Protein AF-A0A917G800-F1 (afdb_monomer_lite)

Radius of gyration: 48.5 Å; chains: 1; bounding box: 155×80×108 Å

Foldseek 3Di:
DPPDFDWDAAPVDRDIDRQDDPPPDHTDRHDPVVVVVVVVQQVVLVVVQVVLVVLVAAADSDRLVVQCVVQVQAAPQPRDHQDPVQAPDPDPPRDRDQSHKDWAQCQDSNNRGYNDSVRTHIHGPNSNVCVVVDPDDPDDDDPDDDDDDDDDDDDDDDDDDDDDDDDDDDDDDFLAAAPPPPGRHTPRPPSHNPQLVVCCVPPVGSQWDDAPCPPRDIDGHDNPDDDHHHDVVDDPPPPQDALVRCLVVFWDWDAFAPQLCPVVVDGGTFGFGNDDDDPVGFAWDWHDDPPDPPDIDIDTLLVSLQCVVVHHCPLPQWDWAFSSNRRRGNPNVRIDTHHPVVNVVSVVVVCQADPVRHGDDPVQWDADPVRDTDGNQVVQQVVCCVPPVGGADFDPPDPDPVDTDGPVVVVVCVVQVQADPVGHGCDPLQWDQDPVRDTDGLQCVQAVPPCVPPVDGWDQDPPDPRRNDTGDVVVVVVDDDDQADPVGHGQDPLQWDQDPVRDTDGNQVVCCVPPCVVPVDGADFDPPDDSVDTHRPVVVVVCVVDFDADPVGHTCDPVQWDQDPPPGIDGNVVVVVVVVVVD

pLDDT: mean 74.96, std 16.56, range [25.59, 96.12]

Structure (mmCIF, N/CA/C/O backbone):
data_AF-A0A917G800-F1
#
_entry.id   AF-A0A917G800-F1
#
loop_
_atom_site.group_PDB
_atom_site.id
_atom_site.type_symbol
_atom_site.label_atom_id
_atom_site.label_alt_id
_atom_site.label_comp_id
_atom_site.label_asym_id
_atom_site.label_entity_id
_atom_site.label_seq_id
_atom_site.pdbx_PDB_ins_code
_atom_site.Cartn_x
_atom_site.Cartn_y
_atom_site.Cartn_z
_atom_site.occupancy
_atom_site.B_iso_or_equiv
_atom_site.auth_seq_id
_atom_site.auth_comp_id
_atom_site.auth_asym_id
_atom_site.auth_atom_id
_atom_site.pdbx_PDB_model_num
ATOM 1 N N . MET A 1 1 ? 28.974 52.698 11.547 1.00 44.81 1 MET A N 1
ATOM 2 C CA . MET A 1 1 ? 27.900 52.850 10.542 1.00 44.81 1 MET A CA 1
ATOM 3 C C . MET A 1 1 ? 26.764 51.915 10.916 1.00 44.81 1 MET A C 1
ATOM 5 O O . MET A 1 1 ? 26.899 50.704 10.780 1.00 44.81 1 MET A O 1
ATOM 9 N N . THR A 1 2 ? 25.702 52.458 11.503 1.00 44.44 2 THR A N 1
ATOM 10 C CA . THR A 1 2 ? 24.475 51.730 11.843 1.00 44.44 2 THR A CA 1
ATOM 11 C C . THR A 1 2 ? 23.832 51.243 10.554 1.00 44.44 2 THR A C 1
ATOM 13 O O . THR A 1 2 ? 23.377 52.031 9.735 1.00 44.44 2 THR A O 1
ATOM 16 N N . VAL A 1 3 ? 23.882 49.933 10.324 1.00 52.72 3 VAL A N 1
ATOM 17 C CA . VAL A 1 3 ? 23.353 49.343 9.098 1.00 52.72 3 VAL A CA 1
ATOM 18 C C . VAL A 1 3 ? 21.830 49.318 9.207 1.00 52.72 3 VAL A C 1
ATOM 20 O O . VAL A 1 3 ? 21.283 48.462 9.906 1.00 52.72 3 VAL A O 1
ATOM 23 N N . GLU A 1 4 ? 21.157 50.258 8.546 1.00 58.06 4 GLU A N 1
ATOM 24 C CA . GLU A 1 4 ? 19.696 50.303 8.469 1.00 58.06 4 GLU A CA 1
ATOM 25 C C . GLU A 1 4 ? 19.166 48.962 7.939 1.00 58.06 4 GLU A C 1
ATOM 27 O O . GLU A 1 4 ? 19.602 48.437 6.907 1.00 58.06 4 GLU A O 1
ATOM 32 N N . ARG A 1 5 ? 18.285 48.334 8.722 1.00 61.81 5 ARG A N 1
ATOM 33 C CA . ARG A 1 5 ? 17.666 47.053 8.380 1.00 61.81 5 ARG A CA 1
ATOM 34 C C . ARG A 1 5 ? 16.405 47.344 7.577 1.00 61.81 5 ARG A C 1
ATOM 36 O O . ARG A 1 5 ? 15.449 47.890 8.113 1.00 61.81 5 ARG A O 1
ATOM 43 N N . GLU A 1 6 ? 16.406 46.966 6.305 1.00 73.38 6 GLU A N 1
ATOM 44 C CA . GLU A 1 6 ? 15.235 47.096 5.440 1.00 73.38 6 GLU A CA 1
ATOM 45 C C . GLU A 1 6 ? 14.371 45.834 5.566 1.00 73.38 6 GLU A C 1
ATOM 47 O O . GLU A 1 6 ? 14.755 44.749 5.116 1.00 73.38 6 GLU A O 1
ATOM 52 N N . PHE A 1 7 ? 13.221 45.960 6.226 1.00 79.38 7 PHE A N 1
ATOM 53 C CA . PHE A 1 7 ? 12.299 44.850 6.453 1.00 79.38 7 PHE A CA 1
ATOM 54 C C . PHE A 1 7 ? 11.222 44.800 5.362 1.00 79.38 7 PHE A C 1
ATOM 56 O O . PHE A 1 7 ? 10.624 45.813 5.015 1.00 79.38 7 PHE A O 1
ATOM 63 N N . ALA A 1 8 ? 10.951 43.606 4.836 1.00 81.19 8 ALA A N 1
ATOM 64 C CA . ALA A 1 8 ? 9.847 43.325 3.922 1.00 81.19 8 ALA A CA 1
ATOM 65 C C . ALA A 1 8 ? 8.952 42.222 4.495 1.00 81.19 8 ALA A C 1
ATOM 67 O O . ALA A 1 8 ? 9.396 41.387 5.281 1.00 81.19 8 ALA A O 1
ATOM 68 N N . ARG A 1 9 ? 7.684 42.173 4.081 1.00 86.81 9 ARG A N 1
ATOM 69 C CA . ARG A 1 9 ? 6.795 41.050 4.411 1.00 86.81 9 ARG A CA 1
ATOM 70 C C . ARG A 1 9 ? 6.990 39.910 3.419 1.00 86.81 9 ARG A C 1
ATOM 72 O O . ARG A 1 9 ? 7.120 40.130 2.217 1.00 86.81 9 ARG A O 1
ATOM 79 N N . CYS A 1 10 ? 7.011 38.681 3.922 1.00 84.31 10 CYS A N 1
ATOM 80 C CA . CYS A 1 10 ? 7.105 37.493 3.083 1.00 84.31 10 CYS A CA 1
ATOM 81 C C . CYS A 1 10 ? 5.878 37.370 2.156 1.00 84.31 10 CYS A C 1
ATOM 83 O O . CYS A 1 10 ? 4.740 37.473 2.598 1.00 84.31 10 CYS A O 1
ATOM 85 N N . LEU A 1 11 ? 6.095 37.058 0.875 1.00 83.00 11 LEU A N 1
ATOM 86 C CA . LEU A 1 11 ? 4.999 36.930 -0.102 1.00 83.00 11 LEU A CA 1
ATOM 87 C C . LEU A 1 11 ? 3.975 35.819 0.212 1.00 83.00 11 LEU A C 1
ATOM 89 O O . LEU A 1 11 ? 2.868 35.854 -0.310 1.00 83.00 11 LEU A O 1
ATOM 93 N N . ASP A 1 12 ? 4.331 34.829 1.036 1.00 78.62 12 ASP A N 1
ATOM 94 C CA . ASP A 1 12 ? 3.439 33.713 1.402 1.00 78.62 12 ASP A CA 1
ATOM 95 C C . ASP A 1 12 ? 2.927 33.754 2.847 1.00 78.62 12 ASP A C 1
ATOM 97 O O . ASP A 1 12 ? 2.116 32.910 3.228 1.00 78.62 12 ASP A O 1
ATOM 101 N N . CYS A 1 13 ? 3.434 34.663 3.686 1.00 83.38 13 CYS A N 1
ATOM 102 C CA . CYS A 1 13 ? 2.999 34.778 5.077 1.00 83.38 13 CYS A CA 1
ATOM 103 C C . CYS A 1 13 ? 3.319 36.143 5.678 1.00 83.38 13 CYS A C 1
ATOM 105 O O . CYS A 1 13 ? 4.217 36.842 5.232 1.00 83.38 13 CYS A O 1
ATOM 107 N N . SER A 1 14 ? 2.669 36.477 6.787 1.00 83.56 14 SER A N 1
ATOM 108 C CA . SER A 1 14 ? 2.838 37.772 7.454 1.00 83.56 14 SER A CA 1
ATOM 109 C C . SER A 1 14 ? 4.169 37.950 8.205 1.00 83.56 14 SER A C 1
ATOM 111 O O . SER A 1 14 ? 4.307 38.923 8.938 1.00 83.56 14 SER A O 1
ATOM 113 N N . LYS A 1 15 ? 5.145 37.032 8.071 1.00 85.44 15 LYS A N 1
ATOM 114 C CA . LYS A 1 15 ? 6.461 37.177 8.723 1.00 85.44 15 LYS A CA 1
ATOM 115 C C . LYS A 1 15 ? 7.241 38.321 8.070 1.00 85.44 15 LYS A C 1
ATOM 117 O O . LYS A 1 15 ? 7.415 38.331 6.849 1.00 85.44 15 LYS A O 1
ATOM 122 N N . GLU A 1 16 ? 7.763 39.218 8.897 1.00 86.50 16 GLU A N 1
ATOM 123 C CA . GLU A 1 16 ? 8.729 40.232 8.480 1.00 86.50 16 GLU A CA 1
ATOM 124 C C . GLU A 1 16 ? 10.114 39.603 8.322 1.00 86.50 16 GLU A C 1
ATOM 126 O O . GLU A 1 16 ? 10.562 38.791 9.135 1.00 86.50 16 GLU A O 1
ATOM 131 N N . ILE A 1 17 ? 10.766 39.929 7.213 1.00 84.12 17 ILE A N 1
ATOM 132 C CA . ILE A 1 17 ? 12.052 39.386 6.802 1.00 84.12 17 ILE A CA 1
ATOM 133 C C . ILE A 1 17 ? 12.983 40.533 6.441 1.00 84.12 17 ILE A C 1
ATOM 135 O O . ILE A 1 17 ? 12.555 41.544 5.897 1.00 84.12 17 ILE A O 1
ATOM 139 N N . ASP A 1 18 ? 14.272 40.358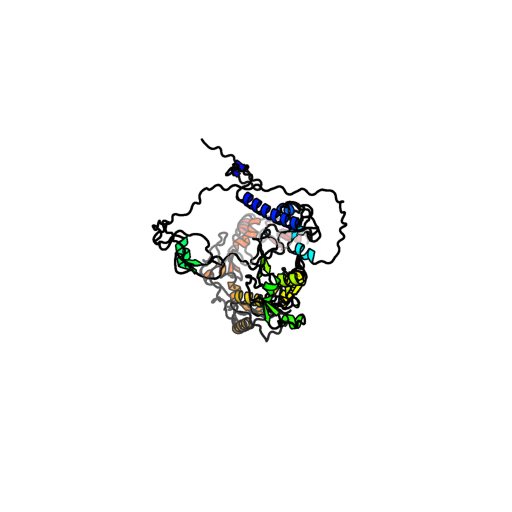 6.703 1.00 84.25 18 ASP A N 1
ATOM 140 C CA . ASP A 1 18 ? 15.289 41.249 6.155 1.00 84.25 18 ASP A CA 1
ATOM 141 C C . ASP A 1 18 ? 15.321 41.073 4.628 1.00 84.25 18 ASP A C 1
ATOM 143 O O . ASP A 1 18 ? 15.612 39.979 4.124 1.00 84.25 18 ASP A O 1
ATOM 147 N N . ALA A 1 19 ? 14.961 42.131 3.900 1.00 77.81 19 ALA A N 1
ATOM 148 C CA . ALA A 1 19 ? 14.845 42.131 2.446 1.00 77.81 19 ALA A CA 1
ATOM 149 C C . ALA A 1 19 ? 16.215 42.070 1.756 1.00 77.81 19 ALA A C 1
ATOM 151 O O . ALA A 1 19 ? 16.302 41.807 0.550 1.00 77.81 19 ALA A O 1
ATOM 152 N N . ARG A 1 20 ? 17.305 42.285 2.502 1.00 77.62 20 ARG A N 1
ATOM 153 C CA . ARG A 1 20 ? 18.653 42.284 1.944 1.00 77.62 20 ARG A CA 1
ATOM 154 C C . ARG A 1 20 ? 19.072 40.872 1.520 1.00 77.62 20 ARG A C 1
ATOM 156 O O . ARG A 1 20 ? 18.814 39.884 2.216 1.00 77.62 20 ARG A O 1
ATOM 163 N N . PRO A 1 21 ? 19.736 40.732 0.366 1.00 72.88 21 PRO A N 1
ATOM 164 C CA . PRO A 1 21 ? 20.286 39.455 -0.059 1.00 72.88 21 PRO A CA 1
ATOM 165 C C . PRO A 1 21 ? 21.429 39.023 0.869 1.00 72.88 21 PRO A C 1
ATOM 167 O O . PRO A 1 21 ? 22.246 39.831 1.294 1.00 72.88 21 PRO A O 1
ATOM 170 N N . SER A 1 22 ? 21.557 37.722 1.145 1.00 66.25 22 SER A N 1
ATOM 171 C CA . SER A 1 22 ? 22.686 37.175 1.925 1.00 66.25 22 SER A CA 1
ATOM 172 C C . SER A 1 22 ? 23.954 36.978 1.080 1.00 66.25 22 SER A C 1
ATOM 174 O O . SER A 1 22 ? 24.662 35.990 1.257 1.00 66.25 22 SER A O 1
ATOM 176 N N . GLY A 1 23 ? 24.173 37.840 0.084 1.00 70.25 23 GLY A N 1
ATOM 177 C CA . GLY A 1 23 ? 25.211 37.727 -0.945 1.00 70.25 23 GLY A CA 1
ATOM 178 C C . GLY A 1 23 ? 24.895 38.603 -2.167 1.00 70.25 23 GLY A C 1
ATOM 179 O O . GLY A 1 23 ? 24.057 39.494 -2.081 1.00 70.25 23 GLY A O 1
ATOM 180 N N . ARG A 1 24 ? 25.502 38.328 -3.333 1.00 69.31 24 ARG A N 1
ATOM 181 C CA . ARG A 1 24 ? 25.245 39.047 -4.610 1.00 69.31 24 ARG A CA 1
ATOM 182 C C . ARG A 1 24 ? 23.943 38.611 -5.309 1.00 69.31 24 ARG A C 1
ATOM 184 O O . ARG A 1 24 ? 23.933 38.339 -6.505 1.00 69.31 24 ARG A O 1
ATOM 191 N N . GLY A 1 25 ? 22.874 38.417 -4.543 1.00 66.50 25 GLY A N 1
ATOM 192 C CA . GLY A 1 25 ? 21.582 37.942 -5.043 1.00 66.50 25 GLY A CA 1
ATOM 193 C C . GLY A 1 25 ? 20.530 39.051 -5.109 1.00 66.50 25 GLY A C 1
ATOM 194 O O . GLY A 1 25 ? 20.744 40.125 -4.555 1.00 66.50 25 GLY A O 1
ATOM 195 N N . PRO A 1 26 ? 19.375 38.801 -5.745 1.00 77.25 26 PRO A N 1
ATOM 196 C CA . PRO A 1 26 ? 18.235 39.712 -5.681 1.00 77.25 26 PRO A CA 1
ATOM 197 C C . PRO A 1 26 ? 17.678 39.815 -4.252 1.00 77.25 26 PRO A C 1
ATOM 199 O O . PRO A 1 26 ? 17.882 38.917 -3.427 1.00 77.25 26 PRO A O 1
ATOM 202 N N . ARG A 1 27 ? 16.942 40.902 -3.978 1.00 81.62 27 ARG A N 1
ATOM 203 C CA . ARG A 1 27 ? 16.258 41.140 -2.696 1.00 81.62 27 ARG A CA 1
ATOM 204 C C . ARG A 1 27 ? 15.425 39.924 -2.273 1.00 81.62 27 ARG A C 1
ATOM 206 O O . ARG A 1 27 ? 14.763 39.279 -3.090 1.00 81.62 27 ARG A O 1
ATOM 213 N N . ARG A 1 28 ? 15.459 39.597 -0.980 1.00 80.50 28 ARG A N 1
ATOM 214 C CA . ARG A 1 28 ? 14.715 38.473 -0.404 1.00 80.50 28 ARG A CA 1
ATOM 215 C C . ARG A 1 28 ? 13.231 38.815 -0.336 1.00 80.50 28 ARG A C 1
ATOM 217 O O . ARG A 1 28 ? 12.833 39.724 0.375 1.00 80.50 28 ARG A O 1
ATOM 224 N N . GLN A 1 29 ? 12.416 38.040 -1.045 1.00 85.00 29 GLN A N 1
ATOM 225 C CA . GLN A 1 29 ? 10.958 38.224 -1.097 1.00 85.00 29 GLN A CA 1
ATOM 226 C C . GLN A 1 29 ? 10.181 37.234 -0.209 1.00 85.00 29 GLN A C 1
ATOM 228 O O . GLN A 1 29 ? 8.978 37.374 0.001 1.00 85.00 29 GLN A O 1
ATOM 233 N N . ARG A 1 30 ? 10.835 36.175 0.280 1.00 86.19 30 ARG A N 1
ATOM 234 C CA . ARG A 1 30 ? 10.209 35.096 1.062 1.00 86.19 30 ARG A CA 1
ATOM 235 C C . ARG A 1 30 ? 11.081 34.740 2.260 1.00 86.19 30 ARG A C 1
ATOM 237 O O . ARG A 1 30 ? 12.308 34.818 2.172 1.00 86.19 30 ARG A O 1
ATOM 244 N N . CYS A 1 31 ? 10.460 34.329 3.366 1.00 87.25 31 CYS A N 1
ATOM 245 C CA . CYS A 1 31 ? 11.192 33.821 4.526 1.00 87.25 31 CYS A CA 1
ATOM 246 C C . CYS A 1 31 ? 11.956 32.538 4.169 1.00 87.25 31 CYS A C 1
ATOM 248 O O . CYS A 1 31 ? 11.683 31.898 3.153 1.00 87.25 31 CYS A O 1
ATOM 250 N N . THR A 1 32 ? 12.914 32.143 5.004 1.00 84.75 32 THR A N 1
ATOM 251 C CA . THR A 1 32 ? 13.772 30.971 4.759 1.00 84.75 32 THR A CA 1
ATOM 252 C C . THR A 1 32 ? 12.971 29.689 4.512 1.00 84.75 32 THR A C 1
ATOM 254 O O . THR A 1 32 ? 13.303 28.926 3.605 1.00 84.75 32 THR A O 1
ATOM 257 N N . GLU A 1 33 ? 11.879 29.490 5.253 1.00 84.31 33 GLU A N 1
ATOM 258 C CA . GLU A 1 33 ? 10.958 28.357 5.104 1.00 84.31 33 GLU A CA 1
ATOM 259 C C . GLU A 1 33 ? 10.264 28.365 3.734 1.00 84.31 33 GLU A C 1
ATOM 261 O O . GLU A 1 33 ? 10.358 27.391 2.983 1.00 84.31 33 GLU A O 1
ATOM 266 N N . HIS A 1 34 ? 9.620 29.477 3.365 1.00 84.12 34 HIS A N 1
ATOM 267 C CA . HIS A 1 34 ? 8.892 29.599 2.100 1.00 84.12 34 HIS A CA 1
ATOM 268 C C . HIS A 1 34 ? 9.817 29.648 0.880 1.00 84.12 34 HIS A C 1
ATOM 270 O O . HIS A 1 34 ? 9.485 29.092 -0.166 1.00 84.12 34 HIS A O 1
ATOM 276 N N . ALA A 1 35 ? 11.013 30.224 1.008 1.00 85.94 35 ALA A N 1
ATOM 277 C CA . ALA A 1 35 ? 12.044 30.168 -0.022 1.00 85.94 35 ALA A CA 1
ATOM 278 C C . ALA A 1 35 ? 12.526 28.723 -0.245 1.00 85.94 35 ALA A C 1
ATOM 280 O O . ALA A 1 35 ? 12.619 28.265 -1.386 1.00 85.94 35 ALA A O 1
ATOM 281 N N . ALA A 1 36 ? 12.770 27.965 0.832 1.00 84.12 36 ALA A N 1
ATOM 282 C CA . ALA A 1 36 ? 13.129 26.551 0.741 1.00 84.12 36 ALA A CA 1
ATOM 283 C C . ALA A 1 36 ? 11.987 25.700 0.158 1.00 84.12 36 ALA A C 1
ATOM 285 O O . ALA A 1 36 ? 12.235 24.798 -0.647 1.00 84.12 36 ALA A O 1
ATOM 286 N N . GLN A 1 37 ? 10.736 25.993 0.522 1.00 83.19 37 GLN A N 1
ATOM 287 C CA . GLN A 1 37 ? 9.558 25.332 -0.034 1.00 83.19 37 GLN A CA 1
ATOM 288 C C . GLN A 1 37 ? 9.404 25.626 -1.530 1.00 83.19 37 GLN A C 1
ATOM 290 O O . GLN A 1 37 ? 9.291 24.683 -2.315 1.00 83.19 37 GLN A O 1
ATOM 295 N N . ARG A 1 38 ? 9.496 26.896 -1.945 1.00 85.38 38 ARG A N 1
ATOM 296 C CA . ARG A 1 38 ? 9.419 27.304 -3.355 1.00 85.38 38 ARG A CA 1
ATOM 297 C C . ARG A 1 38 ? 10.542 26.680 -4.178 1.00 85.38 38 ARG A C 1
ATOM 299 O O . ARG A 1 38 ? 10.285 26.178 -5.266 1.00 85.38 38 ARG A O 1
ATOM 306 N N . LYS A 1 39 ? 11.764 26.604 -3.639 1.00 86.19 39 LYS A N 1
ATOM 307 C CA . LYS A 1 39 ? 12.881 25.895 -4.284 1.00 86.19 39 LYS A CA 1
ATOM 308 C C . LYS A 1 39 ? 12.551 24.418 -4.532 1.00 86.19 39 LYS A C 1
ATOM 310 O O . LYS A 1 39 ? 12.790 23.923 -5.628 1.00 86.19 39 LYS A O 1
ATOM 315 N N . LYS A 1 40 ? 11.969 23.714 -3.552 1.00 83.00 40 LYS A N 1
ATOM 316 C CA . LYS A 1 40 ? 11.536 22.310 -3.717 1.00 83.00 40 LYS A CA 1
ATOM 317 C C . LYS A 1 40 ? 10.423 22.165 -4.760 1.00 83.00 40 LYS A C 1
ATOM 319 O O . LYS A 1 40 ? 10.429 21.193 -5.510 1.00 83.00 40 LYS A O 1
ATOM 324 N N . GLU A 1 41 ? 9.473 23.098 -4.803 1.00 86.69 41 GLU A N 1
ATOM 325 C CA . GLU A 1 41 ? 8.397 23.104 -5.803 1.00 86.69 41 GLU A CA 1
ATOM 326 C C . GLU A 1 41 ? 8.933 23.336 -7.217 1.00 86.69 41 GLU A C 1
ATOM 328 O O . GLU A 1 41 ? 8.554 22.601 -8.124 1.00 86.69 41 GLU A O 1
ATOM 333 N N . LEU A 1 42 ? 9.872 24.272 -7.385 1.00 87.62 42 LEU A N 1
ATOM 334 C CA . LEU A 1 42 ? 10.530 24.547 -8.663 1.00 87.62 42 LEU A CA 1
ATOM 335 C C . LEU A 1 42 ? 11.371 23.368 -9.156 1.00 87.62 42 LEU A C 1
ATOM 337 O O . LEU A 1 42 ? 11.312 23.051 -10.337 1.00 87.62 42 LEU A O 1
ATOM 341 N N . ILE A 1 43 ? 12.111 22.688 -8.271 1.00 83.38 43 ILE A N 1
ATOM 342 C CA . ILE A 1 43 ? 12.859 21.473 -8.638 1.00 83.38 43 ILE A CA 1
ATOM 343 C C . ILE A 1 43 ? 11.896 20.405 -9.176 1.00 83.38 43 ILE A C 1
ATOM 345 O O . ILE A 1 43 ? 12.101 19.893 -10.269 1.00 83.38 43 ILE A O 1
ATOM 349 N N . ARG A 1 44 ? 10.792 20.132 -8.468 1.00 81.25 44 ARG A N 1
ATOM 350 C CA . ARG A 1 44 ? 9.792 19.146 -8.916 1.00 81.25 44 ARG A CA 1
ATOM 351 C C . ARG A 1 44 ? 9.101 19.550 -10.219 1.00 81.25 44 ARG A C 1
ATOM 353 O O . ARG A 1 44 ? 8.846 18.690 -11.055 1.00 81.25 44 ARG A O 1
ATOM 360 N N . ALA A 1 45 ? 8.784 20.835 -10.382 1.00 88.12 45 ALA A N 1
ATOM 361 C CA . ALA A 1 45 ? 8.210 21.362 -11.618 1.00 88.12 45 ALA A CA 1
ATOM 362 C C . ALA A 1 45 ? 9.194 21.213 -12.786 1.00 88.12 45 ALA A C 1
ATOM 364 O O . ALA A 1 45 ? 8.802 20.820 -13.878 1.00 88.12 45 ALA A O 1
ATOM 365 N N . ARG A 1 46 ? 10.490 21.445 -12.541 1.00 88.50 46 ARG A N 1
ATOM 366 C CA . ARG A 1 46 ? 11.554 21.243 -13.527 1.00 88.50 46 ARG A CA 1
ATOM 367 C C . ARG A 1 46 ? 11.712 19.774 -13.908 1.00 88.50 46 ARG A C 1
ATOM 369 O O . ARG A 1 46 ? 11.858 19.489 -15.089 1.00 88.50 46 ARG A O 1
ATOM 376 N N . ASP A 1 47 ? 11.635 18.855 -12.949 1.00 82.81 47 ASP A N 1
ATOM 377 C CA . ASP A 1 47 ? 11.671 17.414 -13.224 1.00 82.81 47 ASP A CA 1
ATOM 378 C C . ASP A 1 47 ? 10.474 16.981 -14.087 1.00 82.81 47 ASP A C 1
ATOM 380 O O . ASP A 1 47 ? 10.639 16.231 -15.049 1.00 82.81 47 ASP A O 1
ATOM 384 N N . ALA A 1 48 ? 9.272 17.484 -13.783 1.00 82.25 48 ALA A N 1
ATOM 385 C CA . ALA A 1 48 ? 8.063 17.209 -14.561 1.00 82.25 48 ALA A CA 1
ATOM 386 C C . ALA A 1 48 ? 8.128 17.807 -15.977 1.00 82.25 48 ALA A C 1
ATOM 388 O O . ALA A 1 48 ? 7.791 17.120 -16.940 1.00 82.25 48 ALA A O 1
ATOM 389 N N . TYR A 1 49 ? 8.636 19.035 -16.103 1.00 92.25 49 TYR A N 1
ATOM 390 C CA . TYR A 1 49 ? 8.914 19.687 -17.381 1.00 92.25 49 TYR A CA 1
ATOM 391 C C . TYR A 1 49 ? 9.914 18.880 -18.215 1.00 92.25 49 TYR A C 1
ATOM 393 O O . TYR A 1 49 ? 9.628 18.534 -19.354 1.00 92.25 49 TYR A O 1
ATOM 401 N N . ASN A 1 50 ? 11.064 18.511 -17.640 1.00 85.44 50 ASN A N 1
ATOM 402 C CA . ASN A 1 50 ? 12.096 17.740 -18.338 1.00 85.44 50 ASN A CA 1
ATOM 403 C C . ASN A 1 50 ? 11.571 16.369 -18.780 1.00 85.44 50 ASN A C 1
ATOM 405 O O . ASN A 1 50 ? 11.893 15.908 -19.873 1.00 85.44 50 ASN A O 1
ATOM 409 N N . ARG A 1 51 ? 10.729 15.735 -17.953 1.00 77.75 51 ARG A N 1
ATOM 410 C CA . ARG A 1 51 ? 10.028 14.506 -18.325 1.00 77.75 51 ARG A CA 1
ATOM 411 C C . ARG A 1 51 ? 9.093 14.744 -19.506 1.00 77.75 51 ARG A C 1
ATOM 413 O O . ARG A 1 51 ? 9.093 13.945 -20.422 1.00 77.75 51 ARG A O 1
ATOM 420 N N . ALA A 1 52 ? 8.304 15.811 -19.520 1.00 86.44 52 ALA A N 1
ATOM 421 C CA . ALA A 1 52 ? 7.432 16.101 -20.656 1.00 86.44 52 ALA A CA 1
ATOM 422 C C . ALA A 1 52 ? 8.223 16.376 -21.946 1.00 86.44 52 ALA A C 1
ATOM 424 O O . ALA A 1 52 ? 7.893 15.824 -22.991 1.00 86.44 52 ALA A O 1
ATOM 425 N N . VAL A 1 53 ? 9.327 17.125 -21.854 1.00 87.19 53 VAL A N 1
ATOM 426 C CA . VAL A 1 53 ? 10.240 17.361 -22.984 1.00 87.19 53 VAL A CA 1
ATOM 427 C C . VAL A 1 53 ? 10.802 16.047 -23.532 1.00 87.19 53 VAL A C 1
ATOM 429 O O . VAL A 1 53 ? 10.879 15.889 -24.746 1.00 87.19 53 VAL A O 1
ATOM 432 N N . SER A 1 54 ? 11.132 15.067 -22.681 1.00 85.00 54 SER A N 1
ATOM 433 C CA . SER A 1 54 ? 11.604 13.760 -23.163 1.00 85.00 54 SER A CA 1
ATOM 434 C C . SER A 1 54 ? 10.529 12.946 -23.893 1.00 85.00 54 SER A C 1
ATOM 436 O O . SER A 1 54 ? 10.876 12.031 -24.627 1.00 85.00 54 SER A O 1
ATOM 438 N N . PHE A 1 55 ? 9.241 13.254 -23.698 1.00 76.50 55 PHE A N 1
ATOM 439 C CA . PHE A 1 55 ? 8.133 12.686 -24.479 1.00 76.50 55 PHE A CA 1
ATOM 440 C C . PHE A 1 55 ? 7.888 13.436 -25.803 1.00 76.50 55 PHE A C 1
ATOM 442 O O . PHE A 1 55 ? 7.003 13.042 -26.555 1.00 76.50 55 PHE A O 1
ATOM 449 N N . GLY A 1 56 ? 8.631 14.513 -26.094 1.00 87.56 56 GLY A N 1
ATOM 450 C CA . GLY A 1 56 ? 8.471 15.299 -27.322 1.00 87.56 56 GLY A CA 1
ATOM 451 C C . GLY A 1 56 ? 7.178 16.120 -27.386 1.00 87.56 56 GLY A C 1
ATOM 452 O O . GLY A 1 56 ? 6.788 16.557 -28.464 1.00 87.56 56 GLY A O 1
ATOM 453 N N . VAL A 1 57 ? 6.501 16.328 -26.252 1.00 88.44 57 VAL A N 1
ATOM 454 C CA . VAL A 1 57 ? 5.244 17.087 -26.180 1.00 88.44 57 VAL A CA 1
ATOM 455 C C . VAL A 1 57 ? 5.490 18.536 -25.742 1.00 88.44 57 VAL A C 1
ATOM 457 O O . VAL A 1 57 ? 6.458 18.792 -25.017 1.00 88.44 57 VAL A O 1
ATOM 460 N N . PRO A 1 58 ? 4.615 19.496 -26.111 1.00 92.94 58 PRO A N 1
ATOM 461 C CA . PRO A 1 58 ? 4.706 20.866 -25.612 1.00 92.94 58 PRO A CA 1
ATOM 462 C C . PRO A 1 58 ? 4.698 20.884 -24.082 1.00 92.94 58 PRO A C 1
ATOM 464 O O . PRO A 1 58 ? 3.870 20.219 -23.459 1.00 92.94 58 PRO A O 1
ATOM 467 N N . ALA A 1 59 ? 5.620 21.622 -23.470 1.00 92.56 59 ALA A N 1
ATOM 468 C CA . ALA A 1 59 ? 5.794 21.642 -22.024 1.00 92.56 59 ALA A CA 1
ATOM 469 C C . ALA A 1 59 ? 5.963 23.072 -21.508 1.00 92.56 59 ALA A C 1
ATOM 471 O O . ALA A 1 59 ? 6.696 23.872 -22.082 1.00 92.56 59 ALA A O 1
ATOM 472 N N . GLU A 1 60 ? 5.325 23.362 -20.381 1.00 93.69 60 GLU A N 1
ATOM 473 C CA . GLU A 1 60 ? 5.442 24.604 -19.622 1.00 93.69 60 GLU A CA 1
ATOM 474 C C . GLU A 1 60 ? 5.924 24.294 -18.205 1.00 93.69 60 GLU A C 1
ATOM 476 O O . GLU A 1 60 ? 5.770 23.180 -17.699 1.00 93.69 60 GLU A O 1
ATOM 481 N N . LEU A 1 61 ? 6.517 25.271 -17.519 1.00 93.44 61 LEU A N 1
ATOM 482 C CA . LEU A 1 61 ? 6.926 25.077 -16.130 1.00 93.44 61 LEU A CA 1
ATOM 483 C C . LEU A 1 61 ? 5.697 25.119 -15.203 1.00 93.44 61 LEU A C 1
ATOM 485 O O . LEU A 1 61 ? 5.368 26.161 -14.642 1.00 93.44 61 LEU A O 1
ATOM 489 N N . VAL A 1 62 ? 5.033 23.978 -15.016 1.00 92.12 62 VAL A N 1
ATOM 490 C CA . VAL A 1 62 ? 3.808 23.881 -14.212 1.00 92.12 62 VAL A CA 1
ATOM 491 C C . VAL A 1 62 ? 4.117 23.573 -12.747 1.00 92.12 62 VAL A C 1
ATOM 493 O O . VAL A 1 62 ? 4.634 22.509 -12.394 1.00 92.12 62 VAL A O 1
ATOM 496 N N . ILE A 1 63 ? 3.732 24.481 -11.849 1.00 92.56 63 ILE A N 1
ATOM 497 C CA . ILE A 1 63 ? 3.869 24.278 -10.406 1.00 92.56 63 ILE A CA 1
ATOM 498 C C . ILE A 1 63 ? 2.595 23.630 -9.864 1.00 92.56 63 ILE A C 1
ATOM 500 O O . ILE A 1 63 ? 1.529 24.233 -9.815 1.00 92.56 63 ILE A O 1
ATOM 504 N N . ALA A 1 64 ? 2.717 22.393 -9.374 1.00 90.00 64 ALA A N 1
ATOM 505 C CA . ALA A 1 64 ? 1.576 21.594 -8.913 1.00 90.00 64 ALA A CA 1
ATOM 506 C C . ALA A 1 64 ? 0.671 22.302 -7.884 1.00 90.00 64 ALA A C 1
ATOM 508 O O . ALA A 1 64 ? -0.532 22.075 -7.867 1.00 90.00 64 ALA A O 1
ATOM 509 N N . ARG A 1 65 ? 1.237 23.157 -7.018 1.00 89.56 65 ARG A N 1
ATOM 510 C CA . ARG A 1 65 ? 0.452 23.927 -6.038 1.00 89.56 65 ARG A CA 1
ATOM 511 C C . ARG A 1 65 ? -0.538 24.870 -6.717 1.00 89.56 65 ARG A C 1
ATOM 513 O O . ARG A 1 65 ? -1.679 24.941 -6.283 1.00 89.56 65 ARG A O 1
ATOM 520 N N . GLU A 1 66 ? -0.090 25.544 -7.768 1.00 93.19 66 GLU A N 1
ATOM 521 C CA . GLU A 1 66 ? -0.865 26.542 -8.506 1.00 93.19 66 GLU A CA 1
ATOM 522 C C . GLU A 1 66 ? -2.023 25.860 -9.251 1.00 93.19 66 GLU A C 1
ATOM 524 O O . GLU A 1 66 ? -3.143 26.362 -9.241 1.00 93.19 66 GLU A O 1
ATOM 529 N N . VAL A 1 67 ? -1.803 24.645 -9.774 1.00 94.75 67 VAL A N 1
ATOM 530 C CA . VAL A 1 67 ? -2.870 23.792 -10.336 1.00 94.75 67 VAL A CA 1
ATOM 531 C C . VAL A 1 67 ? -3.918 23.442 -9.271 1.00 94.75 67 VAL A C 1
ATOM 533 O O . VAL A 1 67 ? -5.117 23.596 -9.502 1.00 94.75 67 VAL A O 1
ATOM 536 N N . PHE A 1 68 ? -3.477 23.015 -8.082 1.00 93.81 68 PHE A N 1
ATOM 537 C CA . PHE A 1 68 ? -4.381 22.652 -6.982 1.00 93.81 68 PHE A CA 1
ATOM 538 C C . PHE A 1 68 ? -5.190 23.841 -6.463 1.00 93.81 68 PHE A C 1
ATOM 540 O O . PHE A 1 68 ? -6.370 23.695 -6.145 1.00 93.81 68 PHE A O 1
ATOM 547 N N . GLU A 1 69 ? -4.571 25.014 -6.364 1.00 92.25 69 GLU A N 1
ATOM 548 C CA . GLU A 1 69 ? -5.236 26.247 -5.946 1.00 92.25 69 GLU A CA 1
ATOM 549 C C . GLU A 1 69 ? -6.251 26.719 -6.991 1.00 92.25 69 GLU A C 1
ATOM 551 O O . GLU A 1 69 ? -7.394 26.992 -6.618 1.00 92.25 69 GLU A O 1
ATOM 556 N N . ARG A 1 70 ? -5.887 26.706 -8.282 1.00 94.88 70 ARG A N 1
ATOM 557 C CA . ARG A 1 70 ? -6.799 27.021 -9.392 1.00 94.88 70 ARG A CA 1
ATOM 558 C C . ARG A 1 70 ? -8.048 26.145 -9.363 1.00 94.88 70 ARG A C 1
ATOM 560 O O . ARG A 1 70 ? -9.162 26.657 -9.418 1.00 94.88 70 ARG A O 1
ATOM 567 N N . ASP A 1 71 ? -7.875 24.834 -9.212 1.00 94.12 71 ASP A N 1
ATOM 568 C CA . ASP A 1 71 ? -8.992 23.879 -9.216 1.00 94.12 71 ASP A CA 1
ATOM 569 C C . ASP A 1 71 ? -9.695 23.786 -7.848 1.00 94.12 71 ASP A C 1
ATOM 571 O O . ASP A 1 71 ? -10.468 22.859 -7.591 1.00 94.12 71 ASP A O 1
ATOM 575 N N . ARG A 1 72 ? -9.411 24.723 -6.929 1.00 93.00 72 ARG A N 1
ATOM 576 C CA . ARG A 1 72 ? -9.982 24.791 -5.574 1.00 93.00 72 ARG A CA 1
ATOM 577 C C . ARG A 1 72 ? -9.872 23.469 -4.813 1.00 93.00 72 ARG A C 1
ATOM 579 O O . ARG A 1 72 ? -10.740 23.132 -4.008 1.00 93.00 72 ARG A O 1
ATOM 586 N N . TRP A 1 73 ? -8.795 22.725 -5.059 1.00 92.06 73 TRP A N 1
ATOM 587 C CA . TRP A 1 73 ? -8.536 21.417 -4.465 1.00 92.06 73 TRP A CA 1
ATOM 588 C C . TRP A 1 73 ? -9.669 20.412 -4.697 1.00 92.06 73 TRP A C 1
ATOM 590 O O . TRP A 1 73 ? -9.972 19.603 -3.821 1.00 92.06 73 TRP A O 1
ATOM 600 N N . ARG A 1 74 ? -10.312 20.447 -5.866 1.00 89.88 74 ARG A N 1
ATOM 601 C CA . ARG A 1 74 ? -11.320 19.462 -6.272 1.00 89.88 74 ARG A CA 1
ATOM 602 C C . ARG A 1 74 ? -10.776 18.577 -7.378 1.00 89.88 74 ARG A C 1
ATOM 604 O O . ARG A 1 74 ? -10.139 19.049 -8.311 1.00 89.88 74 ARG A O 1
ATOM 611 N N . CYS A 1 75 ? -11.012 17.276 -7.254 1.00 88.25 75 CYS A N 1
ATOM 612 C CA . CYS A 1 75 ? -10.620 16.323 -8.277 1.00 88.25 75 CYS A CA 1
ATOM 613 C C . CYS A 1 75 ? -11.494 16.524 -9.513 1.00 88.25 75 CYS A C 1
ATOM 615 O O . CYS A 1 75 ? -12.707 16.404 -9.405 1.00 88.25 75 CYS A O 1
ATOM 617 N N . HIS A 1 76 ? -10.908 16.760 -10.684 1.00 91.06 76 HIS A N 1
ATOM 618 C CA . HIS A 1 76 ? -11.691 16.966 -11.909 1.00 91.06 76 HIS A CA 1
ATOM 619 C C . HIS A 1 76 ? -12.425 15.696 -12.385 1.00 91.06 76 HIS A C 1
ATOM 621 O O . HIS A 1 76 ? -13.442 15.793 -13.059 1.00 91.06 76 HIS A O 1
ATOM 627 N N . ILE A 1 77 ? -11.955 14.510 -11.973 1.00 84.00 77 ILE A N 1
ATOM 628 C CA . ILE A 1 77 ? -12.518 13.209 -12.373 1.00 84.00 77 ILE A CA 1
ATOM 629 C C . ILE A 1 77 ? -13.779 12.870 -11.566 1.00 84.00 77 ILE A C 1
ATOM 631 O O . ILE A 1 77 ? -14.787 12.466 -12.134 1.00 84.00 77 ILE A O 1
ATOM 635 N N . CYS A 1 78 ? -13.730 13.000 -10.233 1.00 79.38 78 CYS A N 1
ATOM 636 C CA . CYS A 1 78 ? -14.841 12.615 -9.346 1.00 79.38 78 CYS A CA 1
ATOM 637 C C . CYS A 1 78 ? -15.537 13.798 -8.652 1.00 79.38 78 CYS A C 1
ATOM 639 O O . CYS A 1 78 ? -16.464 13.593 -7.871 1.00 79.38 78 CYS A O 1
ATOM 641 N N . ASN A 1 79 ? -15.060 15.024 -8.878 1.00 87.50 79 ASN A N 1
ATOM 642 C CA . ASN A 1 79 ? -15.538 16.287 -8.303 1.00 87.50 79 ASN A CA 1
ATOM 643 C C . ASN A 1 79 ? -15.491 16.405 -6.760 1.00 87.50 79 ASN A C 1
ATOM 645 O O . ASN A 1 79 ? -15.975 17.376 -6.168 1.00 87.50 79 ASN A O 1
ATOM 649 N N . ARG A 1 80 ? -14.875 15.438 -6.066 1.00 79.62 80 ARG A N 1
ATOM 650 C CA . ARG A 1 80 ? -14.711 15.462 -4.602 1.00 79.62 80 ARG A CA 1
ATOM 651 C C . ARG A 1 80 ? -13.485 16.274 -4.185 1.00 79.62 80 ARG A C 1
ATOM 653 O O . ARG A 1 80 ? -12.521 16.411 -4.939 1.00 79.62 80 ARG A O 1
ATOM 660 N N . VAL A 1 81 ? -13.514 16.780 -2.953 1.00 86.06 81 VAL A N 1
ATOM 661 C CA . VAL A 1 81 ? -12.403 17.536 -2.357 1.00 86.06 81 VAL A CA 1
ATOM 662 C C . VAL A 1 81 ? -11.172 16.639 -2.192 1.00 86.06 81 VAL A C 1
ATOM 664 O O . VAL A 1 81 ? -11.269 15.475 -1.796 1.00 86.06 81 VAL A O 1
ATOM 667 N N . VAL A 1 82 ? -10.004 17.193 -2.493 1.00 80.81 82 VAL A N 1
ATOM 668 C CA . VAL A 1 82 ? -8.697 16.558 -2.364 1.00 80.81 82 VAL A CA 1
ATOM 669 C C . VAL A 1 82 ? -7.980 17.142 -1.139 1.00 80.81 82 VAL A C 1
ATOM 671 O O . VAL A 1 82 ? -7.722 18.349 -1.095 1.00 80.81 82 VAL A O 1
ATOM 674 N N . PRO A 1 83 ? -7.657 16.341 -0.109 1.00 81.19 83 PRO A N 1
ATOM 675 C CA . PRO A 1 83 ? -7.102 16.873 1.134 1.00 81.19 83 PRO A CA 1
ATOM 676 C C . PRO A 1 83 ? -5.687 17.461 0.982 1.00 81.19 83 PRO A C 1
ATOM 678 O O . PRO A 1 83 ? -4.728 16.742 0.697 1.00 81.19 83 PRO A O 1
ATOM 681 N N . LYS A 1 84 ? -5.519 18.758 1.296 1.00 85.69 84 LYS A N 1
ATOM 682 C CA . LYS A 1 84 ? -4.215 19.462 1.243 1.00 85.69 84 LYS A CA 1
ATOM 683 C C . LYS A 1 84 ? -3.126 18.788 2.076 1.00 85.69 84 LYS A C 1
ATOM 685 O O . LYS A 1 84 ? -1.982 18.686 1.643 1.00 85.69 84 LYS A O 1
ATOM 690 N N . LYS A 1 85 ? -3.503 18.306 3.264 1.00 78.94 85 LYS A N 1
ATOM 691 C CA . LYS A 1 85 ? -2.607 17.685 4.254 1.00 78.94 85 LYS A CA 1
ATOM 692 C C . LYS A 1 85 ? -1.927 16.402 3.765 1.00 78.94 85 LYS A C 1
ATOM 694 O O . LYS A 1 85 ? -0.895 16.026 4.304 1.00 78.94 85 LYS A O 1
ATOM 699 N N . LEU A 1 86 ? -2.481 15.753 2.740 1.00 76.62 86 LEU A N 1
ATOM 700 C CA . LEU A 1 86 ? -1.919 14.534 2.152 1.00 76.62 86 LEU A CA 1
ATOM 701 C C . LEU A 1 86 ? -0.879 14.844 1.059 1.00 76.62 86 LEU A C 1
ATOM 703 O O . LEU A 1 86 ? -0.274 13.944 0.478 1.00 76.62 86 LEU A O 1
ATOM 707 N N . ARG A 1 87 ? -0.624 16.129 0.765 1.00 70.00 87 ARG A N 1
ATOM 708 C CA . ARG A 1 87 ? 0.405 16.550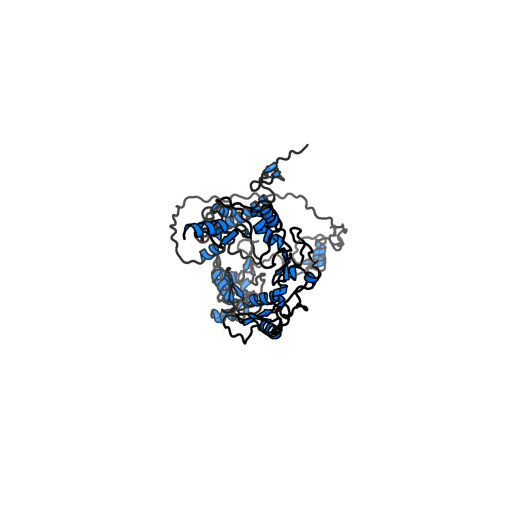 -0.190 1.00 70.00 87 ARG A CA 1
ATOM 709 C C . ARG A 1 87 ? 1.795 16.270 0.387 1.00 70.00 87 ARG A C 1
ATOM 711 O O . ARG A 1 87 ? 2.360 17.087 1.105 1.00 70.00 87 ARG A O 1
ATOM 718 N N . GLY A 1 88 ? 2.363 15.123 0.023 1.00 58.94 88 GLY A N 1
ATOM 719 C CA . GLY A 1 88 ? 3.707 14.708 0.438 1.00 58.94 88 GLY A CA 1
ATOM 720 C C . GLY A 1 88 ? 3.749 13.551 1.433 1.00 58.94 88 GLY A C 1
ATOM 721 O O . GLY A 1 88 ? 4.842 13.202 1.876 1.00 58.94 88 GLY A O 1
ATOM 722 N N . THR A 1 89 ? 2.611 12.924 1.751 1.00 51.47 89 THR A N 1
ATOM 723 C CA . THR A 1 89 ? 2.592 11.665 2.502 1.00 51.47 89 THR A CA 1
ATOM 724 C C . THR A 1 89 ? 3.262 10.568 1.674 1.00 51.47 89 THR A C 1
ATOM 726 O O . THR A 1 89 ? 2.678 10.037 0.731 1.00 51.47 89 THR A O 1
ATOM 729 N N . ARG A 1 90 ? 4.509 10.239 2.022 1.00 46.31 90 ARG A N 1
ATOM 730 C CA . ARG A 1 90 ? 5.098 8.925 1.758 1.00 46.31 90 ARG A CA 1
ATOM 731 C C . ARG A 1 90 ? 4.749 8.074 2.966 1.00 46.31 90 ARG A C 1
ATOM 733 O O . ARG A 1 90 ? 5.398 8.202 4.002 1.00 46.31 90 ARG A O 1
ATOM 740 N N . VAL A 1 91 ? 3.705 7.262 2.870 1.00 32.00 91 VAL A N 1
ATOM 741 C CA . VAL A 1 91 ? 3.529 6.204 3.867 1.00 32.00 91 VAL A CA 1
ATOM 742 C C . VAL A 1 91 ? 4.681 5.217 3.645 1.00 32.00 91 VAL A C 1
ATOM 744 O O . VAL A 1 91 ? 5.085 4.988 2.500 1.00 32.00 91 VAL A O 1
ATOM 747 N N . LEU A 1 92 ? 5.289 4.740 4.736 1.00 29.81 92 LEU A N 1
ATOM 748 C CA . LEU A 1 92 ? 6.385 3.764 4.751 1.00 29.81 92 LEU A CA 1
ATOM 749 C C . LEU A 1 92 ? 6.250 2.748 3.600 1.00 29.81 92 LEU A C 1
ATOM 751 O O . LEU A 1 92 ? 5.329 1.939 3.605 1.00 29.81 92 LEU A O 1
ATOM 755 N N . GLY A 1 93 ? 7.146 2.819 2.609 1.00 35.50 93 GLY A N 1
ATOM 756 C CA . GLY A 1 93 ? 7.140 1.918 1.446 1.00 35.50 93 GLY A CA 1
ATOM 757 C C . GLY A 1 93 ? 6.903 2.565 0.075 1.00 35.50 93 GLY A C 1
ATOM 758 O O . GLY A 1 93 ? 6.991 1.872 -0.930 1.00 35.50 93 GLY A O 1
ATOM 759 N N . GLY A 1 94 ? 6.671 3.880 -0.013 1.00 42.12 94 GLY A N 1
ATOM 760 C CA . GLY A 1 94 ? 6.743 4.608 -1.294 1.00 42.12 94 GLY A CA 1
ATOM 761 C C . GLY A 1 94 ? 5.459 4.649 -2.134 1.00 42.12 94 GLY A C 1
ATOM 762 O O . GLY A 1 94 ? 5.493 5.195 -3.236 1.00 42.12 94 GLY A O 1
ATOM 763 N N . ALA A 1 95 ? 4.328 4.161 -1.619 1.00 49.00 95 ALA A N 1
ATOM 764 C CA . ALA A 1 95 ? 3.012 4.398 -2.212 1.00 49.00 95 ALA A CA 1
ATOM 765 C C . ALA A 1 95 ? 2.435 5.748 -1.733 1.00 49.00 95 ALA A C 1
ATOM 767 O O . ALA A 1 95 ? 2.552 6.110 -0.558 1.00 49.00 95 ALA A O 1
ATOM 768 N N . TYR A 1 96 ? 1.845 6.517 -2.653 1.00 53.19 96 TYR A N 1
ATOM 769 C CA . TYR A 1 96 ? 1.099 7.735 -2.325 1.00 53.19 96 TYR A CA 1
ATOM 770 C C . TYR A 1 96 ? -0.235 7.357 -1.670 1.00 53.19 96 TYR A C 1
ATOM 772 O O . TYR A 1 96 ? -0.847 6.365 -2.060 1.00 53.19 96 TYR A O 1
ATOM 780 N N . ASP A 1 97 ? -0.700 8.154 -0.702 1.00 65.38 97 ASP A N 1
ATOM 781 C CA . ASP A 1 97 ? -2.032 7.969 -0.111 1.00 65.38 97 ASP A CA 1
ATOM 782 C C . ASP A 1 97 ? -3.107 7.973 -1.224 1.00 65.38 97 ASP A C 1
ATOM 784 O O . ASP A 1 97 ? -3.035 8.813 -2.129 1.00 65.38 97 ASP A O 1
ATOM 788 N N . PRO A 1 98 ? -4.107 7.071 -1.192 1.00 65.12 98 PRO A N 1
ATOM 789 C CA . PRO A 1 98 ? -5.148 6.982 -2.213 1.00 65.12 98 PRO A CA 1
ATOM 790 C C . PRO A 1 98 ? -5.867 8.295 -2.545 1.00 65.12 98 PRO A C 1
ATOM 792 O O . PRO A 1 98 ? -6.294 8.500 -3.689 1.00 65.12 98 PRO A O 1
ATOM 795 N N . LEU A 1 99 ? -6.006 9.175 -1.551 1.00 72.88 99 LEU A N 1
ATOM 796 C CA . LEU A 1 99 ? -6.643 10.484 -1.658 1.00 72.88 99 LEU A CA 1
ATOM 797 C C . LEU A 1 99 ? -5.623 11.624 -1.785 1.00 72.88 99 LEU A C 1
ATOM 799 O O . LEU A 1 99 ? -6.016 12.793 -1.777 1.00 72.88 99 LEU A O 1
ATOM 803 N N . ALA A 1 100 ? -4.329 11.316 -1.914 1.00 80.50 100 ALA A N 1
ATOM 804 C CA . ALA A 1 100 ? -3.290 12.318 -2.080 1.00 80.50 100 ALA A CA 1
ATOM 805 C C . ALA A 1 100 ? -3.534 13.171 -3.339 1.00 80.50 100 ALA A C 1
ATOM 807 O O . ALA A 1 100 ? -3.903 12.636 -4.390 1.00 80.50 100 ALA A O 1
ATOM 808 N N . PRO A 1 101 ? -3.285 14.489 -3.258 1.00 84.94 101 PRO A N 1
ATOM 809 C CA . PRO A 1 101 ? -3.362 15.389 -4.398 1.00 84.94 101 PRO A CA 1
ATOM 810 C C . PRO A 1 101 ? -2.240 15.132 -5.394 1.00 84.94 101 PRO A C 1
ATOM 812 O O . PRO A 1 101 ? -1.056 15.209 -5.050 1.00 84.94 101 PRO A O 1
ATOM 815 N N . VAL A 1 102 ? -2.623 14.891 -6.645 1.00 87.25 102 VAL A N 1
ATOM 816 C CA . VAL A 1 102 ? -1.713 14.755 -7.783 1.00 87.25 102 VAL A CA 1
ATOM 817 C C . VAL A 1 102 ? -2.185 15.597 -8.957 1.00 87.25 102 VAL A C 1
ATOM 819 O O . VAL A 1 102 ? -3.365 15.930 -9.071 1.00 87.25 102 VAL A O 1
ATOM 822 N N . VAL A 1 103 ? -1.237 15.949 -9.821 1.00 91.19 103 VAL A N 1
ATOM 823 C CA . VAL A 1 103 ? -1.522 16.578 -11.110 1.00 91.19 103 VAL A CA 1
ATOM 824 C C . VAL A 1 103 ? -1.778 15.464 -12.124 1.00 91.19 103 VAL A C 1
ATOM 826 O O . VAL A 1 103 ? -0.896 14.636 -12.345 1.00 91.19 103 VAL A O 1
ATOM 829 N N . ASP A 1 104 ? -2.981 15.434 -12.691 1.00 90.25 104 ASP A N 1
ATOM 830 C CA . ASP A 1 104 ? -3.363 14.603 -13.836 1.00 90.25 104 ASP A CA 1
ATOM 831 C C . ASP A 1 104 ? -3.254 15.424 -15.124 1.00 90.25 104 ASP A C 1
ATOM 833 O O . ASP A 1 104 ? -3.645 16.589 -15.162 1.00 90.25 104 ASP A O 1
ATOM 837 N N . HIS A 1 105 ? -2.756 14.801 -16.185 1.00 90.94 105 HIS A N 1
ATOM 838 C CA . HIS A 1 105 ? -2.784 15.347 -17.537 1.00 90.94 105 HIS A CA 1
ATOM 839 C C . HIS A 1 105 ? -4.082 14.910 -18.204 1.00 90.94 105 HIS A C 1
ATOM 841 O O . HIS A 1 105 ? -4.244 13.718 -18.472 1.00 90.94 105 HIS A O 1
ATOM 847 N N . VAL A 1 106 ? -5.009 15.838 -18.475 1.00 87.94 106 VAL A N 1
ATOM 848 C CA . VAL A 1 106 ? -6.323 15.538 -19.083 1.00 87.94 106 VAL A CA 1
ATOM 849 C C . VAL A 1 106 ? -6.141 14.673 -20.326 1.00 87.94 106 VAL A C 1
ATOM 851 O O . VAL A 1 106 ? -6.681 13.566 -20.367 1.00 87.94 106 VAL A O 1
ATOM 854 N N . VAL A 1 107 ? -5.272 15.099 -21.239 1.00 86.19 107 VAL A N 1
ATOM 855 C CA . VAL A 1 107 ? -4.678 14.256 -22.276 1.00 86.19 107 VAL A CA 1
ATOM 856 C C . VAL A 1 107 ? -3.317 13.754 -21.775 1.00 86.19 107 VAL A C 1
ATOM 858 O O . VAL A 1 107 ? -2.434 14.576 -21.528 1.00 86.19 107 VAL A O 1
ATOM 861 N N . PRO A 1 108 ? -3.107 12.438 -21.599 1.00 83.88 108 PRO A N 1
ATOM 862 C CA . PRO A 1 108 ? -1.843 11.901 -21.091 1.00 83.88 108 PRO A CA 1
ATOM 863 C C . PRO A 1 108 ? -0.637 12.202 -21.994 1.00 83.88 108 PRO A C 1
ATOM 865 O O . PRO A 1 108 ? -0.758 12.158 -23.217 1.00 83.88 108 PRO A O 1
ATOM 868 N N . LEU A 1 109 ? 0.552 12.376 -21.396 1.00 83.19 109 LEU A N 1
ATOM 869 C CA . LEU A 1 109 ? 1.815 12.592 -22.130 1.00 83.19 109 LEU A CA 1
ATOM 870 C C . LEU A 1 109 ? 2.107 11.467 -23.139 1.00 83.19 109 LEU A C 1
ATOM 872 O O . LEU A 1 109 ? 2.523 11.726 -24.260 1.00 83.19 109 LEU A O 1
ATOM 876 N N . SER A 1 110 ? 1.828 10.212 -22.768 1.00 80.12 110 SER A N 1
ATOM 877 C CA . SER A 1 110 ? 2.031 9.043 -23.639 1.00 80.12 110 SER A CA 1
ATOM 878 C C . SER A 1 110 ? 1.101 8.997 -24.854 1.00 80.12 110 SER A C 1
ATOM 880 O O . SER A 1 110 ? 1.338 8.211 -25.762 1.00 80.12 110 SER A O 1
ATOM 882 N N . LYS A 1 111 ? 0.040 9.813 -24.868 1.00 78.31 111 LYS A N 1
ATOM 883 C CA . LYS A 1 111 ? -0.878 9.980 -26.002 1.00 78.31 111 LYS A CA 1
ATOM 884 C C . LYS A 1 111 ? -0.650 11.309 -26.738 1.00 78.31 111 LYS A C 1
ATOM 886 O O . LYS A 1 111 ? -1.543 11.767 -27.440 1.00 78.31 111 LYS A O 1
ATOM 891 N N . GLY A 1 112 ? 0.504 11.951 -26.535 1.00 82.00 112 GLY A N 1
ATOM 892 C CA . GLY A 1 112 ? 0.841 13.236 -27.156 1.00 82.00 112 GLY A CA 1
ATOM 893 C C . GLY A 1 112 ? 0.249 14.463 -26.454 1.00 82.00 112 GLY A C 1
ATOM 894 O O . GLY A 1 112 ? 0.329 15.567 -26.982 1.00 82.00 112 GLY A O 1
ATOM 895 N N . GLY A 1 113 ? -0.348 14.304 -25.269 1.00 86.62 113 GLY A N 1
ATOM 896 C CA . GLY A 1 113 ? -0.904 15.431 -24.522 1.00 86.62 113 GLY A CA 1
ATOM 897 C C . GLY A 1 113 ? 0.180 16.379 -23.991 1.00 86.62 113 GLY A C 1
ATOM 898 O O . GLY A 1 113 ? 1.214 15.903 -23.519 1.00 86.62 113 GLY A O 1
ATOM 899 N N . PRO A 1 114 ? -0.036 17.707 -24.010 1.00 91.88 114 PRO A N 1
ATOM 900 C CA . PRO A 1 114 ? 0.979 18.672 -23.598 1.00 91.88 114 PRO A CA 1
ATOM 901 C C . PRO A 1 114 ? 1.110 18.764 -22.069 1.00 91.88 114 PRO A C 1
ATOM 903 O O . PRO A 1 114 ? 0.137 18.643 -21.329 1.00 91.88 114 PRO A O 1
ATOM 906 N N . HIS A 1 115 ? 2.299 19.041 -21.546 1.00 92.81 115 HIS A N 1
ATOM 907 C CA . HIS A 1 115 ? 2.498 19.410 -20.142 1.00 92.81 115 HIS A CA 1
ATOM 908 C C . HIS A 1 115 ? 2.295 20.918 -19.947 1.00 92.81 115 HIS A C 1
ATOM 910 O O . HIS A 1 115 ? 3.226 21.638 -19.599 1.00 92.81 115 HIS A O 1
ATOM 916 N N . THR A 1 116 ? 1.083 21.403 -20.202 1.00 95.31 116 THR A N 1
ATOM 917 C CA . THR A 1 116 ? 0.707 22.817 -20.037 1.00 95.31 116 THR A CA 1
ATOM 918 C C . THR A 1 116 ? -0.142 23.009 -18.793 1.00 95.31 116 THR A C 1
ATOM 920 O O . THR A 1 116 ? -0.742 22.055 -18.278 1.00 95.31 116 THR A O 1
ATOM 923 N N . PHE A 1 117 ? -0.215 24.245 -18.297 1.00 93.50 117 PHE A N 1
ATOM 924 C CA . PHE A 1 117 ? -1.051 24.557 -17.140 1.00 93.50 117 PHE A CA 1
ATOM 925 C C . PHE A 1 117 ? -2.514 24.167 -17.390 1.00 93.50 117 PHE A C 1
ATOM 927 O O . PHE A 1 117 ? -3.160 23.624 -16.498 1.00 93.50 117 PHE A O 1
ATOM 934 N N . GLU A 1 118 ? -3.020 24.363 -18.607 1.00 92.44 118 GLU A N 1
ATOM 935 C CA . GLU A 1 118 ? -4.386 24.011 -19.008 1.00 92.44 118 GLU A CA 1
ATOM 936 C C . GLU A 1 118 ? -4.659 22.499 -18.984 1.00 92.44 118 GLU A C 1
ATOM 938 O O . GLU A 1 118 ? -5.671 22.068 -18.421 1.00 92.44 118 GLU A O 1
ATOM 943 N N . ASN A 1 119 ? -3.741 21.689 -19.526 1.00 93.38 119 ASN A N 1
ATOM 944 C CA . ASN A 1 119 ? -3.889 20.233 -19.563 1.00 93.38 119 ASN A CA 1
ATOM 945 C C . ASN A 1 119 ? -3.642 19.579 -18.191 1.00 93.38 119 ASN A C 1
ATOM 947 O O . ASN A 1 119 ? -4.131 18.485 -17.920 1.00 93.38 119 ASN A O 1
ATOM 951 N N . CYS A 1 120 ? -2.899 20.239 -17.301 1.00 94.88 120 CYS A N 1
ATOM 952 C CA . CYS A 1 120 ? -2.678 19.791 -15.930 1.00 94.88 120 CYS A CA 1
ATOM 953 C C . CYS A 1 120 ? -3.886 20.125 -15.042 1.00 94.88 120 CYS A C 1
ATOM 955 O O . CYS A 1 120 ? -4.195 21.295 -14.828 1.00 94.88 120 CYS A O 1
ATOM 957 N N . LYS A 1 121 ? -4.542 19.123 -14.455 1.00 95.75 121 LYS A N 1
ATOM 958 C CA . LYS A 1 121 ? -5.693 19.275 -13.550 1.00 95.75 121 LYS A CA 1
ATOM 959 C C . LYS A 1 121 ? -5.481 18.530 -12.235 1.00 95.75 121 LYS A C 1
ATOM 961 O O . LYS A 1 121 ? -4.697 17.590 -12.132 1.00 95.75 121 LYS A O 1
ATOM 966 N N . THR A 1 122 ? -6.214 18.932 -11.211 1.00 94.88 122 THR A N 1
ATOM 967 C CA . THR A 1 122 ? -6.172 18.325 -9.879 1.00 94.88 122 THR A CA 1
ATOM 968 C C . THR A 1 122 ? -6.920 17.000 -9.861 1.00 94.88 122 THR A C 1
ATOM 970 O O . THR A 1 122 ? -8.073 16.924 -10.283 1.00 94.88 122 THR A O 1
ATOM 973 N N . ALA A 1 123 ? -6.306 15.952 -9.317 1.00 88.38 123 ALA A N 1
ATOM 974 C CA . ALA A 1 123 ? -6.959 14.667 -9.099 1.00 88.38 123 ALA A CA 1
ATOM 975 C C . ALA A 1 123 ? -6.508 14.005 -7.789 1.00 88.38 123 ALA A C 1
ATOM 977 O O . ALA A 1 123 ? -5.443 14.316 -7.251 1.00 88.38 123 ALA A O 1
ATOM 978 N N . HIS A 1 124 ? -7.310 13.068 -7.271 1.00 81.50 124 HIS A N 1
ATOM 979 C CA . HIS A 1 124 ? -6.805 12.086 -6.304 1.00 81.50 124 HIS A CA 1
ATOM 980 C C . HIS A 1 124 ? -5.845 11.130 -7.013 1.00 81.50 124 HIS A C 1
ATOM 982 O O . HIS A 1 124 ? -6.084 10.774 -8.170 1.00 81.50 124 HIS A O 1
ATOM 988 N N . TRP A 1 125 ? -4.815 10.648 -6.315 1.00 79.19 125 TRP A N 1
ATOM 989 C CA . TRP A 1 125 ? -3.880 9.655 -6.857 1.00 79.19 125 TRP A CA 1
ATOM 990 C C . TRP A 1 125 ? -4.603 8.425 -7.431 1.00 79.19 125 TRP A C 1
ATOM 992 O O . TRP A 1 125 ? -4.316 8.014 -8.554 1.00 79.19 125 TRP A O 1
ATOM 1002 N N . THR A 1 126 ? -5.614 7.902 -6.726 1.00 72.12 126 THR A N 1
ATOM 1003 C CA . THR A 1 126 ? -6.437 6.776 -7.212 1.00 72.12 126 THR A CA 1
ATOM 1004 C C . THR A 1 126 ? -7.280 7.104 -8.436 1.00 72.12 126 THR A C 1
ATOM 1006 O O . THR A 1 126 ? -7.393 6.269 -9.329 1.00 72.12 126 THR A O 1
ATOM 1009 N N . CYS A 1 127 ? -7.881 8.294 -8.497 1.00 70.69 127 CYS A N 1
ATOM 1010 C CA . CYS A 1 127 ? -8.681 8.702 -9.653 1.00 70.69 127 CYS A CA 1
ATOM 1011 C C . CYS A 1 127 ? -7.796 8.821 -10.900 1.00 70.69 127 CYS A C 1
ATOM 1013 O O . CYS A 1 127 ? -8.154 8.298 -11.952 1.00 70.69 127 CYS A O 1
ATOM 1015 N N . ASN A 1 128 ? -6.614 9.428 -10.750 1.00 76.94 128 ASN A N 1
ATOM 1016 C CA . ASN A 1 128 ? -5.610 9.517 -11.805 1.00 76.94 128 ASN A CA 1
ATOM 1017 C C . ASN A 1 128 ? -5.136 8.124 -12.261 1.00 76.94 128 ASN A C 1
ATOM 1019 O O . ASN A 1 128 ? -5.102 7.836 -13.449 1.00 76.94 128 ASN A O 1
ATOM 1023 N N . ALA A 1 129 ? -4.851 7.214 -11.322 1.00 71.12 129 ALA A N 1
ATOM 1024 C CA . ALA A 1 129 ? -4.441 5.847 -11.645 1.00 71.12 129 ALA A CA 1
ATOM 1025 C C . ALA A 1 129 ? -5.535 5.053 -12.390 1.00 71.12 129 ALA A C 1
ATOM 1027 O O . ALA A 1 129 ? -5.247 4.378 -13.376 1.00 71.12 129 ALA A O 1
ATOM 1028 N N . ARG A 1 130 ? -6.802 5.164 -11.960 1.00 64.56 130 ARG A N 1
ATOM 1029 C CA . ARG A 1 130 ? -7.955 4.459 -12.560 1.00 64.56 130 ARG A CA 1
ATOM 1030 C C . ARG A 1 130 ? -8.352 4.980 -13.941 1.00 64.56 130 ARG A C 1
ATOM 1032 O O . ARG A 1 130 ? -8.924 4.232 -14.730 1.00 64.56 130 ARG A O 1
ATOM 1039 N N . LYS A 1 131 ? -8.031 6.235 -14.264 1.00 63.53 131 LYS A N 1
ATOM 1040 C CA . LYS A 1 131 ? -8.233 6.803 -15.607 1.00 63.53 131 LYS A CA 1
ATOM 1041 C C . LYS A 1 131 ? -7.547 5.971 -16.700 1.00 63.53 131 LYS A C 1
ATOM 1043 O O . LYS A 1 131 ? -8.013 5.953 -17.833 1.00 63.53 131 LYS A O 1
ATOM 1048 N N . HIS A 1 132 ? -6.483 5.242 -16.356 1.00 49.78 132 HIS A N 1
ATOM 1049 C CA . HIS A 1 132 ? -5.741 4.387 -17.284 1.00 49.78 132 HIS A CA 1
ATOM 1050 C C . HIS A 1 132 ? -6.307 2.962 -17.441 1.00 49.78 132 HIS A C 1
ATOM 1052 O O . HIS A 1 132 ? -5.838 2.237 -18.311 1.00 49.78 132 HIS A O 1
ATOM 1058 N N . THR A 1 133 ? -7.302 2.559 -16.638 1.00 39.75 133 THR A N 1
ATOM 1059 C CA . THR A 1 133 ? -7.926 1.219 -16.691 1.00 39.75 133 THR A CA 1
ATOM 1060 C C . THR A 1 133 ? -9.309 1.194 -17.350 1.00 39.75 133 THR A C 1
ATOM 1062 O O . THR A 1 133 ? -9.816 0.116 -17.635 1.00 39.75 133 THR A O 1
ATOM 1065 N N . ALA A 1 134 ? -9.946 2.345 -17.584 1.00 36.94 134 ALA A N 1
ATOM 1066 C CA . ALA A 1 134 ? -11.290 2.397 -18.158 1.00 36.94 134 ALA A CA 1
ATOM 1067 C C . ALA A 1 134 ? -11.247 2.414 -19.697 1.00 36.94 134 ALA A C 1
ATOM 1069 O O . ALA A 1 134 ? -10.919 3.426 -20.316 1.00 36.94 134 ALA A O 1
ATOM 1070 N N . SER A 1 135 ? -11.619 1.294 -20.315 1.00 35.84 135 SER A N 1
ATOM 1071 C CA . SER A 1 135 ? -12.005 1.203 -21.723 1.00 35.84 135 SER A CA 1
ATOM 1072 C C . SER A 1 135 ? -13.414 1.777 -21.907 1.00 35.84 135 SER A C 1
ATOM 1074 O O . SER A 1 135 ? -14.406 1.051 -21.881 1.00 35.84 135 SER A O 1
ATOM 1076 N N . THR A 1 136 ? -13.541 3.096 -22.045 1.00 29.25 136 THR A N 1
ATOM 1077 C CA . THR A 1 136 ? -14.765 3.707 -22.592 1.00 29.25 136 THR A CA 1
ATOM 1078 C C . THR A 1 136 ? -14.413 5.025 -23.285 1.00 29.25 136 THR A C 1
ATOM 1080 O O . THR A 1 136 ? -13.774 5.878 -22.661 1.00 29.25 136 THR A O 1
ATOM 1083 N N . PRO A 1 137 ? -14.790 5.222 -24.562 1.00 32.19 137 PRO A N 1
ATOM 1084 C CA . PRO A 1 137 ? -14.525 6.461 -25.274 1.00 32.19 137 PRO A CA 1
ATOM 1085 C C . PRO A 1 137 ? -15.498 7.523 -24.763 1.00 32.19 137 PRO A C 1
ATOM 1087 O O . PRO A 1 137 ? -16.681 7.514 -25.088 1.00 32.19 137 PRO A O 1
ATOM 1090 N N . ARG A 1 138 ? -15.011 8.456 -23.945 1.00 27.80 138 ARG A N 1
ATOM 1091 C CA . ARG A 1 138 ? -15.709 9.728 -23.758 1.00 27.80 138 ARG A CA 1
ATOM 1092 C C . ARG A 1 138 ? -15.196 10.650 -24.855 1.00 27.80 138 ARG A C 1
ATOM 1094 O O . ARG A 1 138 ? -14.026 11.023 -24.846 1.00 27.80 138 ARG A O 1
ATOM 1101 N N . SER A 1 139 ? -16.059 10.893 -25.835 1.00 30.97 139 SER A N 1
ATOM 1102 C CA . SER A 1 139 ? -15.846 11.745 -27.003 1.00 30.97 139 SER A CA 1
ATOM 1103 C C . SER A 1 139 ? -15.114 13.033 -26.627 1.00 30.97 139 SER A C 1
ATOM 1105 O O . SER A 1 139 ? -15.673 13.894 -25.946 1.00 30.97 139 SER A O 1
ATOM 1107 N N . TYR A 1 140 ? -13.870 13.164 -27.076 1.00 30.73 140 TYR A N 1
ATOM 1108 C CA . TYR A 1 140 ? -13.171 14.439 -27.103 1.00 30.73 140 TYR A CA 1
ATOM 1109 C C . TYR A 1 140 ? -12.793 14.692 -28.555 1.00 30.73 140 TYR A C 1
ATOM 1111 O O . TYR A 1 140 ? -11.973 13.978 -29.130 1.00 30.73 140 TYR A O 1
ATOM 1119 N N . VAL A 1 141 ? -13.475 15.660 -29.160 1.00 27.78 141 VAL A N 1
ATOM 1120 C CA . VAL A 1 141 ? -13.180 16.147 -30.504 1.00 27.78 141 VAL A CA 1
ATOM 1121 C C . VAL A 1 141 ? -11.842 16.874 -30.415 1.00 27.78 141 VAL A C 1
ATOM 1123 O O . VAL A 1 141 ? -11.724 17.896 -29.742 1.00 27.78 141 VAL A O 1
ATOM 1126 N N . ALA A 1 142 ? -10.812 16.300 -31.030 1.00 28.67 142 ALA A N 1
ATOM 1127 C CA . ALA A 1 142 ? -9.509 16.928 -31.159 1.00 28.67 142 ALA A CA 1
ATOM 1128 C C . ALA A 1 142 ? -9.550 17.903 -32.342 1.00 28.67 142 ALA A C 1
ATOM 1130 O O . ALA A 1 142 ? -9.418 17.495 -33.492 1.00 28.67 142 ALA A O 1
ATOM 1131 N N . THR A 1 143 ? -9.722 19.195 -32.077 1.00 25.59 143 THR A N 1
ATOM 1132 C CA . THR A 1 143 ? -9.306 20.231 -33.028 1.00 25.59 143 THR A CA 1
ATOM 1133 C C . THR A 1 143 ? -7.796 20.403 -32.916 1.00 25.59 143 THR A C 1
ATOM 1135 O O . THR A 1 143 ? -7.291 20.945 -31.934 1.00 25.59 143 THR A O 1
ATOM 1138 N N . VAL A 1 144 ? -7.079 19.889 -33.912 1.00 29.33 144 VAL A N 1
ATOM 1139 C CA . VAL A 1 144 ? -5.638 20.078 -34.109 1.00 29.33 144 VAL A CA 1
ATOM 1140 C C . VAL A 1 144 ? -5.419 21.426 -34.810 1.00 29.33 144 VAL A C 1
ATOM 1142 O O . VAL A 1 144 ? -5.984 21.612 -35.888 1.00 29.33 144 VAL A O 1
ATOM 1145 N N . PRO A 1 145 ? -4.612 22.367 -34.282 1.00 28.69 145 PRO A N 1
ATOM 1146 C CA . PRO A 1 145 ? -4.113 23.480 -35.081 1.00 28.69 145 PRO A CA 1
ATOM 1147 C C . PRO A 1 145 ? -2.915 23.029 -35.931 1.00 28.69 145 PRO A C 1
ATOM 1149 O O . PRO A 1 145 ? -2.070 22.257 -35.478 1.00 28.69 145 PRO A O 1
ATOM 1152 N N . ALA A 1 146 ? -2.879 23.523 -37.167 1.00 29.95 146 ALA A N 1
ATOM 1153 C CA . ALA A 1 146 ? -1.929 23.216 -38.237 1.00 29.95 146 ALA A CA 1
ATOM 1154 C C . ALA A 1 146 ? -0.440 23.480 -37.887 1.00 29.95 146 ALA A C 1
ATOM 1156 O O . ALA A 1 146 ? -0.144 24.268 -36.984 1.00 29.95 146 ALA A O 1
ATOM 1157 N N . PRO A 1 147 ? 0.517 22.852 -38.606 1.00 35.00 147 PRO A N 1
ATOM 1158 C CA . PRO A 1 147 ? 1.938 22.928 -38.293 1.00 35.00 147 PRO A CA 1
ATOM 1159 C C . PRO A 1 147 ? 2.534 24.240 -38.810 1.00 35.00 147 PRO A C 1
ATOM 1161 O O . PRO A 1 147 ? 2.550 24.502 -40.009 1.00 35.00 147 PRO A O 1
ATOM 1164 N N . GLY A 1 148 ? 3.061 25.059 -37.903 1.00 38.41 148 GLY A N 1
ATOM 1165 C CA . GLY A 1 148 ? 3.715 26.310 -38.276 1.00 38.41 148 GLY A CA 1
ATOM 1166 C C . GLY A 1 148 ? 4.430 26.985 -37.115 1.00 38.41 148 GLY A C 1
ATOM 1167 O O . GLY A 1 148 ? 3.978 28.022 -36.648 1.00 38.41 148 GLY A O 1
ATOM 1168 N N . ALA A 1 149 ? 5.544 26.417 -36.647 1.00 29.33 149 ALA A N 1
ATOM 1169 C CA . ALA A 1 149 ? 6.569 27.174 -35.922 1.00 29.33 149 ALA A CA 1
ATOM 1170 C C . ALA A 1 149 ? 7.912 26.423 -35.936 1.00 29.33 149 ALA A C 1
ATOM 1172 O O . ALA A 1 149 ? 8.006 25.273 -35.510 1.00 29.33 149 ALA A O 1
ATOM 1173 N N . ASN A 1 150 ? 8.941 27.099 -36.447 1.00 32.25 150 ASN A N 1
ATOM 1174 C CA . ASN A 1 150 ? 10.315 26.623 -36.611 1.00 32.25 150 ASN A CA 1
ATOM 1175 C C . ASN A 1 150 ? 11.012 26.238 -35.285 1.00 32.25 150 ASN A C 1
ATOM 1177 O O . ASN A 1 150 ? 10.746 26.852 -34.248 1.00 32.25 150 ASN A O 1
ATOM 1181 N N . PRO A 1 151 ? 11.969 25.288 -35.308 1.00 31.61 151 PRO A N 1
ATOM 1182 C CA . PRO A 1 151 ? 12.716 24.876 -34.123 1.00 31.61 151 PRO A CA 1
ATOM 1183 C C . PRO A 1 151 ? 13.725 25.949 -33.683 1.00 31.61 151 PRO A C 1
ATOM 1185 O O . PRO A 1 151 ? 14.600 26.360 -34.443 1.00 31.61 151 PRO A O 1
ATOM 1188 N N . ILE A 1 152 ? 13.640 26.372 -32.419 1.00 29.27 152 ILE A N 1
ATOM 1189 C CA . ILE A 1 152 ? 14.637 27.242 -31.783 1.00 29.27 152 ILE A CA 1
ATOM 1190 C C . ILE A 1 152 ? 15.817 26.381 -31.309 1.00 29.27 152 ILE A C 1
ATOM 1192 O O . ILE A 1 152 ? 15.654 25.453 -30.515 1.00 29.27 152 ILE A O 1
ATOM 1196 N N . ALA A 1 153 ? 17.013 26.709 -31.801 1.00 31.19 153 ALA A N 1
ATOM 1197 C CA . ALA A 1 153 ? 18.276 26.040 -31.497 1.00 31.19 153 ALA A CA 1
ATOM 1198 C C . ALA A 1 153 ? 18.693 26.152 -30.007 1.00 31.19 153 ALA A C 1
ATOM 1200 O O . ALA A 1 153 ? 18.405 27.157 -29.347 1.00 31.19 153 ALA A O 1
ATOM 1201 N N . PRO A 1 154 ? 19.419 25.156 -29.459 1.00 29.91 154 PRO A N 1
ATOM 1202 C CA . PRO A 1 154 ? 19.859 25.164 -28.066 1.00 29.91 154 PRO A CA 1
ATOM 1203 C C . PRO A 1 154 ? 20.963 26.206 -27.827 1.00 29.91 154 PRO A C 1
ATOM 1205 O O . PRO A 1 154 ? 22.036 26.152 -28.426 1.00 29.91 154 PRO A O 1
ATOM 1208 N N . ARG A 1 155 ? 20.721 27.141 -26.899 1.00 28.50 155 ARG A N 1
ATOM 1209 C CA . ARG A 1 155 ? 21.742 28.082 -26.414 1.00 28.50 155 ARG A CA 1
ATOM 1210 C C . ARG A 1 155 ? 22.773 27.376 -25.526 1.00 28.50 155 ARG A C 1
ATOM 1212 O O . ARG A 1 155 ? 22.432 26.594 -24.640 1.00 28.50 155 ARG A O 1
ATOM 1219 N N . SER A 1 156 ? 24.034 27.703 -25.784 1.00 28.86 156 SER A N 1
ATOM 1220 C CA . SER A 1 156 ? 25.254 27.226 -25.139 1.00 28.86 156 SER A CA 1
ATOM 1221 C C . SER A 1 156 ? 25.347 27.589 -23.650 1.00 28.86 156 SER A C 1
ATOM 1223 O O . SER A 1 156 ? 24.986 28.681 -23.214 1.00 28.86 156 SER A O 1
ATOM 1225 N N . VAL A 1 157 ? 25.866 26.647 -22.860 1.00 28.62 157 VAL A N 1
ATOM 1226 C CA . VAL A 1 157 ? 26.189 26.809 -21.434 1.00 28.62 157 VAL A CA 1
ATOM 1227 C C . VAL A 1 157 ? 27.605 27.394 -21.314 1.00 28.62 157 VAL A C 1
ATOM 1229 O O . VAL A 1 157 ? 28.523 26.797 -21.878 1.00 28.62 157 VAL A O 1
ATOM 1232 N N . PRO A 1 158 ? 27.843 28.499 -20.579 1.00 28.72 158 PRO A N 1
ATOM 1233 C CA . PRO A 1 158 ? 29.199 28.996 -20.370 1.00 28.72 158 PRO A CA 1
ATOM 1234 C C . PRO A 1 158 ? 29.968 28.103 -19.389 1.00 28.72 158 PRO A C 1
ATOM 1236 O O . PRO A 1 158 ? 29.479 27.780 -18.302 1.00 28.72 158 PRO A O 1
ATOM 1239 N N . GLN A 1 159 ? 31.192 27.743 -19.776 1.00 30.94 159 GLN A N 1
ATOM 1240 C CA . GLN A 1 159 ? 32.189 27.098 -18.926 1.00 30.94 159 GLN A CA 1
ATOM 1241 C C . GLN A 1 159 ? 32.538 28.002 -17.735 1.00 30.94 159 GLN A C 1
ATOM 1243 O O . GLN A 1 159 ? 32.807 29.189 -17.910 1.00 30.94 159 GLN A O 1
ATOM 1248 N N . ARG A 1 160 ? 32.566 27.443 -16.517 1.00 28.33 160 ARG A N 1
ATOM 1249 C CA . ARG A 1 160 ? 33.199 28.107 -15.372 1.00 28.33 160 ARG A CA 1
ATOM 1250 C C . ARG A 1 160 ? 34.623 27.605 -15.207 1.00 28.33 160 ARG A C 1
ATOM 1252 O O . ARG A 1 160 ? 34.857 26.422 -14.975 1.00 28.33 160 ARG A O 1
ATOM 1259 N N . ILE A 1 161 ? 35.511 28.579 -15.328 1.00 29.89 161 ILE A N 1
ATOM 1260 C CA . ILE A 1 161 ? 36.920 28.599 -14.972 1.00 29.89 161 ILE A CA 1
ATOM 1261 C C . ILE A 1 161 ? 37.074 28.239 -13.487 1.00 29.89 161 ILE A C 1
ATOM 1263 O O . ILE A 1 161 ? 36.256 28.615 -12.642 1.00 29.89 161 ILE A O 1
ATOM 1267 N N . SER A 1 162 ? 38.101 27.445 -13.209 1.00 34.28 162 SER A N 1
ATOM 1268 C CA . SER A 1 162 ? 38.569 27.039 -11.891 1.00 34.28 162 SER A CA 1
ATOM 1269 C C . SER A 1 162 ? 39.235 28.205 -11.169 1.00 34.28 162 SER A C 1
ATOM 1271 O O . SER A 1 162 ? 40.247 28.682 -11.663 1.00 34.28 162 SER A O 1
ATOM 1273 N N . ASP A 1 163 ? 38.744 28.570 -9.984 1.00 29.58 163 ASP A N 1
ATOM 1274 C CA . ASP A 1 163 ? 39.516 29.348 -9.013 1.00 29.58 163 ASP A CA 1
ATOM 1275 C C . ASP A 1 163 ? 39.363 28.751 -7.611 1.00 29.58 163 ASP A C 1
ATOM 1277 O O . ASP A 1 163 ? 38.270 28.504 -7.093 1.00 29.58 163 ASP A O 1
ATOM 1281 N N . SER A 1 164 ? 40.522 28.457 -7.044 1.00 37.94 164 SER A N 1
ATOM 1282 C CA . SER A 1 164 ? 40.817 27.865 -5.747 1.00 37.94 164 SER A CA 1
ATOM 1283 C C . SER A 1 164 ? 40.491 28.789 -4.565 1.00 37.94 164 SER A C 1
ATOM 1285 O O . SER A 1 164 ? 40.879 29.952 -4.558 1.00 37.94 164 SER A O 1
ATOM 1287 N N . GLY A 1 165 ? 39.864 28.244 -3.513 1.00 27.64 165 GLY A N 1
ATOM 1288 C CA . GLY A 1 165 ? 39.676 28.899 -2.208 1.00 27.64 165 GLY A CA 1
ATOM 1289 C C . GLY A 1 165 ? 39.036 27.960 -1.166 1.00 27.64 165 GLY A C 1
ATOM 1290 O O . GLY A 1 165 ? 38.328 27.035 -1.556 1.00 27.64 165 GLY A O 1
ATOM 1291 N N . PRO A 1 166 ? 39.321 28.113 0.143 1.00 36.00 166 PRO A N 1
ATOM 1292 C CA . PRO A 1 166 ? 39.819 27.011 0.971 1.00 36.00 166 PRO A CA 1
ATOM 1293 C C . PRO A 1 166 ? 38.746 26.237 1.758 1.00 36.00 166 PRO A C 1
ATOM 1295 O O . PRO A 1 166 ? 37.771 26.787 2.266 1.00 36.00 166 PRO A O 1
ATOM 1298 N N . LEU A 1 167 ? 38.979 24.929 1.897 1.00 34.03 167 LEU A N 1
ATOM 1299 C CA . LEU A 1 167 ? 38.177 24.001 2.694 1.00 34.03 167 LEU A CA 1
ATOM 1300 C C . LEU A 1 167 ? 38.558 24.099 4.179 1.00 34.03 167 LEU A C 1
ATOM 1302 O O . LEU A 1 167 ? 39.684 23.790 4.559 1.00 34.03 167 LEU A O 1
ATOM 1306 N N . ILE A 1 168 ? 37.597 24.468 5.026 1.00 33.47 168 ILE A N 1
ATOM 1307 C CA . ILE A 1 168 ? 37.734 24.441 6.487 1.00 33.47 168 ILE A CA 1
ATOM 1308 C C . ILE A 1 168 ? 37.484 23.006 6.974 1.00 33.47 168 ILE A C 1
ATOM 1310 O O . ILE A 1 168 ? 36.352 22.520 6.969 1.00 33.47 168 ILE A O 1
ATOM 1314 N N . GLY A 1 169 ? 38.552 22.321 7.389 1.00 32.59 169 GLY A N 1
ATOM 1315 C CA . GLY A 1 169 ? 38.524 21.022 8.064 1.00 32.59 169 GLY A CA 1
ATOM 1316 C C . GLY A 1 169 ? 39.080 21.128 9.488 1.00 32.59 169 GLY A C 1
ATOM 1317 O O . GLY A 1 169 ? 40.035 21.856 9.731 1.00 32.59 169 GLY A O 1
ATOM 1318 N N . ARG A 1 170 ? 38.457 20.404 10.428 1.00 31.11 170 ARG A N 1
ATOM 1319 C CA . ARG A 1 170 ? 38.799 20.329 11.866 1.00 31.11 170 ARG A CA 1
ATOM 1320 C C . ARG A 1 170 ? 40.289 20.001 12.115 1.00 31.11 170 ARG A C 1
ATOM 1322 O O . ARG A 1 170 ? 40.864 19.258 11.317 1.00 31.11 170 ARG A O 1
ATOM 1329 N N . PRO A 1 171 ? 40.894 20.465 13.229 1.00 34.56 171 PRO A N 1
ATOM 1330 C CA . PRO A 1 171 ? 42.326 20.313 13.471 1.00 34.56 171 PRO A CA 1
ATOM 1331 C C . PRO A 1 171 ? 42.682 18.834 13.650 1.00 34.56 171 PRO A C 1
ATOM 1333 O O . PRO A 1 171 ? 42.177 18.161 14.549 1.00 34.56 171 PRO A O 1
ATOM 1336 N N . ARG A 1 172 ? 43.540 18.314 12.767 1.00 40.69 172 ARG A N 1
ATOM 1337 C CA . ARG A 1 172 ? 44.190 17.014 12.947 1.00 40.69 172 ARG A CA 1
ATOM 1338 C C . ARG A 1 172 ? 45.496 17.240 13.691 1.00 40.69 172 ARG A C 1
ATOM 1340 O O . ARG A 1 172 ? 46.310 18.059 13.281 1.00 40.69 172 ARG A O 1
ATOM 1347 N N . VAL A 1 173 ? 45.664 16.498 14.778 1.00 42.94 173 VAL A N 1
ATOM 1348 C CA . VAL A 1 173 ? 46.900 16.397 15.554 1.00 42.94 173 VAL A CA 1
ATOM 1349 C C . VAL A 1 173 ? 48.055 16.105 14.591 1.00 42.94 173 VAL A C 1
ATOM 1351 O O . VAL A 1 173 ? 47.978 15.170 13.792 1.00 42.94 173 VAL A O 1
ATOM 1354 N N . ASN A 1 174 ? 49.081 16.952 14.616 1.00 46.47 174 ASN A N 1
ATOM 1355 C CA . ASN A 1 174 ? 50.217 16.910 13.703 1.00 46.47 174 ASN A CA 1
ATOM 1356 C C . ASN A 1 174 ? 51.124 15.727 14.093 1.00 46.47 174 ASN A C 1
ATOM 1358 O O . ASN A 1 174 ? 51.948 15.838 14.997 1.00 46.47 174 ASN A O 1
ATOM 1362 N N . ILE A 1 175 ? 50.940 14.564 13.465 1.00 54.38 175 ILE A N 1
ATOM 1363 C CA . ILE A 1 175 ? 51.779 13.379 13.696 1.00 54.38 175 ILE A CA 1
ATOM 1364 C C . ILE A 1 175 ? 52.901 13.383 12.653 1.00 54.38 175 ILE A C 1
ATOM 1366 O O . ILE A 1 175 ? 52.818 12.622 11.705 1.00 54.38 175 ILE A O 1
ATOM 1370 N N . GLY A 1 176 ? 53.928 14.222 12.820 1.00 73.62 176 GLY A N 1
ATOM 1371 C CA . GLY A 1 176 ? 55.236 14.119 12.140 1.00 73.62 176 GLY A CA 1
ATOM 1372 C C . GLY A 1 176 ? 55.271 13.922 10.607 1.00 73.62 176 GLY A C 1
ATOM 1373 O O . GLY A 1 176 ? 54.275 14.008 9.887 1.00 73.62 176 GLY A O 1
ATOM 1374 N N . LEU A 1 177 ? 56.472 13.667 10.080 1.00 84.31 177 LEU A N 1
ATOM 1375 C CA . LEU A 1 177 ? 56.681 13.244 8.690 1.00 84.31 177 LEU A CA 1
ATOM 1376 C C . LEU A 1 177 ? 56.359 11.753 8.511 1.00 84.31 177 LEU A C 1
ATOM 1378 O O . LEU A 1 177 ? 56.331 10.978 9.468 1.00 84.31 177 LEU A O 1
ATOM 1382 N N . CYS A 1 178 ? 56.113 11.349 7.266 1.00 84.62 178 CYS A N 1
ATOM 1383 C CA . CYS A 1 178 ? 55.924 9.954 6.889 1.00 84.62 178 CYS A CA 1
ATOM 1384 C C . CYS A 1 178 ? 57.153 9.107 7.257 1.00 84.62 178 CYS A C 1
ATOM 1386 O O . CYS A 1 178 ? 58.264 9.407 6.843 1.00 84.62 178 CYS A O 1
ATOM 1388 N N . CYS A 1 179 ? 56.942 7.980 7.934 1.00 86.56 179 CYS A N 1
ATOM 1389 C CA . CYS A 1 179 ? 57.977 7.039 8.367 1.00 86.56 179 CYS A CA 1
ATOM 1390 C C . CYS A 1 179 ? 58.579 6.191 7.233 1.00 86.56 179 CYS A C 1
ATOM 1392 O O . CYS A 1 179 ? 59.333 5.265 7.502 1.00 86.56 179 CYS A O 1
ATOM 1394 N N . VAL A 1 180 ? 58.215 6.459 5.976 1.00 84.06 180 VAL A N 1
ATOM 1395 C CA . VAL A 1 180 ? 58.790 5.773 4.812 1.00 84.06 180 VAL A CA 1
ATOM 1396 C C . VAL A 1 180 ? 60.020 6.570 4.404 1.00 84.06 180 VAL A C 1
ATOM 1398 O O . VAL A 1 180 ? 59.881 7.732 4.018 1.00 84.06 180 VAL A O 1
ATOM 1401 N N . THR A 1 181 ? 61.201 5.964 4.518 1.00 81.56 181 THR A N 1
ATOM 1402 C CA . THR A 1 181 ? 62.501 6.599 4.262 1.00 81.56 181 THR A CA 1
ATOM 1403 C C . THR A 1 181 ? 62.514 7.287 2.894 1.00 81.56 181 THR A C 1
ATOM 1405 O O . THR A 1 181 ? 62.183 6.672 1.884 1.00 81.56 181 THR A O 1
ATOM 1408 N N . GLY A 1 182 ? 62.837 8.585 2.860 1.00 80.00 182 GLY A N 1
ATOM 1409 C CA . GLY A 1 182 ? 62.807 9.406 1.640 1.00 80.00 182 GLY A CA 1
ATOM 1410 C C . GLY A 1 182 ? 61.452 10.054 1.308 1.00 80.00 182 GLY A C 1
ATOM 1411 O O . GLY A 1 182 ? 61.322 10.708 0.275 1.00 80.00 182 GLY A O 1
ATOM 1412 N N . CYS A 1 183 ? 60.424 9.913 2.157 1.00 80.75 183 CYS A N 1
ATOM 1413 C CA . CYS A 1 183 ? 59.123 10.555 1.958 1.00 80.75 183 CYS A CA 1
ATOM 1414 C C . CYS A 1 183 ? 58.973 11.847 2.779 1.00 80.75 183 CYS A C 1
ATOM 1416 O O . CYS A 1 183 ? 58.656 11.804 3.962 1.00 80.75 183 CYS A O 1
ATOM 1418 N N . GLY A 1 184 ? 59.073 13.010 2.130 1.00 79.06 184 GLY A N 1
ATOM 1419 C CA . GLY A 1 184 ? 58.874 14.321 2.775 1.00 79.06 184 GLY A CA 1
ATOM 1420 C C . GLY A 1 184 ? 57.416 14.715 3.068 1.00 79.06 184 GLY A C 1
ATOM 1421 O O . GLY A 1 184 ? 57.140 15.872 3.363 1.00 79.06 184 GLY A O 1
ATOM 1422 N N . ARG A 1 185 ? 56.447 13.796 2.940 1.00 82.50 185 ARG A N 1
ATOM 1423 C CA . ARG A 1 185 ? 55.013 14.104 3.118 1.00 82.50 185 ARG A CA 1
ATOM 1424 C C . ARG A 1 185 ? 54.597 13.988 4.583 1.00 82.50 185 ARG A C 1
ATOM 1426 O O . ARG A 1 185 ? 55.018 13.059 5.264 1.00 82.50 185 ARG A O 1
ATOM 1433 N N . GLY A 1 186 ? 53.704 14.870 5.034 1.00 83.31 186 GLY A N 1
ATOM 1434 C CA . GLY A 1 186 ? 53.126 14.805 6.380 1.00 83.31 186 GLY A CA 1
ATOM 1435 C C . GLY A 1 186 ? 52.373 13.494 6.624 1.00 83.31 186 GLY A C 1
ATOM 1436 O O . GLY A 1 186 ? 51.649 12.999 5.748 1.00 83.31 186 GLY A O 1
ATOM 1437 N N . ALA A 1 187 ? 52.560 12.909 7.804 1.00 83.88 187 ALA A N 1
ATOM 1438 C CA . ALA A 1 187 ? 51.873 11.689 8.180 1.00 83.88 187 ALA A CA 1
ATOM 1439 C C . ALA A 1 187 ? 50.450 11.975 8.674 1.00 83.88 187 ALA A C 1
ATOM 1441 O O . ALA A 1 187 ? 50.169 12.933 9.386 1.00 83.88 187 ALA A O 1
ATOM 1442 N N . VAL A 1 188 ? 49.525 11.119 8.244 1.00 79.00 188 VAL A N 1
ATOM 1443 C CA . VAL A 1 188 ? 48.089 11.277 8.498 1.00 79.00 188 VAL A CA 1
ATOM 1444 C C . VAL A 1 188 ? 47.604 10.244 9.507 1.00 79.00 188 VAL A C 1
ATOM 1446 O O . VAL A 1 188 ? 46.742 10.532 10.332 1.00 79.00 188 VAL A O 1
ATOM 1449 N N . THR A 1 189 ? 48.114 9.014 9.440 1.00 78.38 189 THR A N 1
ATOM 1450 C CA . THR A 1 189 ? 47.703 7.896 10.303 1.00 78.38 189 THR A CA 1
ATOM 1451 C C . THR A 1 189 ? 48.811 6.840 10.304 1.00 78.38 189 THR A C 1
ATOM 1453 O O . THR A 1 189 ? 49.448 6.625 9.275 1.00 78.38 189 THR A O 1
ATOM 1456 N N . ARG A 1 190 ? 49.078 6.199 11.456 1.00 79.06 190 ARG A N 1
ATOM 1457 C CA . ARG A 1 190 ? 50.183 5.225 11.647 1.00 79.06 190 ARG A CA 1
ATOM 1458 C C . ARG A 1 190 ? 51.567 5.743 11.216 1.00 79.06 190 ARG A C 1
ATOM 1460 O O . ARG A 1 190 ? 52.357 4.999 10.652 1.00 79.06 190 ARG A O 1
ATOM 1467 N N . ARG A 1 191 ? 51.838 7.036 11.441 1.00 85.50 191 ARG A N 1
ATOM 1468 C CA . ARG A 1 191 ? 53.061 7.729 10.986 1.00 85.50 191 ARG A CA 1
ATOM 1469 C C . ARG A 1 191 ? 53.324 7.619 9.475 1.00 85.50 191 ARG A C 1
ATOM 1471 O O . ARG A 1 191 ? 54.431 7.877 9.037 1.00 85.50 191 ARG A O 1
ATOM 1478 N N . MET A 1 192 ? 52.324 7.304 8.652 1.00 86.12 192 MET A N 1
ATOM 1479 C CA . MET A 1 192 ? 52.446 7.268 7.192 1.00 86.12 192 MET A CA 1
ATOM 1480 C C . MET A 1 192 ? 51.605 8.371 6.548 1.00 86.12 192 MET A C 1
ATOM 1482 O O . MET A 1 192 ? 50.542 8.744 7.056 1.00 86.12 192 MET A O 1
ATOM 1486 N N . CYS A 1 193 ? 52.053 8.888 5.400 1.00 88.06 193 CYS A N 1
ATOM 1487 C CA . CYS A 1 193 ? 51.225 9.763 4.572 1.00 88.06 193 CYS A CA 1
ATOM 1488 C C . CYS A 1 193 ? 50.017 8.987 4.020 1.00 88.06 193 CYS A C 1
ATOM 1490 O O . CYS A 1 193 ? 50.027 7.756 3.956 1.00 88.06 193 CYS A O 1
ATOM 1492 N N . GLN A 1 194 ? 48.976 9.695 3.580 1.00 86.25 194 GLN A N 1
ATOM 1493 C CA . GLN A 1 194 ? 47.736 9.063 3.114 1.00 86.25 194 GLN A CA 1
ATOM 1494 C C . GLN A 1 194 ? 47.960 8.028 1.995 1.00 86.25 194 GLN A C 1
ATOM 1496 O O . GLN A 1 194 ? 47.308 6.987 1.997 1.00 86.25 194 GLN A O 1
ATOM 1501 N N . VAL A 1 195 ? 48.894 8.284 1.072 1.00 83.81 195 VAL A N 1
ATOM 1502 C CA . VAL A 1 195 ? 49.198 7.388 -0.060 1.00 83.81 195 VAL A CA 1
ATOM 1503 C C . VAL A 1 195 ? 49.876 6.100 0.414 1.00 83.81 195 VAL A C 1
ATOM 1505 O O . VAL A 1 195 ? 49.422 5.009 0.072 1.00 83.81 195 VAL A O 1
ATOM 1508 N N . HIS A 1 196 ? 50.919 6.215 1.240 1.00 89.50 196 HIS A N 1
ATOM 1509 C CA . HIS A 1 196 ? 51.649 5.062 1.778 1.00 89.50 196 HIS A CA 1
ATOM 1510 C C . HIS A 1 196 ? 50.801 4.244 2.747 1.00 89.50 196 HIS A C 1
ATOM 1512 O O . HIS A 1 196 ? 50.794 3.021 2.656 1.00 89.50 196 HIS A O 1
ATOM 1518 N N . TYR A 1 197 ? 49.998 4.900 3.589 1.00 90.00 197 TYR A N 1
ATOM 1519 C CA . TYR A 1 197 ? 49.032 4.212 4.442 1.00 90.00 197 TYR A CA 1
ATOM 1520 C C . TYR A 1 197 ? 48.038 3.386 3.613 1.00 90.00 197 TYR A C 1
ATOM 1522 O O . TYR A 1 197 ? 47.746 2.237 3.945 1.00 90.00 197 TYR A O 1
ATOM 1530 N N . HIS A 1 198 ? 47.536 3.940 2.504 1.00 83.88 198 HIS A N 1
ATOM 1531 C CA . HIS A 1 198 ? 46.594 3.221 1.652 1.00 83.88 198 HIS A CA 1
ATOM 1532 C C . HIS A 1 198 ? 47.213 2.001 0.969 1.00 83.88 198 HIS A C 1
ATOM 1534 O O . HIS A 1 198 ? 46.540 0.973 0.871 1.00 83.88 198 HIS A O 1
ATOM 1540 N N . ARG A 1 199 ? 48.464 2.114 0.511 1.00 87.62 199 ARG A N 1
ATOM 1541 C CA . ARG A 1 199 ? 49.220 1.015 -0.105 1.00 87.62 199 ARG A CA 1
ATOM 1542 C C . ARG A 1 199 ? 49.553 -0.069 0.913 1.00 87.62 199 ARG A C 1
ATOM 1544 O O . ARG A 1 199 ? 49.135 -1.202 0.709 1.00 87.62 199 ARG A O 1
ATOM 1551 N N . ALA A 1 200 ? 50.124 0.300 2.060 1.00 87.25 200 ALA A N 1
ATOM 1552 C CA . ALA A 1 200 ? 50.428 -0.627 3.149 1.00 87.25 200 ALA A CA 1
ATOM 1553 C C . ALA A 1 200 ? 49.181 -1.395 3.614 1.00 87.25 200 ALA A C 1
ATOM 1555 O O . ALA A 1 200 ? 49.206 -2.613 3.749 1.00 87.25 200 ALA A O 1
ATOM 1556 N N . ARG A 1 201 ? 48.039 -0.711 3.775 1.00 88.19 201 ARG A N 1
ATOM 1557 C CA . ARG A 1 201 ? 46.782 -1.365 4.174 1.00 88.19 201 ARG A CA 1
ATOM 1558 C C . ARG A 1 201 ? 46.239 -2.324 3.112 1.00 88.19 201 ARG A C 1
ATOM 1560 O O . ARG A 1 201 ? 45.574 -3.292 3.458 1.00 88.19 201 ARG A O 1
ATOM 1567 N N . LYS A 1 202 ? 46.419 -2.011 1.826 1.00 81.06 202 LYS A N 1
ATOM 1568 C CA . LYS A 1 202 ? 45.781 -2.748 0.724 1.00 81.06 202 LYS A CA 1
ATOM 1569 C C . LYS A 1 202 ? 46.665 -3.856 0.147 1.00 81.06 202 LYS A C 1
ATOM 1571 O O . LYS A 1 202 ? 46.124 -4.833 -0.360 1.00 81.06 202 LYS A O 1
ATOM 1576 N N . TYR A 1 203 ? 47.982 -3.688 0.192 1.00 83.56 203 TYR A N 1
ATOM 1577 C CA . TYR A 1 203 ? 48.958 -4.557 -0.468 1.00 83.56 203 TYR A CA 1
ATOM 1578 C C . TYR A 1 203 ? 50.061 -5.055 0.477 1.00 83.56 203 TYR A C 1
ATOM 1580 O O . TYR A 1 203 ? 50.962 -5.747 0.026 1.00 83.56 203 TYR A O 1
ATOM 1588 N N . GLY A 1 204 ? 50.014 -4.702 1.764 1.00 83.69 204 GLY A N 1
ATOM 1589 C CA . GLY A 1 204 ? 51.018 -5.086 2.762 1.00 83.69 204 GLY A CA 1
ATOM 1590 C C . GLY A 1 204 ? 52.240 -4.165 2.801 1.00 83.69 204 GLY A C 1
ATOM 1591 O O . GLY A 1 204 ? 52.779 -3.940 3.879 1.00 83.69 204 GLY A O 1
ATOM 1592 N N . ASP A 1 205 ? 52.614 -3.554 1.672 1.00 86.75 205 ASP A N 1
ATOM 1593 C CA . ASP A 1 205 ? 53.803 -2.700 1.547 1.00 86.75 205 ASP A CA 1
ATOM 1594 C C . ASP A 1 205 ? 53.444 -1.277 1.042 1.00 86.75 205 ASP A C 1
ATOM 1596 O O . ASP A 1 205 ? 52.710 -1.130 0.054 1.00 86.75 205 ASP A O 1
ATOM 1600 N N . PRO A 1 206 ? 53.912 -0.197 1.708 1.00 87.44 206 PRO A N 1
ATOM 1601 C CA . PRO A 1 206 ? 53.684 1.189 1.284 1.00 87.44 206 PRO A CA 1
ATOM 1602 C C . PRO A 1 206 ? 54.299 1.571 -0.075 1.00 87.44 206 PRO A C 1
ATOM 1604 O O . PRO A 1 206 ? 53.847 2.552 -0.677 1.00 87.44 206 PRO A O 1
ATOM 1607 N N . LEU A 1 207 ? 55.295 0.831 -0.562 1.00 90.00 207 LEU A N 1
ATOM 1608 C CA . LEU A 1 207 ? 55.999 1.055 -1.829 1.00 90.00 207 LEU A CA 1
ATOM 1609 C C . LEU A 1 207 ? 55.540 0.113 -2.941 1.00 90.00 207 LEU A C 1
ATOM 1611 O O . LEU A 1 207 ? 56.141 0.071 -4.009 1.00 90.00 207 LEU A O 1
ATOM 1615 N N . VAL A 1 208 ? 54.432 -0.592 -2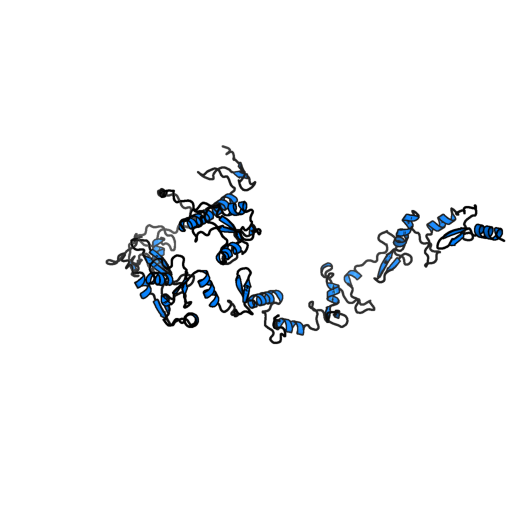.731 1.00 86.94 208 VAL A N 1
ATOM 1616 C CA . VAL A 1 208 ? 53.859 -1.495 -3.723 1.00 86.94 208 VAL A CA 1
ATOM 1617 C C . VAL A 1 208 ? 52.494 -0.987 -4.179 1.00 86.94 208 VAL A C 1
ATOM 1619 O O . VAL A 1 208 ? 51.676 -0.501 -3.395 1.00 86.94 208 VAL A O 1
ATOM 1622 N N . THR A 1 209 ? 52.221 -1.093 -5.478 1.00 85.38 209 THR A N 1
ATOM 1623 C CA . THR A 1 209 ? 50.892 -0.855 -6.055 1.00 85.38 209 THR A CA 1
ATOM 1624 C C . THR A 1 209 ? 50.528 -1.949 -7.051 1.00 85.38 209 THR A C 1
ATOM 1626 O O . THR A 1 209 ? 51.392 -2.664 -7.540 1.00 85.38 209 THR A O 1
ATOM 1629 N N . LYS A 1 210 ? 49.243 -2.093 -7.380 1.00 81.62 210 LYS A N 1
ATOM 1630 C CA . LYS A 1 210 ? 48.810 -2.996 -8.454 1.00 81.62 210 LYS A CA 1
ATOM 1631 C C . LYS A 1 210 ? 49.005 -2.367 -9.828 1.00 81.62 210 LYS A C 1
ATOM 1633 O O . LYS A 1 210 ? 48.847 -1.154 -9.981 1.00 81.62 210 LYS A O 1
ATOM 1638 N N . CYS A 1 211 ? 49.256 -3.222 -10.814 1.00 77.44 211 CYS A N 1
ATOM 1639 C CA . CYS A 1 211 ? 49.221 -2.856 -12.222 1.00 77.44 211 CYS A CA 1
ATOM 1640 C C . CYS A 1 211 ? 47.874 -2.219 -12.598 1.00 77.44 211 CYS A C 1
ATOM 1642 O O . CYS A 1 211 ? 46.809 -2.757 -12.279 1.00 77.44 211 CYS A O 1
ATOM 1644 N N . GLY A 1 212 ? 47.917 -1.100 -13.324 1.00 64.19 212 GLY A N 1
ATOM 1645 C CA . GLY A 1 212 ? 46.728 -0.348 -13.723 1.00 64.19 212 GLY A CA 1
ATOM 1646 C C . GLY A 1 212 ? 45.772 -1.074 -14.669 1.00 64.19 212 GLY A C 1
ATOM 1647 O O . GLY A 1 212 ? 44.615 -0.679 -14.770 1.00 64.19 212 GLY A O 1
ATOM 1648 N N . CYS A 1 213 ? 46.215 -2.153 -15.323 1.00 62.09 213 CYS A N 1
ATOM 1649 C CA . CYS A 1 213 ? 45.365 -2.973 -16.193 1.00 62.09 213 CYS A CA 1
ATOM 1650 C C . CYS A 1 213 ? 44.405 -3.904 -15.426 1.00 62.09 213 CYS A C 1
ATOM 1652 O O . CYS A 1 213 ? 43.495 -4.463 -16.027 1.00 62.09 213 CYS A O 1
ATOM 1654 N N . GLY A 1 214 ? 44.596 -4.092 -14.114 1.00 60.38 214 GLY A N 1
ATOM 1655 C CA . GLY A 1 214 ? 43.757 -4.978 -13.302 1.00 60.38 214 GLY A CA 1
ATOM 1656 C C . GLY A 1 214 ? 44.199 -6.447 -13.241 1.00 60.38 214 GLY A C 1
ATOM 1657 O O . GLY A 1 214 ? 43.542 -7.215 -12.547 1.00 60.38 214 GLY A O 1
ATOM 1658 N N . CYS A 1 215 ? 45.331 -6.834 -13.849 1.00 63.53 215 CYS A N 1
ATOM 1659 C CA . CYS A 1 215 ? 45.869 -8.211 -13.826 1.00 63.53 215 CYS A CA 1
ATOM 1660 C C . CYS A 1 215 ? 46.247 -8.741 -12.429 1.00 63.53 215 CYS A C 1
ATOM 1662 O O . CYS A 1 215 ? 46.607 -9.900 -12.276 1.00 63.53 215 CYS A O 1
ATOM 1664 N N . GLY A 1 216 ? 46.209 -7.891 -11.402 1.00 70.31 216 GLY A N 1
ATOM 1665 C CA . GLY A 1 216 ? 46.504 -8.274 -10.024 1.00 70.31 216 GLY A CA 1
ATOM 1666 C C . GLY A 1 216 ? 47.983 -8.219 -9.641 1.00 70.31 216 GLY A C 1
ATOM 1667 O O . GLY A 1 216 ? 48.249 -8.139 -8.442 1.00 70.31 216 GLY A O 1
ATOM 1668 N N . SER A 1 217 ? 48.907 -8.161 -10.609 1.00 78.69 217 SER A N 1
ATOM 1669 C CA . SER A 1 217 ? 50.354 -8.090 -10.366 1.00 78.69 217 SER A CA 1
ATOM 1670 C C . SER A 1 217 ? 50.736 -6.873 -9.524 1.00 78.69 217 SER A C 1
ATOM 1672 O O . SER A 1 217 ? 50.284 -5.750 -9.786 1.00 78.69 217 SER A O 1
ATOM 1674 N N . LEU A 1 218 ? 51.565 -7.113 -8.509 1.00 84.38 218 LEU A N 1
ATOM 1675 C CA . LEU A 1 218 ? 52.107 -6.103 -7.609 1.00 84.38 218 LEU A CA 1
ATOM 1676 C C . LEU A 1 218 ? 53.426 -5.565 -8.164 1.00 84.38 218 LEU A C 1
ATOM 1678 O O . LEU A 1 218 ? 54.261 -6.326 -8.640 1.00 84.38 218 LEU A O 1
ATOM 1682 N N . ILE A 1 219 ? 53.582 -4.247 -8.127 1.00 81.81 219 ILE A N 1
ATOM 1683 C CA . ILE A 1 219 ? 54.685 -3.518 -8.743 1.00 81.81 219 ILE A CA 1
ATOM 1684 C C . ILE A 1 219 ? 55.327 -2.628 -7.676 1.00 81.81 219 ILE A C 1
ATOM 1686 O O . ILE A 1 219 ? 54.606 -1.826 -7.062 1.00 81.81 219 ILE A O 1
ATOM 1690 N N . PRO A 1 220 ? 56.649 -2.734 -7.459 1.00 87.25 220 PRO A N 1
ATOM 1691 C CA . PRO A 1 220 ? 57.374 -1.800 -6.616 1.00 87.25 220 PRO A CA 1
ATOM 1692 C C . PRO A 1 220 ? 57.452 -0.436 -7.309 1.00 87.25 220 PRO A C 1
ATOM 1694 O O . PRO A 1 220 ? 57.747 -0.332 -8.499 1.00 87.25 220 PRO A O 1
ATOM 1697 N N . VAL A 1 221 ? 57.161 0.626 -6.569 1.00 83.69 221 VAL A N 1
ATOM 1698 C CA . VAL A 1 221 ? 57.161 2.005 -7.064 1.00 83.69 221 VAL A CA 1
ATOM 1699 C C . VAL A 1 221 ? 58.026 2.887 -6.178 1.00 83.69 221 VAL A C 1
ATOM 1701 O O . VAL A 1 221 ? 58.181 2.635 -4.985 1.00 83.69 221 VAL A O 1
ATOM 1704 N N . SER A 1 222 ? 58.581 3.953 -6.756 1.00 85.19 222 SER A N 1
ATOM 1705 C CA . SER A 1 222 ? 59.414 4.886 -5.999 1.00 85.19 222 SER A CA 1
ATOM 1706 C C . SER A 1 222 ? 58.629 5.585 -4.879 1.00 85.19 222 SER A C 1
ATOM 1708 O O . SER A 1 222 ? 57.407 5.761 -4.941 1.00 85.19 222 SER A O 1
ATOM 1710 N N . VAL A 1 223 ? 59.357 6.047 -3.860 1.00 82.88 223 VAL A N 1
ATOM 1711 C CA . VAL A 1 223 ? 58.814 6.681 -2.640 1.00 82.88 223 VAL A CA 1
ATOM 1712 C C . VAL A 1 223 ? 57.965 7.935 -2.931 1.00 82.88 223 VAL A C 1
ATOM 1714 O O . VAL A 1 223 ? 57.065 8.310 -2.167 1.00 82.88 223 VAL A O 1
ATOM 1717 N N . THR A 1 224 ? 58.213 8.598 -4.061 1.00 79.38 224 THR A N 1
ATOM 1718 C CA . THR A 1 224 ? 57.489 9.798 -4.502 1.00 79.38 224 THR A CA 1
ATOM 1719 C C . THR A 1 224 ? 56.323 9.490 -5.444 1.00 79.38 224 THR A C 1
ATOM 1721 O O . THR A 1 224 ? 55.450 10.340 -5.615 1.00 79.38 224 THR A O 1
ATOM 1724 N N . PHE A 1 225 ? 56.230 8.277 -5.998 1.00 79.56 225 PHE A N 1
ATOM 1725 C CA . PHE A 1 225 ? 55.243 7.931 -7.019 1.00 79.56 225 PHE A CA 1
ATOM 1726 C C . PHE A 1 225 ? 53.800 7.986 -6.495 1.00 79.56 225 PHE A C 1
ATOM 1728 O O . PHE A 1 225 ? 53.466 7.384 -5.470 1.00 79.56 225 PHE A O 1
ATOM 1735 N N . THR A 1 226 ? 52.906 8.653 -7.229 1.00 70.44 226 THR A N 1
ATOM 1736 C CA . THR A 1 226 ? 51.470 8.810 -6.899 1.00 70.44 226 THR A CA 1
ATOM 1737 C C . THR A 1 226 ? 50.518 8.417 -8.030 1.00 70.44 226 THR A C 1
ATOM 1739 O O . THR A 1 226 ? 49.306 8.525 -7.856 1.00 70.44 226 THR A O 1
ATOM 1742 N N . GLY A 1 227 ? 51.041 7.946 -9.165 1.00 69.31 227 GLY A N 1
ATOM 1743 C CA . GLY A 1 227 ? 50.258 7.638 -10.363 1.00 69.31 227 GLY A CA 1
ATOM 1744 C C . GLY A 1 227 ? 49.774 6.188 -10.471 1.00 69.31 227 GLY A C 1
ATOM 1745 O O . GLY A 1 227 ? 49.897 5.388 -9.540 1.00 69.31 227 GLY A O 1
ATOM 1746 N N . LEU A 1 228 ? 49.232 5.853 -11.646 1.00 67.06 228 LEU A N 1
ATOM 1747 C CA . LEU A 1 228 ? 49.025 4.473 -12.093 1.00 67.06 228 LEU A CA 1
ATOM 1748 C C . LEU A 1 228 ? 50.251 3.998 -12.875 1.00 67.06 228 LEU A C 1
ATOM 1750 O O . LEU A 1 228 ? 50.751 4.724 -13.730 1.00 67.06 228 LEU A O 1
ATOM 1754 N N . TYR A 1 229 ? 50.700 2.778 -12.591 1.00 68.19 229 TYR A N 1
ATOM 1755 C CA . TYR A 1 229 ? 51.831 2.144 -13.262 1.00 68.19 229 TYR A CA 1
ATOM 1756 C C . TYR A 1 229 ? 51.356 0.892 -14.008 1.00 68.19 229 TYR A C 1
ATOM 1758 O O . TYR A 1 229 ? 50.523 0.141 -13.489 1.00 68.19 229 TYR A O 1
ATOM 1766 N N . TYR A 1 230 ? 51.885 0.659 -15.208 1.00 71.94 230 TYR A N 1
ATOM 1767 C CA . TYR A 1 230 ? 51.620 -0.538 -16.003 1.00 71.94 230 TYR A CA 1
ATOM 1768 C C . TYR A 1 230 ? 52.930 -1.298 -16.234 1.00 71.94 230 TYR A C 1
ATOM 1770 O O . TYR A 1 230 ? 53.963 -0.672 -16.450 1.00 71.94 230 TYR A O 1
ATOM 1778 N N . LEU A 1 231 ? 52.900 -2.633 -16.158 1.00 71.94 231 LEU A N 1
ATOM 1779 C CA . LEU A 1 231 ? 54.066 -3.449 -16.514 1.00 71.94 231 LEU A CA 1
ATOM 1780 C C . LEU A 1 231 ? 54.370 -3.287 -18.014 1.00 71.94 231 LEU A C 1
ATOM 1782 O O . LEU A 1 231 ? 53.439 -3.041 -18.783 1.00 71.94 231 LEU A O 1
ATOM 1786 N N . PRO A 1 232 ? 55.627 -3.441 -18.459 1.00 60.91 232 PRO A N 1
ATOM 1787 C CA . PRO A 1 232 ? 55.939 -3.514 -19.885 1.00 60.91 232 PRO A CA 1
ATOM 1788 C C . PRO A 1 232 ? 55.063 -4.574 -20.577 1.00 60.91 232 PRO A C 1
ATOM 1790 O O . PRO A 1 232 ? 54.942 -5.694 -20.090 1.00 60.91 232 PRO A O 1
ATOM 1793 N N . GLY A 1 233 ? 54.377 -4.197 -21.662 1.00 57.81 233 GLY A N 1
ATOM 1794 C CA . GLY A 1 233 ? 53.378 -5.042 -22.340 1.00 57.81 233 GLY A CA 1
ATOM 1795 C C . GLY A 1 233 ? 51.953 -4.964 -21.769 1.00 57.81 233 GLY A C 1
ATOM 1796 O O . GLY A 1 233 ? 51.007 -5.405 -22.415 1.00 57.81 233 GLY A O 1
ATOM 1797 N N . HIS A 1 234 ? 51.756 -4.344 -20.603 1.00 55.16 234 HIS A N 1
ATOM 1798 C CA . HIS A 1 234 ? 50.440 -4.047 -20.047 1.00 55.16 234 HIS A CA 1
ATOM 1799 C C . HIS A 1 234 ? 50.073 -2.602 -20.415 1.00 55.16 234 HIS A C 1
ATOM 1801 O O . HIS A 1 234 ? 50.781 -1.653 -20.100 1.00 55.16 234 HIS A O 1
ATOM 1807 N N . GLY A 1 235 ? 48.940 -2.418 -21.082 1.00 52.47 235 GLY A N 1
ATOM 1808 C CA . GLY A 1 235 ? 48.358 -1.109 -21.380 1.00 52.47 235 GLY A CA 1
ATOM 1809 C C . GLY A 1 235 ? 46.855 -1.129 -21.135 1.00 52.47 235 GLY A C 1
ATOM 1810 O O . GLY A 1 235 ? 46.306 -2.143 -20.700 1.00 52.47 235 GLY A O 1
ATOM 1811 N N . VAL A 1 236 ? 46.161 -0.025 -21.425 1.00 49.03 236 VAL A N 1
ATOM 1812 C CA . VAL A 1 236 ? 44.688 -0.002 -21.454 1.00 49.03 236 VAL A CA 1
ATOM 1813 C C . VAL A 1 236 ? 44.209 -0.789 -22.679 1.00 49.03 236 VAL A C 1
ATOM 1815 O O . VAL A 1 236 ? 43.805 -0.218 -23.685 1.00 49.03 236 VAL A O 1
ATOM 1818 N N . GLN A 1 237 ? 44.270 -2.116 -22.610 1.00 40.94 237 GLN A N 1
ATOM 1819 C CA . GLN A 1 237 ? 43.523 -2.984 -23.507 1.00 40.94 237 GLN A CA 1
ATOM 1820 C C . GLN A 1 237 ? 42.166 -3.246 -22.857 1.00 40.94 237 GLN A C 1
ATOM 1822 O O . GLN A 1 237 ? 41.972 -4.216 -22.130 1.00 40.94 237 GLN A O 1
ATOM 1827 N N . SER A 1 238 ? 41.198 -2.360 -23.096 1.00 46.09 238 SER A N 1
ATOM 1828 C CA . SER A 1 238 ? 39.810 -2.796 -22.998 1.00 46.09 238 SER A CA 1
ATOM 1829 C C . SER A 1 238 ? 39.574 -3.710 -24.193 1.00 46.09 238 SER A C 1
ATOM 1831 O O . SER A 1 238 ? 39.351 -3.221 -25.301 1.00 46.09 238 SER A O 1
ATOM 1833 N N . VAL A 1 239 ? 39.620 -5.026 -23.999 1.00 48.31 239 VAL A N 1
ATOM 1834 C CA . VAL A 1 239 ? 38.887 -5.911 -24.905 1.00 48.31 239 VAL A CA 1
ATOM 1835 C C . VAL A 1 239 ? 37.425 -5.515 -24.723 1.00 48.31 239 VAL A C 1
ATOM 1837 O O . VAL A 1 239 ? 36.783 -5.886 -23.739 1.00 48.31 239 VAL A O 1
ATOM 1840 N N . VAL A 1 240 ? 36.919 -4.635 -25.590 1.00 55.12 240 VAL A N 1
ATOM 1841 C CA . VAL A 1 240 ? 35.502 -4.283 -25.608 1.00 55.12 240 VAL A CA 1
ATOM 1842 C C . VAL A 1 240 ? 34.788 -5.530 -26.099 1.00 55.12 240 VAL A C 1
ATOM 1844 O O . VAL A 1 240 ? 34.647 -5.742 -27.298 1.00 55.12 240 VAL A O 1
ATOM 1847 N N . ARG A 1 241 ? 34.405 -6.402 -25.164 1.00 66.19 241 ARG A N 1
ATOM 1848 C CA . ARG A 1 241 ? 33.620 -7.589 -25.487 1.00 66.19 241 ARG A CA 1
ATOM 1849 C C . ARG A 1 241 ? 32.276 -7.129 -26.056 1.00 66.19 241 ARG A C 1
ATOM 1851 O O . ARG A 1 241 ? 31.602 -6.321 -25.405 1.00 66.19 241 ARG A O 1
ATOM 1858 N N . PRO A 1 242 ? 31.869 -7.610 -27.243 1.00 75.62 242 PRO A N 1
ATOM 1859 C CA . PRO A 1 242 ? 30.538 -7.361 -27.762 1.00 75.62 242 PRO A CA 1
ATOM 1860 C C . PRO A 1 242 ? 29.475 -7.807 -26.748 1.00 75.62 242 PRO A C 1
ATOM 1862 O O . PRO A 1 242 ? 29.669 -8.819 -26.067 1.00 75.62 242 PRO A O 1
ATOM 1865 N N . PRO A 1 243 ? 28.325 -7.121 -26.654 1.00 81.88 243 PRO A N 1
ATOM 1866 C CA . PRO A 1 243 ? 27.312 -7.444 -25.648 1.00 81.88 243 PRO A CA 1
ATOM 1867 C C . PRO A 1 243 ? 26.807 -8.893 -25.725 1.00 81.88 243 PRO A C 1
ATOM 1869 O O . PRO A 1 243 ? 26.554 -9.517 -24.698 1.00 81.88 243 PRO A O 1
ATOM 1872 N N . ALA A 1 244 ? 26.739 -9.460 -26.934 1.00 84.50 244 ALA A N 1
ATOM 1873 C CA . ALA A 1 244 ? 26.381 -10.860 -27.142 1.00 84.50 244 ALA A CA 1
ATOM 1874 C C . ALA A 1 244 ? 27.421 -11.838 -26.562 1.00 84.50 244 ALA A C 1
ATOM 1876 O O . ALA A 1 244 ? 27.050 -12.875 -26.022 1.00 84.50 244 ALA A O 1
ATOM 1877 N N . GLN A 1 245 ? 28.715 -11.503 -26.624 1.00 83.88 245 GLN A N 1
ATOM 1878 C CA . GLN A 1 245 ? 29.775 -12.316 -26.021 1.00 83.88 245 GLN A CA 1
ATOM 1879 C C . GLN A 1 245 ? 29.686 -12.291 -24.490 1.00 83.88 245 GLN A C 1
ATOM 1881 O O . GLN A 1 245 ? 29.813 -13.332 -23.857 1.00 83.88 245 GLN A O 1
ATOM 1886 N N . ILE A 1 246 ? 29.383 -11.126 -23.907 1.00 83.81 246 ILE A N 1
ATOM 1887 C CA . ILE A 1 246 ? 29.194 -10.970 -22.458 1.00 83.81 246 ILE A CA 1
ATOM 1888 C C . ILE A 1 246 ? 28.082 -11.890 -21.940 1.00 83.81 246 ILE A C 1
ATOM 1890 O O . ILE A 1 246 ? 28.254 -12.511 -20.896 1.00 83.81 246 ILE A O 1
ATOM 1894 N N . LEU A 1 247 ? 26.953 -11.980 -22.653 1.00 86.44 247 LEU A N 1
ATOM 1895 C CA . LEU A 1 247 ? 25.865 -12.877 -22.263 1.00 86.44 247 LEU A CA 1
ATOM 1896 C C . LEU A 1 247 ? 26.249 -14.346 -22.423 1.00 86.44 247 LEU A C 1
ATOM 1898 O O . LEU A 1 247 ? 26.026 -15.104 -21.491 1.00 86.44 247 LEU A O 1
ATOM 1902 N N . ARG A 1 248 ? 26.863 -14.739 -23.548 1.00 86.19 248 ARG A N 1
ATOM 1903 C CA . ARG A 1 248 ? 27.273 -16.138 -23.772 1.00 86.19 248 ARG A CA 1
ATOM 1904 C C . ARG A 1 248 ? 28.247 -16.651 -22.711 1.00 86.19 248 ARG A C 1
ATOM 1906 O O . ARG A 1 248 ? 28.101 -17.774 -22.257 1.00 86.19 248 ARG A O 1
ATOM 1913 N N . GLU A 1 249 ? 29.214 -15.830 -22.308 1.00 84.25 249 GLU A N 1
ATOM 1914 C CA . GLU A 1 249 ? 30.216 -16.196 -21.294 1.00 84.25 249 GLU A CA 1
ATOM 1915 C C . GLU A 1 249 ? 29.688 -16.090 -19.854 1.00 84.25 249 GLU A C 1
ATOM 1917 O O . GLU A 1 249 ? 30.278 -16.652 -18.936 1.00 84.25 249 GLU A O 1
ATOM 1922 N N . GLY A 1 250 ? 28.613 -15.326 -19.637 1.00 84.00 250 GLY A N 1
ATOM 1923 C CA . GLY A 1 250 ? 28.105 -14.983 -18.308 1.00 84.00 250 GLY A CA 1
ATOM 1924 C C . GLY A 1 250 ? 26.836 -15.722 -17.893 1.00 84.00 250 GLY A C 1
ATOM 1925 O O . GLY A 1 250 ? 26.203 -15.305 -16.922 1.00 84.00 250 GLY A O 1
ATOM 1926 N N . VAL A 1 251 ? 26.431 -16.769 -18.618 1.00 89.81 251 VAL A N 1
ATOM 1927 C CA . VAL A 1 251 ? 25.240 -17.567 -18.294 1.00 89.81 251 VAL A CA 1
ATOM 1928 C C . VAL A 1 251 ? 25.563 -19.045 -18.115 1.00 89.81 251 VAL A C 1
ATOM 1930 O O . VAL A 1 251 ? 26.488 -19.578 -18.719 1.00 89.81 251 VAL A O 1
ATOM 1933 N N . THR A 1 252 ? 24.771 -19.723 -17.291 1.00 91.38 252 THR A N 1
ATOM 1934 C CA . THR A 1 252 ? 24.838 -21.173 -17.088 1.00 91.38 252 THR A CA 1
ATOM 1935 C C . THR A 1 252 ? 23.437 -21.765 -17.238 1.00 91.38 252 THR A C 1
ATOM 1937 O O . THR A 1 252 ? 22.504 -21.220 -16.639 1.00 91.38 252 THR A O 1
ATOM 1940 N N . PRO A 1 253 ? 23.253 -22.838 -18.030 1.00 93.56 253 PRO A N 1
ATOM 1941 C CA . PRO A 1 253 ? 21.954 -23.483 -18.170 1.00 93.56 253 PRO A CA 1
ATOM 1942 C C . PRO A 1 253 ? 21.528 -24.135 -16.850 1.00 93.56 253 PRO A C 1
ATOM 1944 O O . PRO A 1 253 ? 22.341 -24.713 -16.127 1.00 93.56 253 PRO A O 1
ATOM 1947 N N . GLN A 1 254 ? 20.247 -24.009 -16.525 1.00 91.25 254 GLN A N 1
ATOM 1948 C CA . GLN A 1 254 ? 19.586 -24.687 -15.416 1.00 91.25 254 GLN A CA 1
ATOM 1949 C C . GLN A 1 254 ? 18.186 -25.100 -15.852 1.00 91.25 254 GLN A C 1
ATOM 1951 O O . GLN A 1 254 ? 17.545 -24.369 -16.607 1.00 91.25 254 GLN A O 1
ATOM 1956 N N . ALA A 1 255 ? 17.690 -26.210 -15.306 1.00 89.56 255 ALA A N 1
ATOM 1957 C CA . ALA A 1 255 ? 16.341 -26.691 -15.577 1.00 89.56 255 ALA A CA 1
ATOM 1958 C C . ALA A 1 255 ? 15.293 -25.575 -15.428 1.00 89.56 255 ALA A C 1
ATOM 1960 O O . ALA A 1 255 ? 15.353 -24.736 -14.518 1.00 89.56 255 ALA A O 1
ATOM 1961 N N . VAL A 1 256 ? 14.316 -25.564 -16.334 1.00 91.31 256 VAL A N 1
ATOM 1962 C CA . VAL A 1 256 ? 13.231 -24.584 -16.306 1.00 91.31 256 VAL A CA 1
ATOM 1963 C C . VAL A 1 256 ? 12.461 -24.629 -14.986 1.00 91.31 256 VAL A C 1
ATOM 1965 O O . VAL A 1 256 ? 12.140 -25.689 -14.448 1.00 91.31 256 VAL A O 1
ATOM 1968 N N . SER A 1 257 ? 12.128 -23.448 -14.467 1.00 88.31 257 SER A N 1
ATOM 1969 C CA . SER A 1 257 ? 11.317 -23.308 -13.256 1.00 88.31 257 SER A CA 1
ATOM 1970 C C . SER A 1 257 ? 9.966 -24.015 -13.39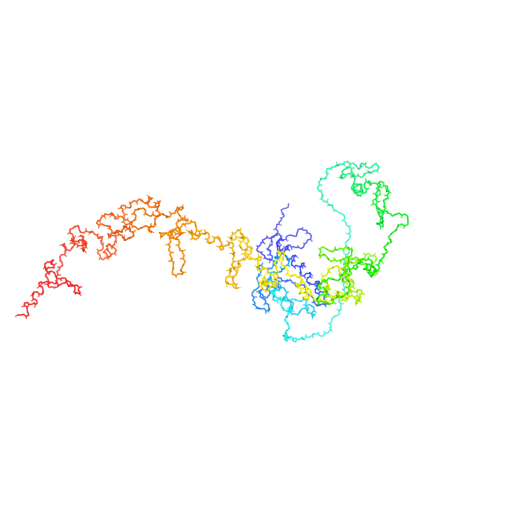5 1.00 88.31 257 SER A C 1
ATOM 1972 O O . SER A 1 257 ? 9.328 -23.902 -14.446 1.00 88.31 257 SER A O 1
ATOM 1974 N N . ASP A 1 258 ? 9.456 -24.583 -12.305 1.00 86.06 258 ASP A N 1
ATOM 1975 C CA . ASP A 1 258 ? 8.114 -25.178 -12.266 1.00 86.06 258 ASP A CA 1
ATOM 1976 C C . ASP A 1 258 ? 7.022 -24.196 -12.704 1.00 86.06 258 ASP A C 1
ATOM 1978 O O . ASP A 1 258 ? 6.119 -24.563 -13.449 1.00 86.06 258 ASP A O 1
ATOM 1982 N N . TYR A 1 259 ? 7.142 -22.925 -12.304 1.00 85.31 259 TYR A N 1
ATOM 1983 C CA . TYR A 1 259 ? 6.223 -21.869 -12.725 1.00 85.31 259 TYR A CA 1
ATOM 1984 C C . TYR A 1 259 ? 6.203 -21.713 -14.251 1.00 85.31 259 TYR A C 1
ATOM 1986 O O . TYR A 1 259 ? 5.141 -21.815 -14.854 1.00 85.31 259 TYR A O 1
ATOM 1994 N N . GLY A 1 260 ? 7.365 -21.521 -14.882 1.00 87.00 260 GLY A N 1
ATOM 1995 C CA . GLY A 1 260 ? 7.476 -21.413 -16.340 1.00 87.00 260 GLY A CA 1
ATOM 1996 C C . GLY A 1 260 ? 6.966 -22.649 -17.080 1.00 87.00 260 GLY A C 1
ATOM 1997 O O . GLY A 1 260 ? 6.221 -22.521 -18.051 1.00 87.00 260 GLY A O 1
ATOM 1998 N N . ARG A 1 261 ? 7.306 -23.839 -16.576 1.00 91.56 261 ARG A N 1
ATOM 1999 C CA . ARG A 1 261 ? 6.894 -25.120 -17.154 1.00 91.56 261 ARG A CA 1
ATOM 2000 C C . ARG A 1 261 ? 5.382 -25.321 -17.106 1.00 91.56 261 ARG A C 1
ATOM 2002 O O . ARG A 1 261 ? 4.785 -25.680 -18.107 1.00 91.56 261 ARG A O 1
ATOM 2009 N N . VAL A 1 262 ? 4.751 -25.069 -15.960 1.00 87.62 262 VAL A N 1
ATOM 2010 C CA . VAL A 1 262 ? 3.308 -25.300 -15.775 1.00 87.62 262 VAL A CA 1
ATOM 2011 C C . VAL A 1 262 ? 2.471 -24.183 -16.397 1.00 87.62 262 VAL A C 1
ATOM 2013 O O . VAL A 1 262 ? 1.443 -24.448 -17.010 1.00 87.62 262 VAL A O 1
ATOM 2016 N N . ARG A 1 263 ? 2.879 -22.919 -16.232 1.00 88.25 263 ARG A N 1
ATOM 2017 C CA . ARG A 1 263 ? 2.057 -21.759 -16.611 1.00 88.25 263 ARG A CA 1
ATOM 2018 C C . ARG A 1 263 ? 2.192 -21.361 -18.079 1.00 88.25 263 ARG A C 1
ATOM 2020 O O . ARG A 1 263 ? 1.240 -20.805 -18.630 1.00 88.25 263 ARG A O 1
ATOM 2027 N N . PHE A 1 264 ? 3.365 -21.573 -18.670 1.00 90.25 264 PHE A N 1
ATOM 2028 C CA . PHE A 1 264 ? 3.704 -21.133 -20.027 1.00 90.25 264 PHE A CA 1
ATO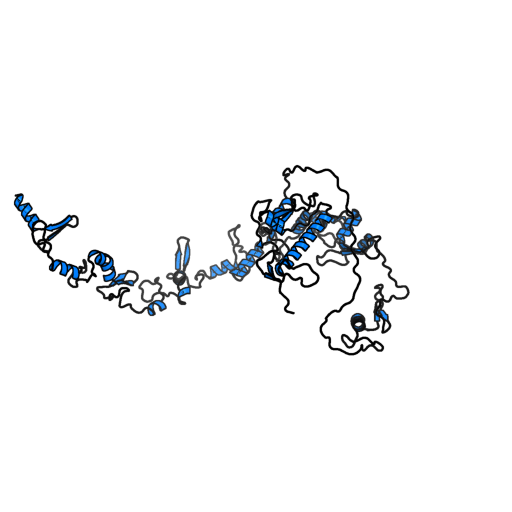M 2029 C C . PHE A 1 264 ? 4.238 -22.269 -20.904 1.00 90.25 264 PHE A C 1
ATOM 2031 O O . PHE A 1 264 ? 4.685 -22.002 -22.015 1.00 90.25 264 PHE A O 1
ATOM 2038 N N . SER A 1 265 ? 4.197 -23.516 -20.421 1.00 93.06 265 SER A N 1
ATOM 2039 C CA . SER A 1 265 ? 4.667 -24.696 -21.158 1.00 93.06 265 SER A CA 1
ATOM 2040 C C . SER A 1 265 ? 6.103 -24.553 -21.671 1.00 93.06 265 SER A C 1
ATOM 2042 O O . SER A 1 265 ? 6.440 -25.057 -22.739 1.00 93.06 265 SER A O 1
ATOM 2044 N N . LEU A 1 266 ? 6.952 -23.842 -20.919 1.00 92.56 266 LEU A N 1
ATOM 2045 C CA . LEU A 1 266 ? 8.360 -23.672 -21.270 1.00 92.56 266 LEU A CA 1
ATOM 2046 C C . LEU A 1 266 ? 9.093 -25.006 -21.101 1.00 92.56 266 LEU A C 1
ATOM 2048 O O . LEU A 1 266 ? 8.976 -25.644 -20.052 1.00 92.56 266 LEU A O 1
ATOM 2052 N N . VAL A 1 267 ? 9.851 -25.398 -22.125 1.00 92.50 267 VAL A N 1
ATOM 2053 C CA . VAL A 1 267 ? 10.597 -26.668 -22.172 1.00 92.50 267 VAL A CA 1
ATOM 2054 C C . VAL A 1 267 ? 12.112 -26.481 -22.173 1.00 92.50 267 VAL A C 1
ATOM 2056 O O . VAL A 1 267 ? 12.833 -27.395 -21.790 1.00 92.50 267 VAL A O 1
ATOM 2059 N N . GLU A 1 268 ? 12.597 -25.312 -22.588 1.00 94.88 268 GLU A N 1
ATOM 2060 C CA . GLU A 1 268 ? 14.027 -25.012 -22.658 1.00 94.88 268 GLU A CA 1
ATOM 2061 C C . GLU A 1 268 ? 14.593 -24.617 -21.292 1.00 94.88 268 GLU A C 1
ATOM 2063 O O . GLU A 1 268 ? 13.882 -24.107 -20.429 1.00 94.88 268 GLU A O 1
ATOM 2068 N N . ASP A 1 269 ? 15.897 -24.798 -21.099 1.00 94.75 269 ASP A N 1
ATOM 2069 C CA . ASP A 1 269 ? 16.563 -24.418 -19.857 1.00 94.75 269 ASP A CA 1
ATOM 2070 C C . ASP A 1 269 ? 16.573 -22.897 -19.631 1.00 94.75 269 ASP A C 1
ATOM 2072 O O . ASP A 1 269 ? 16.662 -22.068 -20.543 1.00 94.75 269 ASP A O 1
ATOM 2076 N N . CYS A 1 270 ? 16.540 -22.504 -18.361 1.00 93.44 270 CYS A N 1
ATOM 2077 C CA . CYS A 1 270 ? 16.854 -21.145 -17.953 1.00 93.44 270 CYS A CA 1
ATOM 2078 C C . CYS A 1 270 ? 18.355 -20.872 -18.135 1.00 93.44 270 CYS A C 1
ATOM 2080 O O . CYS A 1 270 ? 19.190 -21.566 -17.564 1.00 93.44 270 CYS A O 1
ATOM 2082 N N . LEU A 1 271 ? 18.711 -19.794 -18.838 1.00 95.62 271 LEU A N 1
ATOM 2083 C CA . LEU A 1 271 ? 20.101 -19.334 -18.942 1.00 95.62 271 LEU A CA 1
ATOM 2084 C C . LEU A 1 271 ? 20.413 -18.357 -17.803 1.00 95.62 271 LEU A C 1
ATOM 2086 O O . LEU A 1 271 ? 20.143 -17.162 -17.910 1.00 95.62 271 LEU A O 1
ATOM 2090 N N . ILE A 1 272 ? 20.928 -18.858 -16.682 1.00 93.75 272 ILE A N 1
ATOM 2091 C CA . ILE A 1 272 ? 21.102 -18.085 -15.447 1.00 93.75 272 ILE A CA 1
ATOM 2092 C C . ILE A 1 272 ? 22.367 -17.237 -15.492 1.00 93.75 272 ILE A C 1
ATOM 2094 O O . ILE A 1 272 ? 23.465 -17.765 -15.619 1.00 93.75 272 ILE A O 1
ATOM 2098 N N . TRP A 1 273 ? 22.213 -15.923 -15.323 1.00 92.50 273 TRP A N 1
ATOM 2099 C CA . TRP A 1 273 ? 23.322 -14.978 -15.212 1.00 92.50 273 TRP A CA 1
ATOM 2100 C C . TRP A 1 273 ? 24.163 -15.218 -13.952 1.00 92.50 273 TRP A C 1
ATOM 2102 O O . TRP A 1 273 ? 23.637 -15.180 -12.839 1.00 92.50 273 TRP A O 1
ATOM 2112 N N . THR A 1 274 ? 25.474 -15.391 -14.124 1.00 90.25 274 THR A N 1
ATOM 2113 C CA . THR A 1 274 ? 26.444 -15.653 -13.040 1.00 90.25 274 THR A CA 1
ATOM 2114 C C . THR A 1 274 ? 27.264 -14.423 -12.639 1.00 90.25 274 THR A C 1
ATOM 2116 O O . THR A 1 274 ? 28.053 -14.472 -11.696 1.00 90.25 274 THR A O 1
ATOM 2119 N N . GLY A 1 275 ? 27.088 -13.303 -13.342 1.00 83.88 275 GLY A N 1
ATOM 2120 C CA . GLY A 1 275 ? 27.807 -12.060 -13.084 1.00 83.88 275 GLY A CA 1
ATOM 2121 C C . GLY A 1 275 ? 27.177 -11.169 -12.000 1.00 83.88 275 GLY A C 1
ATOM 2122 O O . GLY A 1 275 ? 26.338 -11.604 -11.210 1.00 83.88 275 GLY A O 1
ATOM 2123 N N . PRO A 1 276 ? 27.552 -9.874 -11.969 1.00 84.81 276 PRO A N 1
ATOM 2124 C CA . PRO A 1 276 ? 27.036 -8.915 -10.997 1.00 84.81 276 PRO A CA 1
ATOM 2125 C C . PRO A 1 276 ? 25.509 -8.800 -11.008 1.00 84.81 276 PRO A C 1
ATOM 2127 O O . PRO A 1 276 ? 24.861 -8.897 -12.054 1.00 84.81 276 PRO A O 1
ATOM 2130 N N . THR A 1 277 ? 24.943 -8.536 -9.833 1.00 87.19 277 THR A N 1
ATOM 2131 C CA . THR A 1 277 ? 23.505 -8.355 -9.630 1.00 87.19 277 THR A CA 1
ATOM 2132 C C . THR A 1 277 ? 23.208 -7.031 -8.931 1.00 87.19 277 THR A C 1
ATOM 2134 O O . THR A 1 277 ? 24.035 -6.454 -8.222 1.00 87.19 277 THR A O 1
ATOM 2137 N N . LEU A 1 278 ? 22.004 -6.512 -9.156 1.00 80.75 278 LEU A N 1
ATOM 2138 C CA . LEU A 1 278 ? 21.463 -5.368 -8.432 1.00 80.75 278 LEU A CA 1
ATOM 2139 C C . LEU A 1 278 ? 20.927 -5.812 -7.067 1.00 80.75 278 LEU A C 1
ATOM 2141 O O . LEU A 1 278 ? 20.554 -6.966 -6.879 1.00 80.75 278 LEU A O 1
ATOM 2145 N N . THR A 1 279 ? 20.748 -4.864 -6.145 1.00 76.62 279 THR A N 1
ATOM 2146 C CA . THR A 1 279 ? 20.120 -5.110 -4.829 1.00 76.62 279 THR A CA 1
ATOM 2147 C C . THR A 1 279 ? 18.714 -5.714 -4.916 1.00 76.62 279 THR A C 1
ATOM 2149 O O . THR A 1 279 ? 18.251 -6.335 -3.968 1.00 76.62 279 THR A O 1
ATOM 2152 N N . GLN A 1 280 ? 18.040 -5.553 -6.058 1.00 76.25 280 GLN A N 1
ATOM 2153 C CA . GLN A 1 280 ? 16.720 -6.119 -6.352 1.00 76.25 280 GLN A CA 1
ATOM 2154 C C . GLN A 1 280 ? 16.776 -7.560 -6.908 1.00 76.25 280 GLN A C 1
ATOM 2156 O O . GLN A 1 280 ? 15.739 -8.125 -7.250 1.00 76.25 280 GLN A O 1
ATOM 2161 N N . GLY A 1 281 ? 17.972 -8.145 -7.042 1.00 78.69 281 GLY A N 1
ATOM 2162 C CA . GLY A 1 281 ? 18.187 -9.520 -7.506 1.00 78.69 281 GLY A CA 1
ATOM 2163 C C . GLY A 1 281 ? 18.198 -9.714 -9.027 1.00 78.69 281 GLY A C 1
ATOM 2164 O O . GLY A 1 281 ? 18.174 -10.850 -9.484 1.00 78.69 281 GLY A O 1
ATOM 2165 N N . TYR A 1 282 ? 18.218 -8.636 -9.818 1.00 86.25 282 TYR A N 1
ATOM 2166 C CA . TYR A 1 282 ? 18.366 -8.713 -11.278 1.00 86.25 282 TYR A CA 1
ATOM 2167 C C . TYR A 1 282 ? 19.838 -8.735 -11.681 1.00 86.25 282 TYR A C 1
ATOM 2169 O O . TYR A 1 282 ? 20.631 -7.971 -11.128 1.00 86.25 282 TYR A O 1
ATOM 2177 N N . GLY A 1 283 ? 20.181 -9.538 -12.689 1.00 86.69 283 GLY A N 1
ATOM 2178 C CA . GLY A 1 283 ? 21.502 -9.511 -13.311 1.00 86.69 283 GLY A CA 1
ATOM 2179 C C . GLY A 1 283 ? 21.758 -8.173 -14.000 1.00 86.69 283 GLY A C 1
ATOM 2180 O O . GLY A 1 283 ? 20.856 -7.590 -14.613 1.00 86.69 283 GLY A O 1
ATOM 2181 N N . CYS A 1 284 ? 22.978 -7.658 -13.884 1.00 90.94 284 CYS A N 1
ATOM 2182 C CA . CYS A 1 284 ? 23.398 -6.447 -14.570 1.00 90.94 284 CYS A CA 1
ATOM 2183 C C . CYS A 1 284 ? 24.794 -6.596 -15.168 1.00 90.94 284 CYS A C 1
ATOM 2185 O O . CYS A 1 284 ? 25.642 -7.342 -14.681 1.00 90.94 284 CYS A O 1
ATOM 2187 N N . THR A 1 285 ? 25.027 -5.861 -16.249 1.00 88.56 285 THR A N 1
ATOM 2188 C CA . THR A 1 285 ? 26.330 -5.800 -16.899 1.00 88.56 285 THR A CA 1
ATOM 2189 C C . THR A 1 285 ? 26.586 -4.415 -17.474 1.00 88.56 285 THR A C 1
ATOM 2191 O O . THR A 1 285 ? 25.662 -3.630 -17.703 1.00 88.56 285 THR A O 1
ATOM 2194 N N . TYR A 1 286 ? 27.860 -4.096 -17.678 1.00 84.31 286 TYR A N 1
ATOM 2195 C CA . TYR A 1 286 ? 28.288 -2.839 -18.272 1.00 84.31 286 TYR A CA 1
ATOM 2196 C C . TYR A 1 286 ? 28.536 -3.032 -19.764 1.00 84.31 286 TYR A C 1
ATOM 2198 O O . TYR A 1 286 ? 29.360 -3.854 -20.158 1.00 84.31 286 TYR A O 1
ATOM 2206 N N . VAL A 1 287 ? 27.850 -2.245 -20.589 1.00 80.69 287 VAL A N 1
ATOM 2207 C CA . VAL A 1 287 ? 28.000 -2.275 -22.045 1.00 80.69 287 VAL A CA 1
ATOM 2208 C C . VAL A 1 287 ? 28.591 -0.954 -22.521 1.00 80.69 287 VAL A C 1
ATOM 2210 O O . VAL A 1 287 ? 28.055 0.115 -22.218 1.00 80.69 287 VAL A O 1
ATOM 2213 N N . ALA A 1 288 ? 29.696 -1.021 -23.266 1.00 70.50 288 ALA A N 1
ATOM 2214 C CA . ALA A 1 288 ? 30.310 0.145 -23.897 1.00 70.50 288 ALA A CA 1
ATOM 2215 C C . ALA A 1 288 ? 29.426 0.674 -25.038 1.00 70.50 288 ALA A C 1
ATOM 2217 O O . ALA A 1 288 ? 28.886 -0.109 -25.818 1.00 70.50 288 ALA A O 1
ATOM 2218 N N . THR A 1 289 ? 29.288 1.997 -25.157 1.00 63.91 289 THR A N 1
ATOM 2219 C CA . THR A 1 289 ? 28.548 2.602 -26.276 1.00 63.91 289 THR A CA 1
ATOM 2220 C C . THR A 1 289 ? 29.477 2.713 -27.490 1.00 63.91 289 THR A C 1
ATOM 2222 O O . THR A 1 289 ? 30.536 3.343 -27.365 1.00 63.91 289 THR A O 1
ATOM 2225 N N . PRO A 1 290 ? 29.109 2.159 -28.662 1.00 54.38 290 PRO A N 1
ATOM 2226 C CA . PRO A 1 290 ? 29.878 2.342 -29.891 1.00 54.38 290 PRO A CA 1
ATOM 2227 C C . PRO A 1 290 ? 30.116 3.834 -30.172 1.00 54.38 290 PRO A C 1
ATOM 2229 O O . PRO A 1 290 ? 29.219 4.659 -30.005 1.00 54.38 290 PRO A O 1
ATOM 2232 N N . GLY A 1 291 ? 31.346 4.205 -30.534 1.00 55.12 291 GLY A N 1
ATOM 2233 C CA . GLY A 1 291 ? 31.710 5.593 -30.854 1.00 55.12 291 GLY A CA 1
ATOM 2234 C C . GLY A 1 291 ? 32.011 6.512 -29.660 1.00 55.12 291 GLY A C 1
ATOM 2235 O O . GLY A 1 291 ? 32.436 7.647 -29.868 1.00 55.12 291 GLY A O 1
ATOM 2236 N N . ARG A 1 292 ? 31.871 6.061 -28.401 1.00 53.06 292 ARG A N 1
ATOM 2237 C CA . ARG A 1 292 ? 32.237 6.864 -27.217 1.00 53.06 292 ARG A CA 1
ATOM 2238 C C . ARG A 1 292 ? 33.284 6.155 -26.357 1.00 53.06 292 ARG A C 1
ATOM 2240 O O . ARG A 1 292 ? 32.947 5.370 -25.478 1.00 53.06 292 ARG A O 1
ATOM 2247 N N . LYS A 1 293 ? 34.564 6.522 -26.537 1.00 43.28 293 LYS A N 1
ATOM 2248 C CA . LYS A 1 293 ? 35.753 5.943 -25.859 1.00 43.28 293 LYS A CA 1
ATOM 2249 C C . LYS A 1 293 ? 35.716 5.934 -24.311 1.00 43.28 293 LYS A C 1
ATOM 2251 O O . LYS A 1 293 ? 36.590 5.332 -23.701 1.00 43.28 293 LYS A O 1
ATOM 2256 N N . ARG A 1 294 ? 34.754 6.606 -23.657 1.00 51.56 294 ARG A N 1
ATOM 2257 C CA . ARG A 1 294 ? 34.643 6.713 -22.183 1.00 51.56 294 ARG A CA 1
ATOM 2258 C C . ARG A 1 294 ? 33.213 6.610 -21.628 1.00 51.56 294 ARG A C 1
ATOM 2260 O O . ARG A 1 294 ? 32.993 6.941 -20.466 1.00 51.56 294 ARG A O 1
ATOM 2267 N N . HIS A 1 295 ? 32.236 6.167 -22.425 1.00 54.38 295 HIS A N 1
ATOM 2268 C CA . HIS A 1 295 ? 30.836 6.093 -21.985 1.00 54.38 295 HIS A CA 1
ATOM 2269 C C . HIS A 1 295 ? 30.211 4.736 -22.308 1.00 54.38 295 HIS A C 1
ATOM 2271 O O . HIS A 1 295 ? 29.762 4.489 -23.423 1.00 54.38 295 HIS A O 1
ATOM 2277 N N . GLY A 1 296 ? 30.140 3.860 -21.317 1.00 66.19 296 GLY A N 1
ATOM 2278 C CA . GLY A 1 296 ? 29.215 2.731 -21.293 1.00 66.19 296 GLY A CA 1
ATOM 2279 C C . GLY A 1 296 ? 28.091 2.951 -20.285 1.00 66.19 296 GLY A C 1
ATOM 2280 O O . GLY A 1 296 ? 28.149 3.857 -19.447 1.00 66.19 296 GLY A O 1
ATOM 2281 N N . ARG A 1 297 ? 27.057 2.117 -20.380 1.00 78.44 297 ARG A N 1
ATOM 2282 C CA . ARG A 1 297 ? 25.897 2.125 -19.483 1.00 78.44 297 ARG A CA 1
ATOM 2283 C C . ARG A 1 297 ? 25.765 0.779 -18.779 1.00 78.44 297 ARG A C 1
ATOM 2285 O O . ARG A 1 297 ? 26.042 -0.261 -19.370 1.00 78.44 297 ARG A O 1
ATOM 2292 N N . SER A 1 298 ? 25.323 0.810 -17.523 1.00 84.12 298 SER A N 1
ATOM 2293 C CA . SER A 1 298 ? 24.863 -0.397 -16.832 1.00 84.12 298 SER A CA 1
ATOM 2294 C C . SER A 1 298 ? 23.466 -0.748 -17.339 1.00 84.12 298 SER A C 1
ATOM 2296 O O . SER A 1 298 ? 22.587 0.116 -17.363 1.00 84.12 298 SER A O 1
ATOM 2298 N N . ILE A 1 299 ? 23.273 -1.988 -17.776 1.00 88.75 299 ILE A N 1
ATOM 2299 C CA . ILE A 1 299 ? 22.006 -2.505 -18.295 1.00 88.75 299 ILE A CA 1
ATOM 2300 C C . ILE A 1 299 ? 21.673 -3.836 -17.616 1.00 88.75 299 ILE A C 1
ATOM 2302 O O . ILE A 1 299 ? 22.565 -4.594 -17.230 1.00 88.75 299 ILE A O 1
ATOM 2306 N N . GLN A 1 300 ? 20.381 -4.112 -17.439 1.00 93.88 300 GLN A N 1
ATOM 2307 C CA . GLN A 1 300 ? 19.911 -5.396 -16.919 1.00 93.88 300 GLN A CA 1
ATOM 2308 C C . GLN A 1 300 ? 20.115 -6.488 -17.974 1.00 93.88 300 GLN A C 1
ATOM 2310 O O . GLN A 1 300 ? 19.822 -6.273 -19.150 1.00 93.88 300 GLN A O 1
ATOM 2315 N N . THR A 1 301 ? 20.617 -7.649 -17.565 1.00 93.56 301 THR A N 1
ATOM 2316 C CA . THR A 1 301 ? 21.070 -8.697 -18.496 1.00 93.56 301 THR A CA 1
ATOM 2317 C C . THR A 1 301 ? 19.932 -9.319 -19.300 1.00 93.56 301 THR A C 1
ATOM 2319 O O . THR A 1 301 ? 20.079 -9.485 -20.504 1.00 93.56 301 THR A O 1
ATOM 2322 N N . HIS A 1 302 ? 18.766 -9.550 -18.693 1.00 93.88 302 HIS A N 1
ATOM 2323 C CA . HIS A 1 302 ? 17.576 -10.023 -19.412 1.00 93.88 302 HIS A CA 1
ATOM 2324 C C . HIS A 1 302 ? 17.080 -9.000 -20.451 1.00 93.88 302 HIS A C 1
ATOM 2326 O O . HIS A 1 302 ? 16.718 -9.362 -21.566 1.00 93.88 302 HIS A O 1
ATOM 2332 N N . ARG A 1 303 ? 17.128 -7.698 -20.131 1.00 94.62 303 ARG A N 1
ATOM 2333 C CA . ARG A 1 303 ? 16.772 -6.634 -21.080 1.00 94.62 303 ARG A CA 1
ATOM 2334 C C . ARG A 1 303 ? 17.758 -6.580 -22.243 1.00 94.62 303 ARG A C 1
ATOM 2336 O O . ARG A 1 303 ? 17.342 -6.426 -23.383 1.00 94.62 303 ARG A O 1
ATOM 2343 N N . LEU A 1 304 ? 19.049 -6.742 -21.954 1.00 92.75 304 LEU A N 1
ATOM 2344 C CA . LEU A 1 304 ? 20.082 -6.844 -22.979 1.00 92.75 304 LEU A CA 1
ATOM 2345 C C . LEU A 1 304 ? 19.864 -8.070 -23.880 1.00 92.75 304 LEU A C 1
ATOM 2347 O O . LEU A 1 304 ? 19.963 -7.936 -25.093 1.00 92.75 304 LEU A O 1
ATOM 2351 N N . ALA A 1 305 ? 19.542 -9.235 -23.308 1.00 94.38 305 ALA A N 1
ATOM 2352 C CA . ALA A 1 305 ? 19.253 -10.455 -24.066 1.00 94.38 305 ALA A CA 1
ATOM 2353 C C . ALA A 1 305 ? 18.059 -10.262 -25.011 1.00 94.38 305 ALA A C 1
ATOM 2355 O O . ALA A 1 305 ? 18.144 -10.584 -26.195 1.00 94.38 305 ALA A O 1
ATOM 2356 N N . TYR A 1 306 ? 16.983 -9.651 -24.506 1.00 95.94 306 TYR A N 1
ATOM 2357 C CA . TYR A 1 306 ? 15.799 -9.331 -25.295 1.00 95.94 306 TYR A CA 1
ATOM 2358 C C . TYR A 1 306 ? 16.110 -8.358 -26.444 1.00 95.94 306 TYR A C 1
ATOM 2360 O O . TYR A 1 306 ? 15.751 -8.639 -27.586 1.00 95.94 306 TYR A O 1
ATOM 2368 N N . GLU A 1 307 ? 16.812 -7.252 -26.159 1.00 93.44 307 GLU A N 1
ATOM 2369 C CA . GLU A 1 307 ? 17.191 -6.240 -27.160 1.00 93.44 307 GLU A CA 1
ATOM 2370 C C . GLU A 1 307 ? 18.157 -6.796 -28.222 1.00 93.44 307 GLU A C 1
ATOM 2372 O O . GLU A 1 307 ? 18.081 -6.407 -29.382 1.00 93.44 307 GLU A O 1
ATOM 2377 N N . LEU A 1 308 ? 19.059 -7.717 -27.868 1.00 91.75 308 LEU A N 1
ATOM 2378 C CA . LEU A 1 308 ? 19.972 -8.330 -28.839 1.00 91.75 308 LEU A CA 1
ATOM 2379 C C . LEU A 1 308 ? 19.258 -9.261 -29.822 1.00 91.75 308 LEU A C 1
ATOM 2381 O O . LEU A 1 308 ? 19.668 -9.333 -30.976 1.00 91.75 308 LEU A O 1
ATOM 2385 N N . HIS A 1 309 ? 18.212 -9.957 -29.377 1.00 93.50 309 HIS A N 1
ATOM 2386 C CA . HIS A 1 309 ? 17.436 -10.856 -30.230 1.00 93.50 309 HIS A CA 1
ATOM 2387 C C . HIS A 1 309 ? 16.402 -10.116 -31.087 1.00 93.50 309 HIS A C 1
ATOM 2389 O O . HIS A 1 309 ? 16.268 -10.399 -32.271 1.00 93.50 309 HIS A O 1
ATOM 2395 N N . HIS A 1 310 ? 15.686 -9.149 -30.503 1.00 91.06 310 HIS A N 1
ATOM 2396 C CA . HIS A 1 310 ? 14.576 -8.446 -31.166 1.00 91.06 310 HIS A CA 1
ATOM 2397 C C . HIS A 1 310 ? 14.983 -7.111 -31.804 1.00 91.06 310 HIS A C 1
ATOM 2399 O O . HIS A 1 310 ? 14.150 -6.420 -32.386 1.00 91.06 310 HIS A O 1
ATOM 2405 N N . GLY A 1 311 ? 16.252 -6.725 -31.680 1.00 88.75 311 GLY A N 1
ATOM 2406 C CA . GLY A 1 311 ? 16.782 -5.465 -32.188 1.00 88.75 311 GLY A CA 1
ATOM 2407 C C . GLY A 1 311 ? 16.850 -4.359 -31.133 1.00 88.75 311 GLY A C 1
ATOM 2408 O O . GLY A 1 311 ? 16.098 -4.318 -30.150 1.00 88.75 311 GLY A O 1
ATOM 2409 N N . ALA A 1 312 ? 17.789 -3.435 -31.344 1.00 85.50 312 ALA A N 1
ATOM 2410 C CA . ALA A 1 312 ? 18.031 -2.317 -30.442 1.00 85.50 312 ALA A CA 1
ATOM 2411 C C . ALA A 1 312 ? 16.780 -1.430 -30.310 1.00 85.50 312 ALA A C 1
ATOM 2413 O O . ALA A 1 312 ? 16.165 -1.061 -31.304 1.00 85.50 312 ALA A O 1
ATOM 2414 N N . GLY A 1 313 ? 16.414 -1.075 -29.075 1.00 82.12 313 GLY A N 1
ATOM 2415 C CA . GLY A 1 313 ? 15.228 -0.255 -28.791 1.00 82.12 313 GLY A CA 1
ATOM 2416 C C . GLY A 1 313 ? 13.922 -1.041 -28.628 1.00 82.12 313 GLY A C 1
ATOM 2417 O O . GLY A 1 313 ? 12.953 -0.481 -28.130 1.00 82.12 313 GLY A O 1
ATOM 2418 N N . SER A 1 314 ? 13.894 -2.346 -28.919 1.00 88.06 314 SER A N 1
ATOM 2419 C CA . SER A 1 314 ? 12.691 -3.193 -28.767 1.00 88.06 314 SER A CA 1
ATOM 2420 C C . SER A 1 314 ? 12.098 -3.216 -27.349 1.00 88.06 314 SER A C 1
ATOM 2422 O O . SER A 1 314 ? 10.895 -3.394 -27.180 1.00 88.06 314 SER A O 1
ATOM 2424 N N . ALA A 1 315 ? 12.910 -2.990 -26.313 1.00 86.25 315 ALA A N 1
ATOM 2425 C CA . ALA A 1 315 ? 12.439 -2.908 -24.929 1.00 86.25 315 ALA A CA 1
ATOM 2426 C C . ALA A 1 315 ? 12.038 -1.485 -24.487 1.00 86.25 315 ALA A C 1
ATOM 2428 O O . ALA A 1 315 ? 11.683 -1.271 -23.322 1.00 86.25 315 ALA A O 1
ATOM 2429 N N . GLU A 1 316 ? 12.176 -0.465 -25.337 1.00 86.00 316 GLU A N 1
ATOM 2430 C CA . GLU A 1 316 ? 11.885 0.923 -24.974 1.00 86.00 316 GLU A CA 1
ATOM 2431 C C . GLU A 1 316 ? 10.402 1.107 -24.626 1.00 86.00 316 GLU A C 1
ATOM 2433 O O . GLU A 1 316 ? 9.516 0.649 -25.333 1.00 86.00 316 GLU A O 1
ATOM 2438 N N . GLY A 1 317 ? 10.118 1.721 -23.474 1.00 84.19 317 GLY A N 1
ATOM 2439 C CA . GLY A 1 317 ? 8.746 1.869 -22.968 1.00 84.19 317 GLY A CA 1
ATOM 2440 C C . GLY A 1 317 ? 8.099 0.590 -22.412 1.00 84.19 317 GLY A C 1
ATOM 2441 O O . GLY A 1 317 ? 7.073 0.690 -21.738 1.00 84.19 317 GLY A O 1
ATOM 2442 N N . TRP A 1 318 ? 8.713 -0.583 -22.597 1.00 89.50 318 TRP A N 1
ATOM 2443 C CA . TRP A 1 318 ? 8.197 -1.875 -22.140 1.00 89.50 318 TRP A CA 1
ATOM 2444 C C . TRP A 1 318 ? 8.966 -2.430 -20.938 1.00 89.50 318 TRP A C 1
ATOM 2446 O O . TRP A 1 318 ? 10.139 -2.120 -20.694 1.00 89.50 318 TRP A O 1
ATOM 2456 N N . THR A 1 319 ? 8.277 -3.256 -20.150 1.00 91.06 319 THR A N 1
ATOM 2457 C CA . THR A 1 319 ? 8.890 -4.050 -19.081 1.00 91.06 319 THR A CA 1
ATOM 2458 C C . THR A 1 319 ? 9.121 -5.457 -19.600 1.00 91.06 319 THR A C 1
ATOM 2460 O O . THR A 1 319 ? 8.185 -6.082 -20.081 1.00 91.06 319 THR A O 1
ATOM 2463 N N . ILE A 1 320 ? 10.349 -5.958 -19.497 1.00 95.50 320 ILE A N 1
ATOM 2464 C CA . ILE A 1 320 ? 10.668 -7.321 -19.924 1.00 95.50 320 ILE A CA 1
ATOM 2465 C C . ILE A 1 320 ? 10.356 -8.269 -18.763 1.00 95.50 320 ILE A C 1
ATOM 2467 O O . ILE A 1 320 ? 11.034 -8.252 -17.734 1.00 95.50 320 ILE A O 1
ATOM 2471 N N . ASP A 1 321 ? 9.281 -9.036 -18.904 1.00 92.62 321 ASP A N 1
ATOM 2472 C CA . ASP A 1 321 ? 8.826 -10.015 -17.921 1.00 92.62 321 ASP A CA 1
ATOM 2473 C C . ASP A 1 321 ? 9.480 -11.377 -18.158 1.00 92.62 321 ASP A C 1
ATOM 2475 O O . ASP A 1 321 ? 9.778 -11.756 -19.287 1.00 92.62 321 ASP A O 1
ATOM 2479 N N . HIS A 1 322 ? 9.704 -12.104 -17.065 1.00 93.56 322 HIS A N 1
ATOM 2480 C CA . HIS A 1 322 ? 10.255 -13.452 -17.109 1.00 93.56 322 HIS A CA 1
ATOM 2481 C C . HIS A 1 322 ? 9.104 -14.442 -16.993 1.00 93.56 322 HIS A C 1
ATOM 2483 O O . HIS A 1 322 ? 8.557 -14.631 -15.904 1.00 93.56 322 HIS A O 1
ATOM 2489 N N . LEU A 1 323 ? 8.802 -15.136 -18.085 1.00 93.81 323 LEU A N 1
ATOM 2490 C CA . LEU A 1 323 ? 7.799 -16.200 -18.131 1.00 93.81 323 LEU A CA 1
ATOM 2491 C C . LEU A 1 323 ? 8.163 -17.347 -17.174 1.00 93.81 323 LEU A C 1
ATOM 2493 O O . LEU A 1 323 ? 7.304 -17.903 -16.501 1.00 93.81 323 LEU A O 1
ATOM 2497 N N . CYS A 1 324 ? 9.460 -17.625 -17.009 1.00 90.12 324 CYS A N 1
ATOM 2498 C CA . CYS A 1 324 ? 9.984 -18.554 -16.000 1.00 90.12 324 CYS A CA 1
ATOM 2499 C C . CYS A 1 324 ? 9.943 -18.003 -14.559 1.00 90.12 324 CYS A C 1
ATOM 2501 O O . CYS A 1 324 ? 10.144 -18.711 -13.580 1.00 90.12 324 CYS A O 1
ATOM 2503 N N . GLY A 1 325 ? 9.718 -16.706 -14.373 1.00 85.44 325 GLY A N 1
ATOM 2504 C CA . GLY A 1 325 ? 9.709 -16.077 -13.058 1.00 85.44 325 GLY A CA 1
ATOM 2505 C C . GLY A 1 325 ? 11.070 -16.002 -12.346 1.00 85.44 325 GLY A C 1
ATOM 2506 O O . GLY A 1 325 ? 11.122 -15.513 -11.213 1.00 85.44 325 GLY A O 1
ATOM 2507 N N . VAL A 1 326 ? 12.162 -16.412 -13.001 1.00 89.25 326 VAL A N 1
ATOM 2508 C CA . VAL A 1 326 ? 13.535 -16.375 -12.478 1.00 89.25 326 VAL A CA 1
ATOM 2509 C C . VAL A 1 326 ? 14.240 -15.095 -12.936 1.00 89.25 326 VAL A C 1
ATOM 2511 O O . VAL A 1 326 ? 14.584 -14.962 -14.102 1.00 89.25 326 VAL A O 1
ATOM 2514 N N . ARG A 1 327 ? 14.508 -14.159 -12.012 1.00 89.81 327 ARG A N 1
ATOM 2515 C CA . ARG A 1 327 ? 15.042 -12.801 -12.308 1.00 89.81 327 ARG A CA 1
ATOM 2516 C C . ARG A 1 327 ? 16.442 -12.751 -12.941 1.00 89.81 327 ARG A C 1
ATOM 2518 O O . ARG A 1 327 ? 16.857 -11.689 -13.406 1.00 89.81 327 ARG A O 1
ATOM 2525 N N . LEU A 1 328 ? 17.189 -13.853 -12.873 1.00 92.00 328 LEU A N 1
ATOM 2526 C CA . LEU A 1 328 ? 18.533 -13.986 -13.445 1.00 92.00 328 LEU A CA 1
ATOM 2527 C C . LEU A 1 328 ? 18.531 -14.678 -14.814 1.00 92.00 328 LEU A C 1
ATOM 2529 O O . LEU A 1 328 ? 19.579 -14.729 -15.454 1.00 92.00 328 LEU A O 1
ATOM 2533 N N . CYS A 1 329 ? 17.392 -15.214 -15.261 1.00 94.19 329 CYS A N 1
ATOM 2534 C CA . CYS A 1 329 ? 17.306 -15.898 -16.543 1.00 94.19 329 CYS A CA 1
ATOM 2535 C C . CYS A 1 329 ? 17.446 -14.897 -17.699 1.00 94.19 329 CYS A C 1
ATOM 2537 O O . CYS A 1 329 ? 16.769 -13.874 -17.744 1.00 94.19 329 CYS A O 1
ATOM 2539 N N . CYS A 1 330 ? 18.329 -15.211 -18.638 1.00 95.00 330 CYS A N 1
ATOM 2540 C CA . CYS A 1 330 ? 18.577 -14.457 -19.861 1.00 95.00 330 CYS A CA 1
ATOM 2541 C C . CYS A 1 330 ? 18.141 -15.236 -21.113 1.00 95.00 330 CYS A C 1
ATOM 2543 O O . CYS A 1 330 ? 18.447 -14.792 -22.217 1.00 95.00 330 CYS A O 1
ATOM 2545 N N . ASN A 1 331 ? 17.463 -16.385 -20.960 1.00 94.88 331 ASN A N 1
ATOM 2546 C CA . ASN A 1 331 ? 16.935 -17.125 -22.106 1.00 94.88 331 ASN A CA 1
ATOM 2547 C C . ASN A 1 331 ? 15.832 -16.296 -22.762 1.00 94.88 331 ASN A C 1
ATOM 2549 O O . ASN A 1 331 ? 14.831 -15.986 -22.123 1.00 94.88 331 ASN A O 1
ATOM 2553 N N . VAL A 1 332 ? 16.024 -15.940 -24.028 1.00 94.81 332 VAL A N 1
ATOM 2554 C CA . VAL A 1 332 ? 15.119 -15.061 -24.760 1.00 94.81 332 VAL A CA 1
ATOM 2555 C C . VAL A 1 332 ? 13.730 -15.676 -24.921 1.00 94.81 332 VAL A C 1
ATOM 2557 O O . VAL A 1 332 ? 12.749 -14.945 -24.818 1.00 94.81 332 VAL A O 1
ATOM 2560 N N . THR A 1 333 ? 13.618 -16.999 -25.073 1.00 95.38 333 THR A N 1
ATOM 2561 C CA . THR A 1 333 ? 12.321 -17.698 -25.161 1.00 95.38 333 THR A CA 1
ATOM 2562 C C . THR A 1 333 ? 11.533 -17.635 -23.847 1.00 95.38 333 THR A C 1
ATOM 2564 O O . THR A 1 333 ? 10.324 -17.847 -23.824 1.00 95.38 333 THR A O 1
ATOM 2567 N N . HIS A 1 334 ? 12.195 -17.280 -22.739 1.00 94.38 334 HIS A N 1
ATOM 2568 C CA . HIS A 1 334 ? 11.582 -17.084 -21.425 1.00 94.38 334 HIS A CA 1
ATOM 2569 C C . HIS A 1 334 ? 11.258 -15.611 -21.130 1.00 94.38 334 HIS A C 1
ATOM 2571 O O . HIS A 1 334 ? 10.860 -15.303 -20.000 1.00 94.38 334 HIS A O 1
ATOM 2577 N N . LEU A 1 335 ? 11.455 -14.699 -22.090 1.00 96.12 335 LEU A N 1
ATOM 2578 C CA . LEU A 1 335 ? 11.274 -13.259 -21.918 1.00 96.12 335 LEU A CA 1
ATOM 2579 C C . LEU A 1 335 ? 10.168 -12.719 -22.823 1.00 96.12 335 LEU A C 1
ATOM 2581 O O . LEU A 1 335 ? 10.116 -13.010 -24.013 1.00 96.12 335 LEU A O 1
ATOM 2585 N N . GLU A 1 336 ? 9.330 -11.848 -22.269 1.00 94.75 336 GLU A N 1
ATOM 2586 C CA . GLU A 1 336 ? 8.255 -11.185 -23.010 1.00 94.75 336 GLU A CA 1
ATOM 2587 C C . GLU A 1 336 ? 8.238 -9.684 -22.696 1.00 94.75 336 GLU A C 1
ATOM 2589 O O . GLU A 1 336 ? 8.294 -9.279 -21.532 1.00 94.75 336 GLU A O 1
ATOM 2594 N N . ALA A 1 337 ? 8.141 -8.835 -23.722 1.00 94.75 337 ALA A N 1
ATOM 2595 C CA . ALA A 1 337 ? 7.895 -7.410 -23.527 1.00 94.75 337 ALA A CA 1
ATOM 2596 C C . ALA A 1 337 ? 6.421 -7.183 -23.182 1.00 94.75 337 ALA A C 1
ATOM 2598 O O . ALA A 1 337 ? 5.533 -7.372 -24.008 1.00 94.75 337 ALA A O 1
ATOM 2599 N N . VAL A 1 338 ? 6.159 -6.752 -21.952 1.00 86.44 338 VAL A N 1
ATOM 2600 C CA . VAL A 1 338 ? 4.806 -6.549 -21.435 1.00 86.44 338 VAL A CA 1
ATOM 2601 C C . VAL A 1 338 ? 4.647 -5.180 -20.787 1.00 86.44 338 VAL A C 1
ATOM 2603 O O . VAL A 1 338 ? 5.606 -4.465 -20.470 1.00 86.44 338 VAL A O 1
ATOM 2606 N N . THR A 1 339 ? 3.394 -4.790 -20.564 1.00 86.81 339 THR A N 1
ATOM 2607 C CA . THR A 1 339 ? 3.095 -3.600 -19.765 1.00 86.81 339 THR A CA 1
ATOM 2608 C C . THR A 1 339 ? 3.422 -3.844 -18.289 1.00 86.81 339 THR A C 1
ATOM 2610 O O . THR A 1 339 ? 3.400 -4.973 -17.794 1.00 86.81 339 THR A O 1
ATOM 2613 N N . ILE A 1 340 ? 3.644 -2.762 -17.539 1.00 77.25 340 ILE A N 1
ATOM 2614 C CA . ILE A 1 340 ? 3.840 -2.830 -16.081 1.00 77.25 340 ILE A CA 1
ATOM 2615 C C . ILE A 1 340 ? 2.663 -3.545 -15.394 1.00 77.25 340 ILE A C 1
ATOM 2617 O O . ILE A 1 340 ? 2.877 -4.296 -14.446 1.00 77.25 340 ILE A O 1
ATOM 2621 N N . ALA A 1 341 ? 1.432 -3.349 -15.878 1.00 67.69 341 ALA A N 1
ATOM 2622 C CA . ALA A 1 341 ? 0.240 -3.972 -15.307 1.00 67.69 341 ALA A CA 1
ATOM 2623 C C . ALA A 1 341 ? 0.275 -5.506 -15.416 1.00 67.69 341 ALA A C 1
ATOM 2625 O O . ALA A 1 341 ? 0.017 -6.191 -14.428 1.00 67.69 341 ALA A O 1
ATOM 2626 N N . VAL A 1 342 ? 0.659 -6.039 -16.581 1.00 76.88 342 VAL A N 1
ATOM 2627 C CA . VAL A 1 342 ? 0.778 -7.489 -16.812 1.00 76.88 342 VAL A CA 1
ATOM 2628 C C . VAL A 1 342 ? 1.899 -8.090 -15.962 1.00 76.88 342 VAL A C 1
ATOM 2630 O O . VAL A 1 342 ? 1.678 -9.091 -15.282 1.00 76.88 342 VAL A O 1
ATOM 2633 N N . ASN A 1 343 ? 3.069 -7.441 -15.916 1.00 79.81 343 ASN A N 1
ATOM 2634 C CA . ASN A 1 343 ? 4.185 -7.886 -15.074 1.00 79.81 343 ASN A CA 1
ATOM 2635 C C . ASN A 1 343 ? 3.790 -7.936 -13.583 1.00 79.81 343 ASN A C 1
ATOM 2637 O O . ASN A 1 343 ? 4.084 -8.903 -12.881 1.00 79.81 343 ASN A O 1
ATOM 2641 N N . LEU A 1 344 ? 3.071 -6.921 -13.089 1.00 74.81 344 LEU A N 1
ATOM 2642 C CA . LEU A 1 344 ? 2.589 -6.895 -11.704 1.00 74.81 344 LEU A CA 1
ATOM 2643 C C . LEU A 1 344 ? 1.534 -7.974 -11.423 1.00 74.81 344 LEU A C 1
ATOM 2645 O O . LEU A 1 344 ? 1.568 -8.569 -10.345 1.00 74.81 344 LEU A O 1
ATOM 2649 N N . ALA A 1 345 ? 0.631 -8.251 -12.368 1.00 69.56 345 ALA A N 1
ATOM 2650 C CA . ALA A 1 345 ? -0.362 -9.317 -12.236 1.00 69.56 345 ALA A CA 1
ATOM 2651 C C . ALA A 1 345 ? 0.312 -10.697 -12.113 1.00 69.56 345 ALA A C 1
ATOM 2653 O O . ALA A 1 345 ? 0.096 -11.403 -11.128 1.00 69.56 345 ALA A O 1
ATOM 2654 N N . ARG A 1 346 ? 1.242 -11.022 -13.019 1.00 78.25 346 ARG A N 1
ATOM 2655 C CA . ARG A 1 346 ? 2.020 -12.276 -12.984 1.00 78.25 346 ARG A CA 1
ATOM 2656 C C . ARG A 1 346 ? 2.937 -12.373 -11.761 1.00 78.25 346 ARG A C 1
ATOM 2658 O O . ARG A 1 346 ? 3.155 -13.445 -11.197 1.00 78.25 346 ARG A O 1
ATOM 2665 N N . ALA A 1 347 ? 3.496 -11.254 -11.299 1.00 74.31 347 ALA A N 1
ATOM 2666 C CA . ALA A 1 347 ? 4.236 -11.213 -10.038 1.00 74.31 347 ALA A CA 1
ATOM 2667 C C . ALA A 1 347 ? 3.336 -11.509 -8.828 1.00 74.31 347 ALA A C 1
ATOM 2669 O O . ALA A 1 347 ? 3.783 -12.156 -7.881 1.00 74.31 347 ALA A O 1
ATOM 2670 N N . ALA A 1 348 ? 2.074 -11.072 -8.851 1.00 69.56 348 ALA A N 1
ATOM 2671 C CA . ALA A 1 348 ? 1.119 -11.374 -7.796 1.00 69.56 348 ALA A CA 1
ATOM 2672 C C . ALA A 1 348 ? 0.734 -12.863 -7.777 1.00 69.56 348 ALA A C 1
ATOM 2674 O O . ALA A 1 348 ? 0.710 -13.445 -6.692 1.00 69.56 348 ALA A O 1
ATOM 2675 N N . GLU A 1 349 ? 0.515 -13.491 -8.933 1.00 70.00 349 GLU A N 1
ATOM 2676 C CA . GLU A 1 349 ? 0.220 -14.933 -9.040 1.00 70.00 349 GLU A CA 1
ATOM 2677 C C . GLU A 1 349 ? 1.288 -15.801 -8.354 1.00 70.00 349 GLU A C 1
ATOM 2679 O O . GLU A 1 349 ? 0.962 -16.729 -7.619 1.00 70.00 349 GLU A O 1
ATOM 2684 N N . ARG A 1 350 ? 2.571 -15.440 -8.500 1.00 73.62 350 ARG A N 1
ATOM 2685 C CA . ARG A 1 350 ? 3.701 -16.158 -7.877 1.00 73.62 350 ARG A CA 1
ATOM 2686 C C . ARG A 1 350 ? 3.748 -16.052 -6.351 1.00 73.62 350 ARG A C 1
ATOM 2688 O O . ARG A 1 350 ? 4.356 -16.887 -5.686 1.00 73.62 350 ARG A O 1
ATOM 2695 N N . VAL A 1 351 ? 3.132 -15.023 -5.772 1.00 70.81 351 VAL A N 1
ATOM 2696 C CA . VAL A 1 351 ? 3.068 -14.853 -4.316 1.00 70.81 351 VAL A CA 1
ATOM 2697 C C . VAL A 1 351 ? 1.829 -15.588 -3.804 1.00 70.81 351 VAL A C 1
ATOM 2699 O O . VAL A 1 351 ? 0.742 -15.014 -3.712 1.00 70.81 351 VAL A O 1
ATOM 2702 N N . VAL A 1 352 ? 2.016 -16.871 -3.485 1.00 75.75 352 VAL A N 1
ATOM 2703 C CA . VAL A 1 352 ? 0.964 -17.797 -3.020 1.00 75.75 352 VAL A CA 1
ATOM 2704 C C . VAL A 1 352 ? 0.699 -17.730 -1.514 1.00 75.75 352 VAL A C 1
ATOM 2706 O O . VAL A 1 352 ? -0.351 -18.168 -1.054 1.00 75.75 352 VAL A O 1
ATOM 2709 N N . ALA A 1 353 ? 1.621 -17.159 -0.738 1.00 77.06 353 ALA A N 1
ATOM 2710 C CA . ALA A 1 353 ? 1.500 -17.017 0.708 1.00 77.06 353 ALA A CA 1
ATOM 2711 C C . ALA A 1 353 ? 2.038 -15.664 1.188 1.00 77.06 353 ALA A C 1
ATOM 2713 O O . ALA A 1 353 ? 2.838 -15.005 0.518 1.00 77.06 353 ALA A O 1
ATOM 2714 N N . CYS A 1 354 ? 1.583 -15.224 2.359 1.00 77.94 354 CYS A N 1
ATOM 2715 C CA . CYS A 1 354 ? 2.113 -14.032 3.007 1.00 77.94 354 CYS A CA 1
ATOM 2716 C C . CYS A 1 354 ? 3.490 -14.314 3.643 1.00 77.94 354 CYS A C 1
ATOM 2718 O O . CYS A 1 354 ? 3.843 -15.474 3.839 1.00 77.94 354 CYS A O 1
ATOM 2720 N N . PRO A 1 355 ? 4.254 -13.287 4.067 1.00 72.62 355 PRO A N 1
ATOM 2721 C CA . PRO A 1 355 ? 5.569 -13.477 4.702 1.00 72.62 355 PRO A CA 1
ATOM 2722 C C . PRO A 1 355 ? 5.578 -14.329 5.985 1.00 72.62 355 PRO A C 1
ATOM 2724 O O . PRO A 1 355 ? 6.643 -14.672 6.476 1.00 72.62 355 PRO A O 1
ATOM 2727 N N . ARG A 1 356 ? 4.399 -14.640 6.541 1.00 74.06 356 ARG A N 1
ATOM 2728 C CA . ARG A 1 356 ? 4.206 -15.525 7.703 1.00 74.06 356 ARG A CA 1
ATOM 2729 C C . ARG A 1 356 ? 3.756 -16.940 7.320 1.00 74.06 356 ARG A C 1
ATOM 2731 O O . ARG A 1 356 ? 3.354 -17.698 8.184 1.00 74.06 356 ARG A O 1
ATOM 2738 N N . GLY A 1 357 ? 3.761 -17.277 6.032 1.00 77.62 357 GLY A N 1
ATOM 2739 C CA . GLY A 1 357 ? 3.389 -18.603 5.534 1.00 77.62 357 GLY A CA 1
ATOM 2740 C C . GLY A 1 357 ? 1.892 -18.828 5.304 1.00 77.62 357 GLY A C 1
ATOM 2741 O O . GLY A 1 357 ? 1.526 -19.838 4.716 1.00 77.62 357 GLY A O 1
ATOM 2742 N N . HIS A 1 358 ? 1.004 -17.901 5.682 1.00 80.06 358 HIS A N 1
ATOM 2743 C CA . HIS A 1 358 ? -0.430 -18.081 5.432 1.00 80.06 358 HIS A CA 1
ATOM 2744 C C . HIS A 1 358 ? -0.758 -17.991 3.935 1.00 80.06 358 HIS A C 1
ATOM 2746 O O . HIS A 1 358 ? -0.432 -16.988 3.291 1.00 80.06 358 HIS A O 1
ATOM 2752 N N . LYS A 1 359 ? -1.454 -18.999 3.404 1.00 81.38 359 LYS A N 1
ATOM 2753 C CA . LYS A 1 359 ? -1.874 -19.083 1.997 1.00 81.38 359 LYS A CA 1
ATOM 2754 C C . LYS A 1 359 ? -2.794 -17.920 1.609 1.00 81.38 359 LYS A C 1
ATOM 2756 O O . LYS A 1 359 ? -3.660 -17.527 2.386 1.00 81.38 359 LYS A O 1
ATOM 2761 N N . TYR A 1 360 ? -2.608 -17.361 0.417 1.00 75.19 360 TYR A N 1
ATOM 2762 C CA . TYR A 1 360 ? -3.538 -16.406 -0.183 1.00 75.19 360 TYR A CA 1
ATOM 2763 C C . TYR A 1 360 ? -4.599 -17.166 -0.989 1.00 75.19 360 TYR A C 1
ATOM 2765 O O . TYR A 1 360 ? -4.376 -17.504 -2.146 1.00 75.19 360 TYR A O 1
ATOM 2773 N N . ASP A 1 361 ? -5.748 -17.425 -0.373 1.00 79.19 361 ASP A N 1
ATOM 2774 C CA . ASP A 1 361 ? -6.964 -17.968 -0.998 1.00 79.19 361 ASP A CA 1
ATOM 2775 C C . ASP A 1 361 ? -8.148 -17.001 -0.794 1.00 79.19 361 ASP A C 1
ATOM 2777 O O . ASP A 1 361 ? -7.980 -15.933 -0.203 1.00 79.19 361 ASP A O 1
ATOM 2781 N N . GLU A 1 362 ? -9.345 -17.324 -1.282 1.00 71.81 362 GLU A N 1
ATOM 2782 C CA . GLU A 1 362 ? -10.525 -16.455 -1.122 1.00 71.81 362 GLU A CA 1
ATOM 2783 C C . GLU A 1 362 ? -10.897 -16.213 0.351 1.00 71.81 362 GLU A C 1
ATOM 2785 O O . GLU A 1 362 ? -11.363 -15.127 0.718 1.00 71.81 362 GLU A O 1
ATOM 2790 N N . ALA A 1 363 ? -10.639 -17.199 1.215 1.00 73.88 363 ALA A N 1
ATOM 2791 C CA . ALA A 1 363 ? -10.945 -17.150 2.638 1.00 73.88 363 ALA A CA 1
ATOM 2792 C C . ALA A 1 363 ? -9.966 -16.258 3.418 1.00 73.88 363 ALA A C 1
ATOM 2794 O O . ALA A 1 363 ? -10.380 -15.542 4.333 1.00 73.88 363 ALA A O 1
ATOM 2795 N N . ASN A 1 364 ? -8.691 -16.223 3.034 1.00 79.12 364 ASN A N 1
ATOM 2796 C CA . ASN A 1 364 ? -7.619 -15.539 3.751 1.00 79.12 364 ASN A CA 1
ATOM 2797 C C . ASN A 1 364 ? -7.088 -14.287 3.033 1.00 79.12 364 ASN A C 1
ATOM 2799 O O . ASN A 1 364 ? -6.352 -13.486 3.620 1.00 79.12 364 ASN A O 1
ATOM 2803 N N . THR A 1 365 ? -7.489 -14.061 1.786 1.00 78.00 365 THR A N 1
ATOM 2804 C CA . THR A 1 365 ? -7.135 -12.863 1.026 1.00 78.00 365 THR A CA 1
ATOM 2805 C C . THR A 1 365 ? -8.223 -11.812 1.176 1.00 78.00 365 THR A C 1
ATOM 2807 O O . THR A 1 365 ? -9.376 -11.991 0.801 1.00 78.00 365 THR A O 1
ATOM 2810 N N . SER A 1 366 ? -7.847 -10.666 1.725 1.00 77.00 366 SER A N 1
ATOM 2811 C CA . SER A 1 366 ? -8.636 -9.438 1.645 1.00 77.00 366 SER A CA 1
ATOM 2812 C C . SER A 1 366 ? -7.900 -8.428 0.785 1.00 77.00 366 SER A C 1
ATOM 2814 O O . SER A 1 366 ? -6.676 -8.465 0.699 1.00 77.00 366 SER A O 1
ATOM 2816 N N . TYR A 1 367 ? -8.623 -7.506 0.167 1.00 67.19 367 TYR A N 1
ATOM 2817 C CA . TYR A 1 367 ? -8.020 -6.426 -0.602 1.00 67.19 367 TYR A CA 1
ATOM 2818 C C . TYR A 1 367 ? -8.256 -5.116 0.144 1.00 67.19 367 TYR A C 1
ATOM 2820 O O . TYR A 1 367 ? -9.373 -4.816 0.563 1.00 67.19 367 TYR A O 1
ATOM 2828 N N . GLY A 1 368 ? -7.186 -4.358 0.383 1.00 56.66 368 GLY A N 1
ATOM 2829 C CA . GLY A 1 368 ? -7.307 -3.014 0.949 1.00 56.66 368 GLY A CA 1
ATOM 2830 C C . GLY A 1 368 ? -7.915 -2.029 -0.055 1.00 56.66 368 GLY A C 1
ATOM 2831 O O . GLY A 1 368 ? -7.981 -2.309 -1.248 1.00 56.66 368 GLY A O 1
ATOM 2832 N N . LEU A 1 369 ? -8.268 -0.825 0.407 1.00 43.59 369 LEU A N 1
ATOM 2833 C CA . LEU A 1 369 ? -8.706 0.286 -0.462 1.00 43.59 369 LEU A CA 1
ATOM 2834 C C . LEU A 1 369 ? -7.648 0.676 -1.521 1.00 43.59 369 LEU A C 1
ATOM 2836 O O . LEU A 1 369 ? -7.975 1.266 -2.547 1.00 43.59 369 LEU A O 1
ATOM 2840 N N . GLU A 1 370 ? -6.390 0.311 -1.267 1.00 40.91 370 GLU A N 1
ATOM 2841 C CA . GLU A 1 370 ? -5.213 0.469 -2.132 1.00 40.91 370 GLU A CA 1
ATOM 2842 C C . GLU A 1 370 ? -5.055 -0.669 -3.166 1.00 40.91 370 GLU A C 1
ATOM 2844 O O . GLU A 1 370 ? -4.134 -0.639 -3.973 1.00 40.91 370 GLU A O 1
ATOM 2849 N N . GLY A 1 371 ? -5.908 -1.702 -3.134 1.00 46.25 371 GLY A N 1
ATOM 2850 C CA . GLY A 1 371 ? -5.823 -2.876 -4.016 1.00 46.25 371 GLY A CA 1
ATOM 2851 C C . GLY A 1 371 ? -4.770 -3.916 -3.610 1.00 46.25 371 GLY A C 1
ATOM 2852 O O . GLY A 1 371 ? -4.655 -4.960 -4.246 1.00 46.25 371 GLY A O 1
ATOM 2853 N N . HIS A 1 372 ? -4.013 -3.682 -2.534 1.00 51.28 372 HIS A N 1
ATOM 2854 C CA . HIS A 1 372 ? -3.047 -4.653 -2.024 1.00 51.28 372 HIS A CA 1
ATOM 2855 C C . HIS A 1 372 ? -3.733 -5.823 -1.316 1.00 51.28 372 HIS A C 1
ATOM 2857 O O . HIS A 1 372 ? -4.618 -5.620 -0.475 1.00 51.28 372 HIS A O 1
ATOM 2863 N N . ARG A 1 373 ? -3.255 -7.041 -1.605 1.00 64.25 373 ARG A N 1
ATOM 2864 C CA . ARG A 1 373 ? -3.616 -8.245 -0.853 1.00 64.25 373 ARG A CA 1
ATOM 2865 C C . ARG A 1 373 ? -3.156 -8.100 0.595 1.00 64.25 373 ARG A C 1
ATOM 2867 O O . ARG A 1 373 ? -1.991 -7.835 0.882 1.00 64.25 373 ARG A O 1
ATOM 2874 N N . ARG A 1 374 ? -4.097 -8.275 1.510 1.00 74.75 374 ARG A N 1
ATOM 2875 C CA . ARG A 1 374 ? -3.918 -8.318 2.954 1.00 74.75 374 ARG A CA 1
ATOM 2876 C C . ARG A 1 374 ? -4.318 -9.705 3.428 1.00 74.75 374 ARG A C 1
ATOM 2878 O O . ARG A 1 374 ? -5.433 -10.158 3.176 1.00 74.75 374 ARG A O 1
ATOM 2885 N N . CYS A 1 375 ? -3.409 -10.347 4.147 1.00 82.88 375 CYS A N 1
ATOM 2886 C CA . CYS A 1 375 ? -3.673 -11.613 4.812 1.00 82.88 375 CYS A CA 1
ATOM 2887 C C . CYS A 1 375 ? -4.630 -11.373 5.992 1.00 82.88 375 CYS A C 1
ATOM 2889 O O . CYS A 1 375 ? -4.286 -10.642 6.929 1.00 82.88 375 CYS A O 1
ATOM 2891 N N . ARG A 1 376 ? -5.839 -11.945 5.922 1.00 84.19 376 ARG A N 1
ATOM 2892 C CA . ARG A 1 376 ? -6.870 -11.824 6.963 1.00 84.19 376 ARG A CA 1
ATOM 2893 C C . ARG A 1 376 ? -6.374 -12.443 8.266 1.00 84.19 376 ARG A C 1
ATOM 2895 O O . ARG A 1 376 ? -6.455 -11.769 9.288 1.00 84.19 376 ARG A O 1
ATOM 2902 N N . GLN A 1 377 ? -5.748 -13.620 8.208 1.00 84.62 377 GLN A N 1
ATOM 2903 C CA . GLN A 1 377 ? -5.120 -14.283 9.354 1.00 84.62 377 GLN A CA 1
ATOM 2904 C C . GLN A 1 377 ? -4.136 -13.361 10.077 1.00 84.62 377 GLN A C 1
ATOM 2906 O O . GLN A 1 377 ? -4.313 -13.071 11.253 1.00 84.62 377 GLN A O 1
ATOM 2911 N N . CYS A 1 378 ? -3.184 -12.770 9.345 1.00 84.94 378 CYS A N 1
ATOM 2912 C CA . CYS A 1 378 ? -2.203 -11.847 9.920 1.00 84.94 378 CYS A CA 1
ATOM 2913 C C . CYS A 1 378 ? -2.838 -10.645 10.636 1.00 84.94 378 CYS A C 1
ATOM 2915 O O . CYS A 1 378 ? -2.224 -10.082 11.545 1.00 84.94 378 CYS A O 1
ATOM 2917 N N . ASN A 1 379 ? -4.008 -10.181 10.189 1.00 85.94 379 ASN A N 1
ATOM 2918 C CA . ASN A 1 379 ? -4.729 -9.107 10.869 1.00 85.94 379 ASN A CA 1
ATOM 2919 C C . ASN A 1 379 ? -5.425 -9.618 12.133 1.00 85.94 379 ASN A C 1
ATOM 2921 O O . ASN A 1 379 ? -5.365 -8.935 13.157 1.00 85.94 379 ASN A O 1
ATOM 2925 N N . THR A 1 380 ? -6.040 -10.798 12.065 1.00 85.31 380 THR A N 1
ATOM 2926 C CA . THR A 1 380 ? -6.663 -11.476 13.206 1.00 85.31 380 THR A CA 1
ATOM 2927 C C . THR A 1 380 ? -5.648 -11.738 14.315 1.00 85.31 380 THR A C 1
ATOM 2929 O O . THR A 1 380 ? -5.884 -11.329 15.451 1.00 85.31 380 THR A O 1
ATOM 2932 N N . ASP A 1 381 ? -4.484 -12.300 13.983 1.00 85.00 381 ASP A N 1
ATOM 2933 C CA . ASP A 1 381 ? -3.407 -12.568 14.943 1.00 85.00 381 ASP A CA 1
ATOM 2934 C C . ASP A 1 381 ? -2.956 -11.280 15.625 1.00 85.00 381 ASP A C 1
ATOM 2936 O O . ASP A 1 381 ? -2.864 -11.200 16.846 1.00 85.00 381 ASP A O 1
ATOM 2940 N N . ARG A 1 382 ? -2.745 -10.214 14.841 1.00 86.31 382 ARG A N 1
ATOM 2941 C CA . ARG A 1 382 ? -2.301 -8.918 15.370 1.00 86.31 382 ARG A CA 1
ATOM 2942 C C . ARG A 1 382 ? -3.332 -8.310 16.326 1.00 86.31 382 ARG A C 1
ATOM 2944 O O . ARG A 1 382 ? -2.957 -7.658 17.297 1.00 86.31 382 ARG A O 1
ATOM 2951 N N . TYR A 1 383 ? -4.623 -8.499 16.051 1.00 85.56 383 TYR A N 1
ATOM 2952 C CA . TYR A 1 383 ? -5.692 -8.094 16.961 1.00 85.56 383 TYR A CA 1
ATOM 2953 C C . TYR A 1 383 ? -5.675 -8.932 18.245 1.00 85.56 383 TYR A C 1
ATOM 2955 O O . TYR A 1 383 ? -5.710 -8.356 19.330 1.00 85.56 383 TYR A O 1
ATOM 2963 N N . HIS A 1 384 ? -5.573 -10.257 18.129 1.00 87.56 384 HIS A N 1
ATOM 2964 C CA . HIS A 1 384 ? -5.591 -11.171 19.270 1.00 87.56 384 HIS A CA 1
ATOM 2965 C C . HIS A 1 384 ? -4.392 -10.990 20.194 1.00 87.56 384 HIS A C 1
ATOM 2967 O O . HIS A 1 384 ? -4.581 -10.863 21.399 1.00 87.56 384 HIS A O 1
ATOM 2973 N N . VAL A 1 385 ? -3.187 -10.838 19.651 1.00 86.56 385 VAL A N 1
ATOM 2974 C CA . VAL A 1 385 ? -1.998 -10.552 20.461 1.00 86.56 385 VAL A CA 1
ATOM 2975 C C . VAL A 1 385 ? -2.170 -9.227 21.208 1.00 86.56 385 VAL A C 1
ATOM 2977 O O . VAL A 1 385 ? -1.897 -9.149 22.399 1.00 86.56 385 VAL A O 1
ATOM 2980 N N . ARG A 1 386 ? -2.701 -8.190 20.548 1.00 87.00 386 ARG A N 1
ATOM 2981 C CA . ARG A 1 386 ? -2.905 -6.874 21.173 1.00 87.00 386 ARG A CA 1
ATOM 2982 C C . ARG A 1 386 ? -3.994 -6.865 22.252 1.00 87.00 386 ARG A C 1
ATOM 2984 O O . ARG A 1 386 ? -3.862 -6.126 23.218 1.00 87.00 386 ARG A O 1
ATOM 2991 N N . VAL A 1 387 ? -5.093 -7.594 22.055 1.00 84.31 387 VAL A N 1
ATOM 2992 C CA . VAL A 1 387 ? -6.284 -7.527 22.929 1.00 84.31 387 VAL A CA 1
ATOM 2993 C C . VAL A 1 387 ? -6.303 -8.641 23.975 1.00 84.31 387 VAL A C 1
ATOM 2995 O O . VAL A 1 387 ? -6.756 -8.422 25.095 1.00 84.31 387 VAL A O 1
ATOM 2998 N N . HIS A 1 388 ? -5.824 -9.829 23.616 1.00 83.56 388 HIS A N 1
ATOM 2999 C CA . HIS A 1 388 ? -5.889 -11.045 24.426 1.00 83.56 388 HIS A CA 1
ATOM 3000 C C . HIS A 1 388 ? -4.510 -11.599 24.816 1.00 83.56 388 HIS A C 1
ATOM 3002 O O . HIS A 1 388 ? -4.451 -12.501 25.646 1.00 83.56 388 HIS A O 1
ATOM 3008 N N . GLY A 1 389 ? -3.413 -11.070 24.262 1.00 87.38 389 GLY A N 1
ATOM 3009 C CA . GLY A 1 389 ? -2.050 -11.471 24.628 1.00 87.38 389 GLY A CA 1
ATOM 3010 C C . GLY A 1 389 ? -1.587 -12.808 24.044 1.00 87.38 389 GLY A C 1
ATOM 3011 O O . GLY A 1 389 ? -0.545 -13.307 24.448 1.00 87.38 389 GLY A O 1
ATOM 3012 N N . HIS A 1 390 ? -2.334 -13.398 23.109 1.00 86.25 390 HIS A N 1
ATOM 3013 C CA . HIS A 1 390 ? -1.991 -14.676 22.479 1.00 86.25 390 HIS A CA 1
ATOM 3014 C C . HIS A 1 390 ? -2.320 -14.665 20.981 1.00 86.25 390 HIS A C 1
ATOM 3016 O O . HIS A 1 390 ? -3.107 -13.837 20.524 1.00 86.25 390 HIS A O 1
ATOM 3022 N N . GLU A 1 391 ? -1.735 -15.582 20.209 1.00 84.31 391 GLU A N 1
ATOM 3023 C CA . GLU A 1 391 ? -2.042 -15.745 18.781 1.00 84.31 391 GLU A CA 1
ATOM 3024 C C . GLU A 1 391 ? -3.434 -16.349 18.558 1.00 84.31 391 GLU A C 1
ATOM 3026 O O . GLU A 1 391 ? -4.009 -16.992 19.444 1.00 84.31 391 GLU A O 1
ATOM 3031 N N . PHE A 1 392 ? -4.015 -16.115 17.380 1.00 88.81 392 PHE A N 1
ATOM 3032 C CA . PHE A 1 392 ? -5.318 -16.675 17.053 1.00 88.81 392 PHE A CA 1
ATOM 3033 C C . PHE A 1 392 ? -5.166 -18.137 16.628 1.00 88.81 392 PHE A C 1
ATOM 3035 O O . PHE A 1 392 ? -4.599 -18.431 15.581 1.00 88.81 392 PHE A O 1
ATOM 3042 N N . VAL A 1 393 ? -5.751 -19.042 17.408 1.00 88.25 393 VAL A N 1
ATOM 3043 C CA . VAL A 1 393 ? -5.877 -20.462 17.055 1.00 88.25 393 VAL A CA 1
ATOM 3044 C C . VAL A 1 393 ? -7.307 -20.724 16.592 1.00 88.25 393 VAL A C 1
ATOM 3046 O O . VAL A 1 393 ? -8.235 -20.458 17.362 1.00 88.25 393 VAL A O 1
ATOM 3049 N N . ASP A 1 394 ? -7.494 -21.207 15.360 1.00 84.19 394 ASP A N 1
ATOM 3050 C CA . ASP A 1 394 ? -8.819 -21.592 14.852 1.00 84.19 394 ASP A CA 1
ATOM 3051 C C . ASP A 1 394 ? -9.419 -22.721 15.688 1.00 84.19 394 ASP A C 1
ATOM 3053 O O . ASP A 1 394 ? -8.753 -23.695 16.030 1.00 84.19 394 ASP A O 1
ATOM 3057 N N . ASP A 1 395 ? -10.696 -22.573 16.025 1.00 85.56 395 ASP A N 1
ATOM 3058 C CA . ASP A 1 395 ? -11.455 -23.595 16.728 1.00 85.56 395 ASP A CA 1
ATOM 3059 C C . ASP A 1 395 ? -12.092 -24.576 15.728 1.00 85.56 395 ASP A C 1
ATOM 3061 O O . ASP A 1 395 ? -13.014 -24.174 15.010 1.00 85.56 395 ASP A O 1
ATOM 3065 N N . PRO A 1 396 ? -11.668 -25.855 15.694 1.00 85.06 396 PRO A N 1
ATOM 3066 C CA . PRO A 1 396 ? -12.218 -26.846 14.768 1.00 85.06 396 PRO A CA 1
ATOM 3067 C C . PRO A 1 396 ? -13.679 -27.194 15.077 1.00 85.06 396 PRO A C 1
ATOM 3069 O O . PRO A 1 396 ? -14.389 -27.696 14.216 1.00 85.06 396 PRO A O 1
ATOM 3072 N N . THR A 1 397 ? -14.154 -26.902 16.293 1.00 86.06 397 THR A N 1
ATOM 3073 C CA . THR A 1 397 ? -15.539 -27.157 16.724 1.00 86.06 397 THR A CA 1
ATOM 3074 C C . THR A 1 397 ? -16.460 -25.957 16.498 1.00 86.06 397 THR A C 1
ATOM 3076 O O . THR A 1 397 ? -17.549 -25.868 17.071 1.00 86.06 397 THR A O 1
ATOM 3079 N N . ASN A 1 398 ? -16.007 -24.959 15.739 1.00 82.56 398 ASN A N 1
ATOM 3080 C CA . ASN A 1 398 ? -16.778 -23.755 15.489 1.00 82.56 398 ASN A CA 1
ATOM 3081 C C . ASN A 1 398 ? -17.940 -24.035 14.514 1.00 82.56 398 ASN A C 1
ATOM 3083 O O . ASN A 1 398 ? -17.681 -24.333 13.353 1.00 82.56 398 ASN A O 1
ATOM 3087 N N . PRO A 1 399 ? -19.211 -23.868 14.930 1.00 76.56 399 PRO A N 1
ATOM 3088 C CA . PRO A 1 399 ? -20.365 -24.193 14.088 1.00 76.56 399 PRO A CA 1
ATOM 3089 C C . PRO A 1 399 ? -20.634 -23.165 12.976 1.00 76.56 399 PRO A C 1
ATOM 3091 O O . PRO A 1 399 ? -21.491 -23.390 12.131 1.00 76.56 399 PRO A O 1
ATOM 3094 N N . SER A 1 400 ? -19.965 -22.005 12.986 1.00 74.62 400 SER A N 1
ATOM 3095 C CA . SER A 1 400 ? -20.148 -20.976 11.959 1.00 74.62 400 SER A CA 1
ATOM 3096 C C . SER A 1 400 ? -19.081 -21.074 10.874 1.00 74.62 400 SER A C 1
ATOM 3098 O O . SER A 1 400 ? -17.901 -20.867 11.148 1.00 74.62 400 SER A O 1
ATOM 3100 N N . GLU A 1 401 ? -19.520 -21.250 9.630 1.00 67.56 401 GLU A N 1
ATOM 3101 C CA . GLU A 1 401 ? -18.655 -21.197 8.441 1.00 67.56 401 GLU A CA 1
ATOM 3102 C C . GLU A 1 401 ? -18.215 -19.763 8.091 1.00 67.56 401 GLU A C 1
ATOM 3104 O O . GLU A 1 401 ? -17.181 -19.541 7.470 1.00 67.56 401 GLU A O 1
ATOM 3109 N N . VAL A 1 402 ? -18.985 -18.760 8.530 1.00 63.34 402 VAL A N 1
ATOM 3110 C CA . VAL A 1 402 ? -18.757 -17.341 8.201 1.00 63.34 402 VAL A CA 1
ATOM 3111 C C . VAL A 1 402 ? -17.900 -16.636 9.254 1.00 63.34 402 VAL A C 1
ATOM 3113 O O . VAL A 1 402 ? -17.111 -15.743 8.937 1.00 63.34 402 VAL A O 1
ATOM 3116 N N . ARG A 1 403 ? -18.069 -16.984 10.535 1.00 73.06 403 ARG A N 1
ATOM 3117 C CA . ARG A 1 403 ? -17.394 -16.312 11.652 1.00 73.06 403 ARG A CA 1
ATOM 3118 C C . ARG A 1 403 ? -16.473 -17.275 12.363 1.00 73.06 403 ARG A C 1
ATOM 3120 O O . ARG A 1 403 ? -16.931 -18.127 13.113 1.00 73.06 403 ARG A O 1
ATOM 3127 N N . ARG A 1 404 ? -15.172 -17.063 12.201 1.00 80.94 404 ARG A N 1
ATOM 3128 C CA . ARG A 1 404 ? -14.138 -17.823 12.899 1.00 80.94 404 ARG A CA 1
ATOM 3129 C C . ARG A 1 404 ? -14.133 -17.519 14.396 1.00 80.94 404 ARG A C 1
ATOM 3131 O O . ARG A 1 404 ? -14.281 -16.367 14.811 1.00 80.94 404 ARG A O 1
ATOM 3138 N N . ARG A 1 405 ? -13.940 -18.559 15.204 1.00 85.25 405 ARG A N 1
ATOM 3139 C CA . ARG A 1 405 ? -13.848 -18.491 16.666 1.00 85.25 405 ARG A CA 1
ATOM 3140 C C . ARG A 1 405 ? -12.452 -18.917 17.101 1.00 85.25 405 ARG A C 1
ATOM 3142 O O . ARG A 1 405 ? -11.918 -19.879 16.567 1.00 85.25 405 ARG A O 1
ATOM 3149 N N . CYS A 1 406 ? -11.874 -18.210 18.073 1.00 89.81 406 CYS A N 1
ATOM 3150 C CA . CYS A 1 406 ? -10.580 -18.592 18.630 1.00 89.81 406 CYS A CA 1
ATOM 3151 C C . CYS A 1 406 ? -10.744 -19.667 19.713 1.00 89.81 406 CYS A C 1
ATOM 3153 O O . CYS A 1 406 ? -11.446 -19.427 20.702 1.00 89.81 406 CYS A O 1
ATOM 3155 N N . LEU A 1 407 ? -10.050 -20.798 19.560 1.00 89.19 407 LEU A N 1
ATOM 3156 C CA . LEU A 1 407 ? -10.063 -21.914 20.508 1.00 89.19 407 LEU A CA 1
ATOM 3157 C C . LEU A 1 407 ? -9.576 -21.482 21.895 1.00 89.19 407 LEU A C 1
ATOM 3159 O O . LEU A 1 407 ? -10.270 -21.685 22.887 1.00 89.19 407 LEU A O 1
ATOM 3163 N N . THR A 1 408 ? -8.431 -20.801 21.962 1.00 86.94 408 THR A N 1
ATOM 3164 C CA . THR A 1 408 ? -7.841 -20.321 23.220 1.00 86.94 408 THR A CA 1
ATOM 3165 C C . THR A 1 408 ? -8.798 -19.403 23.978 1.00 86.94 408 THR A C 1
ATOM 3167 O O . THR A 1 408 ? -9.016 -19.569 25.175 1.00 86.94 408 THR A O 1
ATOM 3170 N N . CYS A 1 409 ? -9.454 -18.467 23.283 1.00 85.81 409 CYS A N 1
ATOM 3171 C CA . CYS A 1 409 ? -10.445 -17.595 23.915 1.00 85.81 409 CYS A CA 1
ATOM 3172 C C . CYS A 1 409 ? -11.689 -18.351 24.396 1.00 85.81 409 CYS A C 1
ATOM 3174 O O . CYS A 1 409 ? -12.275 -17.953 25.403 1.00 85.81 409 CYS A O 1
ATOM 3176 N N . ARG A 1 410 ? -12.123 -19.402 23.685 1.00 85.75 410 ARG A N 1
ATOM 3177 C CA . ARG A 1 410 ? -13.233 -20.256 24.129 1.00 85.75 410 ARG A CA 1
ATOM 3178 C C . ARG A 1 410 ? -12.864 -20.980 25.420 1.00 85.75 410 ARG A C 1
ATOM 3180 O O . ARG A 1 410 ? -13.596 -20.843 26.394 1.00 85.75 410 ARG A O 1
ATOM 3187 N N . LEU A 1 411 ? -11.712 -21.648 25.447 1.00 83.94 411 LEU A N 1
ATOM 3188 C CA . LEU A 1 411 ? -11.233 -22.389 26.617 1.00 83.94 411 LEU A CA 1
ATOM 3189 C C . LEU A 1 411 ? -11.084 -21.479 27.845 1.00 83.94 411 LEU A C 1
ATOM 3191 O O . LEU A 1 411 ? -11.527 -21.830 28.933 1.00 83.94 411 LEU A O 1
ATOM 3195 N N . VAL A 1 412 ? -10.561 -20.260 27.666 1.00 80.75 412 VAL A N 1
ATOM 3196 C CA . VAL A 1 412 ? -10.465 -19.258 28.747 1.00 80.75 412 VAL A CA 1
ATOM 3197 C C . VAL A 1 412 ? -11.840 -18.792 29.243 1.00 80.75 412 VAL A C 1
ATOM 3199 O O . VAL A 1 412 ? -11.992 -18.434 30.408 1.00 80.75 412 VAL A O 1
ATOM 3202 N N . ARG A 1 413 ? -12.860 -18.746 28.380 1.00 74.44 413 ARG A N 1
ATOM 3203 C CA . ARG A 1 413 ? -14.229 -18.407 28.805 1.00 74.44 413 ARG A CA 1
ATOM 3204 C C . ARG A 1 413 ? -14.886 -19.560 29.552 1.00 74.44 413 ARG A C 1
ATOM 3206 O O . ARG A 1 413 ? -15.556 -19.308 30.547 1.00 74.44 413 ARG A O 1
ATOM 3213 N N . GLU A 1 414 ? -14.696 -20.786 29.079 1.00 74.88 414 GLU A N 1
ATOM 3214 C CA . GLU A 1 414 ? -15.215 -22.002 29.710 1.00 74.88 414 GLU A CA 1
ATOM 3215 C C . GLU A 1 414 ? -14.582 -22.242 31.087 1.00 74.88 414 GLU A C 1
ATOM 3217 O O . GLU A 1 414 ? -15.282 -22.624 32.016 1.00 74.88 414 GLU A O 1
ATOM 3222 N N . SER A 1 415 ? -13.305 -21.899 31.274 1.00 72.31 415 SER A N 1
ATOM 3223 C CA . SER A 1 415 ? -12.654 -21.975 32.589 1.00 72.31 415 SER A CA 1
ATOM 3224 C C . SER A 1 415 ? -13.072 -20.871 33.567 1.00 72.31 415 SER A C 1
ATOM 3226 O O . SER A 1 415 ? -12.798 -20.968 34.758 1.00 72.31 415 SER A O 1
ATOM 3228 N N . ARG A 1 416 ? -13.744 -19.814 33.090 1.00 65.12 416 ARG A N 1
ATOM 3229 C CA . ARG A 1 416 ? -14.230 -18.683 33.904 1.00 65.12 416 ARG A CA 1
ATOM 3230 C C . ARG A 1 416 ? -15.749 -18.672 34.050 1.00 65.12 416 ARG A C 1
ATOM 3232 O O . ARG A 1 416 ? -16.321 -17.637 34.373 1.00 65.12 416 ARG A O 1
ATOM 3239 N N . VAL A 1 417 ? -16.428 -19.791 33.801 1.00 65.75 417 VAL A N 1
ATOM 3240 C CA . VAL A 1 417 ? -17.900 -19.890 33.865 1.00 65.75 417 VAL A CA 1
ATOM 3241 C C . VAL A 1 417 ? -18.452 -19.416 35.217 1.00 65.75 417 VAL A C 1
ATOM 3243 O O . VAL A 1 417 ? -19.545 -18.841 35.272 1.00 65.75 417 VAL A O 1
ATOM 3246 N N . ASP A 1 418 ? -17.657 -19.540 36.272 1.00 71.88 418 ASP A N 1
ATOM 3247 C CA . ASP A 1 418 ? -18.056 -19.222 37.641 1.00 71.88 418 ASP A CA 1
ATOM 3248 C C . ASP A 1 418 ? -17.679 -17.793 38.048 1.00 71.88 418 ASP A C 1
ATOM 3250 O O . ASP A 1 418 ? -18.045 -17.342 39.128 1.00 71.88 418 ASP A O 1
ATOM 3254 N N . GLN A 1 419 ? -16.993 -17.039 37.180 1.00 77.31 419 GLN A N 1
ATOM 3255 C CA . GLN A 1 419 ? -16.487 -15.699 37.474 1.00 77.31 419 GLN A CA 1
ATOM 3256 C C . GLN A 1 419 ? -16.818 -14.697 36.360 1.00 77.31 419 GLN A C 1
ATOM 3258 O O . GLN A 1 419 ? -16.782 -14.972 35.163 1.00 77.31 419 GLN A O 1
ATOM 3263 N N . CYS A 1 420 ? -17.143 -13.470 36.743 1.00 76.44 420 CYS A N 1
ATOM 3264 C CA . CYS A 1 420 ? -17.370 -12.388 35.796 1.00 76.44 420 CYS A CA 1
ATOM 3265 C C . CYS A 1 420 ? -16.042 -11.858 35.211 1.00 76.44 420 CYS A C 1
ATOM 3267 O O . CYS A 1 420 ? -14.974 -12.126 35.758 1.00 76.44 420 CYS A O 1
ATOM 3269 N N . PRO A 1 421 ? -16.064 -11.017 34.156 1.00 70.44 421 PRO A N 1
ATOM 3270 C CA . PRO A 1 421 ? -14.844 -10.468 33.546 1.00 70.44 421 PRO A CA 1
ATOM 3271 C C . PRO A 1 421 ? -13.929 -9.664 34.485 1.00 70.44 421 PRO A C 1
ATOM 3273 O O . PRO A 1 421 ? -12.766 -9.464 34.157 1.00 70.44 421 PRO A O 1
ATOM 3276 N N . ARG A 1 422 ? -14.448 -9.191 35.628 1.00 69.75 422 ARG A N 1
ATOM 3277 C CA . ARG A 1 422 ? -13.676 -8.506 36.681 1.00 69.75 422 ARG A CA 1
ATOM 3278 C C . ARG A 1 422 ? -13.243 -9.443 37.825 1.00 69.75 422 ARG A C 1
ATOM 3280 O O . ARG A 1 422 ? -12.812 -8.960 38.859 1.00 69.75 422 ARG A O 1
ATOM 3287 N N . GLY A 1 423 ? -13.395 -10.760 37.666 1.00 72.75 423 GLY A N 1
ATOM 3288 C CA . GLY A 1 423 ? -12.976 -11.774 38.643 1.00 72.75 423 GLY A CA 1
ATOM 3289 C C . GLY A 1 423 ? -13.980 -12.078 39.760 1.00 72.75 423 GLY A C 1
ATOM 3290 O O . GLY A 1 423 ? -13.761 -13.006 40.525 1.00 72.75 423 GLY A O 1
ATOM 3291 N N . HIS A 1 424 ? -15.101 -11.353 39.866 1.00 77.81 424 HIS A N 1
ATOM 3292 C CA . HIS A 1 424 ? -16.111 -11.660 40.889 1.00 77.81 424 HIS A CA 1
ATOM 3293 C C . HIS A 1 424 ? -16.846 -12.967 40.599 1.00 77.81 424 HIS A C 1
ATOM 3295 O O . HIS A 1 424 ? -17.320 -13.161 39.480 1.00 77.81 424 HIS A O 1
ATOM 3301 N N . GLU A 1 425 ? -17.053 -13.778 41.624 1.00 79.88 425 GLU A N 1
ATOM 3302 C CA . GLU A 1 425 ? -17.824 -15.015 41.549 1.00 79.88 425 GLU A CA 1
ATOM 3303 C C . GLU A 1 425 ? -19.302 -14.769 41.183 1.00 79.88 425 GLU A C 1
ATOM 3305 O O . GLU A 1 425 ? -19.954 -13.840 41.678 1.00 79.88 425 GLU A O 1
ATOM 3310 N N . TYR A 1 426 ? -19.855 -15.616 40.315 1.00 80.00 426 TYR A N 1
ATOM 3311 C CA . TYR A 1 426 ? -21.265 -15.650 39.931 1.00 80.00 426 TYR A CA 1
ATOM 3312 C C . TYR A 1 426 ? -22.120 -16.461 40.928 1.00 80.00 426 TYR A C 1
ATOM 3314 O O . TYR A 1 426 ? -22.857 -17.369 40.533 1.00 80.00 426 TYR A O 1
ATOM 3322 N N . SER A 1 427 ? -22.095 -16.077 42.209 1.00 79.19 427 SER A N 1
ATOM 3323 C CA . SER A 1 427 ? -22.976 -16.640 43.248 1.00 79.19 427 SER A CA 1
ATOM 3324 C C . SER A 1 427 ? -24.463 -16.327 42.990 1.00 79.19 427 SER A C 1
ATOM 3326 O O . SER A 1 427 ? -24.799 -15.472 42.164 1.00 79.19 427 SER A O 1
ATOM 3328 N N . VAL A 1 428 ? -25.393 -16.964 43.710 1.00 75.88 428 VAL A N 1
ATOM 3329 C CA . VAL A 1 428 ? -26.846 -16.688 43.601 1.00 75.88 428 VAL A CA 1
ATOM 3330 C C . VAL A 1 428 ? -27.171 -15.215 43.924 1.00 75.88 428 VAL A C 1
ATOM 3332 O O . VAL A 1 428 ? -28.040 -14.583 43.304 1.00 75.88 428 VAL A O 1
ATOM 3335 N N . GLU A 1 429 ? -26.424 -14.617 44.850 1.00 77.81 429 GLU A N 1
ATOM 3336 C CA . GLU A 1 429 ? -26.561 -13.225 45.275 1.00 77.81 429 GLU A CA 1
ATOM 3337 C C . GLU A 1 429 ? -25.908 -12.256 44.291 1.00 77.81 429 GLU A C 1
ATOM 3339 O O . GLU A 1 429 ? -26.404 -11.138 44.129 1.00 77.81 429 GLU A O 1
ATOM 3344 N N . ASN A 1 430 ? -24.834 -12.656 43.606 1.00 76.94 430 ASN A N 1
ATOM 3345 C CA . ASN A 1 430 ? -24.074 -11.776 42.718 1.00 76.94 430 ASN A CA 1
ATOM 3346 C C . ASN A 1 430 ? -24.445 -11.926 41.231 1.00 76.94 430 ASN A C 1
ATOM 3348 O O . ASN A 1 430 ? -24.209 -11.025 40.425 1.00 76.94 430 ASN A O 1
ATOM 3352 N N . LYS A 1 431 ? -25.092 -13.031 40.858 1.00 84.00 431 LYS A N 1
ATOM 3353 C CA . LYS A 1 431 ? -25.551 -13.323 39.498 1.00 84.00 431 LYS A CA 1
ATOM 3354 C C . LYS A 1 431 ? -26.960 -12.781 39.257 1.00 84.00 431 LYS A C 1
ATOM 3356 O O . LYS A 1 431 ? -27.908 -13.047 39.995 1.00 84.00 431 LYS A O 1
ATOM 3361 N N . ARG A 1 432 ? -27.117 -12.045 38.161 1.00 84.81 432 ARG A N 1
ATOM 3362 C CA . ARG A 1 432 ? -28.400 -11.681 37.545 1.00 84.81 432 ARG A CA 1
ATOM 3363 C C . ARG A 1 432 ? -28.417 -12.236 36.128 1.00 84.81 432 ARG A C 1
ATOM 3365 O O . ARG A 1 432 ? -27.490 -11.960 35.380 1.00 84.81 432 ARG A O 1
ATOM 3372 N N . VAL A 1 433 ? -29.464 -12.949 35.736 1.00 81.06 433 VAL A N 1
ATOM 3373 C CA . VAL A 1 433 ? -29.651 -13.368 34.339 1.00 81.06 433 VAL A CA 1
ATOM 3374 C C . VAL A 1 433 ? -30.583 -12.364 33.661 1.00 81.06 433 VAL A C 1
ATOM 3376 O O . VAL A 1 433 ? -31.613 -12.009 34.231 1.00 81.06 433 VAL A O 1
ATOM 3379 N N . GLY A 1 434 ? -30.161 -11.810 32.524 1.00 77.38 434 GLY A N 1
ATOM 3380 C CA . GLY A 1 434 ? -30.984 -10.898 31.727 1.00 77.38 434 GLY A CA 1
ATOM 3381 C C . GLY A 1 434 ? -31.935 -11.636 30.789 1.00 77.38 434 GLY A C 1
ATOM 3382 O O . GLY A 1 434 ? -31.874 -12.855 30.654 1.00 77.38 434 GLY A O 1
ATOM 3383 N N . VAL A 1 435 ? -32.792 -10.874 30.111 1.00 69.75 435 VAL A N 1
ATOM 3384 C CA . VAL A 1 435 ? -33.767 -11.396 29.133 1.00 69.75 435 VAL A CA 1
ATOM 3385 C C . VAL A 1 435 ? -33.077 -12.017 27.910 1.00 69.75 435 VAL A C 1
ATOM 3387 O O . VAL A 1 435 ? -33.638 -12.867 27.237 1.00 69.75 435 VAL A O 1
ATOM 3390 N N . ASP A 1 436 ? -31.829 -11.623 27.650 1.00 66.31 436 ASP A N 1
ATOM 3391 C CA . ASP A 1 436 ? -30.962 -12.142 26.591 1.00 66.31 436 ASP A CA 1
ATOM 3392 C C . ASP A 1 436 ? -30.192 -13.417 26.997 1.00 66.31 436 ASP A C 1
ATOM 3394 O O . ASP A 1 436 ? -29.260 -13.823 26.303 1.00 66.31 436 ASP A O 1
ATOM 3398 N N . GLY A 1 437 ? -30.520 -14.011 28.151 1.00 68.56 437 GLY A N 1
ATOM 3399 C CA . GLY A 1 437 ? -29.857 -15.200 28.694 1.00 68.56 437 GLY A CA 1
ATOM 3400 C C . GLY A 1 437 ? -28.448 -14.947 29.244 1.00 68.56 437 GLY A C 1
ATOM 3401 O O . GLY A 1 437 ? -27.789 -15.877 29.714 1.00 68.56 437 GLY A O 1
ATOM 3402 N N . LYS A 1 438 ? -27.952 -13.700 29.227 1.00 75.44 438 LYS A N 1
ATOM 3403 C CA . LYS A 1 438 ? -26.591 -13.386 29.685 1.00 75.44 438 LYS A CA 1
ATOM 3404 C C . LYS A 1 438 ? -26.515 -13.220 31.201 1.00 75.44 438 LYS A C 1
ATOM 3406 O O . LYS A 1 438 ? -27.429 -12.706 31.848 1.00 75.44 438 LYS A O 1
ATOM 3411 N N . ARG A 1 439 ? -25.372 -13.622 31.773 1.00 78.44 439 ARG A N 1
ATOM 3412 C CA . ARG A 1 439 ? -25.039 -13.461 33.197 1.00 78.44 439 ARG A CA 1
ATOM 3413 C C . ARG A 1 439 ? -24.419 -12.088 33.460 1.00 78.44 439 ARG A C 1
ATOM 3415 O O . ARG A 1 439 ? -23.313 -11.785 33.022 1.00 78.44 439 ARG A O 1
ATOM 3422 N N . TYR A 1 440 ? -25.101 -11.278 34.251 1.00 82.06 440 TYR A N 1
ATOM 3423 C CA . TYR A 1 440 ? -24.649 -9.979 34.730 1.00 82.06 440 TYR A CA 1
ATOM 3424 C C . TYR A 1 440 ? -24.192 -10.085 36.182 1.00 82.06 440 TYR A C 1
ATOM 3426 O O . TYR A 1 440 ? -24.881 -10.666 37.019 1.00 82.06 440 TYR A O 1
ATOM 3434 N N . CYS A 1 441 ? -23.032 -9.505 36.478 1.00 85.31 441 CYS A N 1
ATOM 3435 C CA . CYS A 1 441 ? -22.499 -9.427 37.833 1.00 85.31 441 CYS A CA 1
ATOM 3436 C C . CYS A 1 441 ? -23.055 -8.179 38.535 1.00 85.31 441 CYS A C 1
ATOM 3438 O O . CYS A 1 441 ? -22.850 -7.057 38.062 1.00 85.31 441 CYS A O 1
ATOM 3440 N N . ARG A 1 442 ? -23.783 -8.370 39.643 1.00 83.06 442 ARG A N 1
ATOM 3441 C CA . ARG A 1 442 ? -24.390 -7.286 40.433 1.00 83.06 442 ARG A CA 1
ATOM 3442 C C . ARG A 1 442 ? -23.322 -6.407 41.087 1.00 83.06 442 ARG A C 1
ATOM 3444 O O . ARG A 1 442 ? -23.497 -5.193 41.109 1.00 83.06 442 ARG A O 1
ATOM 3451 N N . GLN A 1 443 ? -22.210 -6.995 41.525 1.00 82.25 443 GLN A N 1
ATOM 3452 C CA . GLN A 1 443 ? -21.048 -6.285 42.061 1.00 82.25 443 GLN A CA 1
ATOM 3453 C C . GLN A 1 443 ? -20.433 -5.348 41.010 1.00 82.25 443 GLN A C 1
ATOM 3455 O O . GLN A 1 443 ? -20.354 -4.144 41.230 1.00 82.25 443 GLN A O 1
ATOM 3460 N N . CYS A 1 444 ? -20.162 -5.848 39.796 1.00 82.81 444 CYS A N 1
ATOM 3461 C CA . CYS A 1 444 ? -19.692 -5.006 38.687 1.00 82.81 444 CYS A CA 1
ATOM 3462 C C . CYS A 1 444 ? -20.642 -3.846 38.369 1.00 82.81 444 CYS A C 1
ATOM 3464 O O . CYS A 1 444 ? -20.186 -2.771 37.989 1.00 82.81 444 CYS A O 1
ATOM 3466 N N . ALA A 1 445 ? -21.955 -4.065 38.479 1.00 81.69 445 ALA A N 1
ATOM 3467 C CA . ALA A 1 445 ? -22.945 -3.025 38.226 1.00 81.69 445 ALA A CA 1
ATOM 3468 C C . ALA A 1 445 ? -22.960 -1.947 39.323 1.00 81.69 445 ALA A C 1
ATOM 3470 O O . ALA A 1 445 ? -23.145 -0.777 38.998 1.00 81.69 445 ALA A O 1
ATOM 3471 N N . ALA A 1 446 ? -22.757 -2.328 40.589 1.00 78.69 446 ALA A N 1
ATOM 3472 C CA . ALA A 1 446 ? -22.659 -1.397 41.713 1.00 78.69 446 ALA A CA 1
ATOM 3473 C C . ALA A 1 446 ? -21.350 -0.588 41.677 1.00 78.69 446 ALA A C 1
ATOM 3475 O O . ALA A 1 446 ? -21.354 0.616 41.924 1.00 78.69 446 ALA A O 1
ATOM 3476 N N . ASP A 1 447 ? -20.251 -1.237 41.299 1.00 80.44 447 ASP A N 1
ATOM 3477 C CA . ASP A 1 447 ? -18.913 -0.645 41.307 1.00 80.44 447 ASP A CA 1
ATOM 3478 C C . ASP A 1 447 ? -18.610 0.249 40.105 1.00 80.44 447 ASP A C 1
ATOM 3480 O O . ASP A 1 447 ? -17.686 1.058 40.175 1.00 80.44 447 ASP A O 1
ATOM 3484 N N . ARG A 1 448 ? -19.368 0.103 39.007 1.00 75.56 448 ARG A N 1
ATOM 3485 C CA . ARG A 1 448 ? -19.053 0.660 37.681 1.00 75.56 448 ARG A CA 1
ATOM 3486 C C . ARG A 1 448 ? -18.616 2.124 37.697 1.00 75.56 448 ARG A C 1
ATOM 3488 O O . ARG A 1 448 ? -17.663 2.437 37.006 1.00 75.56 448 ARG A O 1
ATOM 3495 N N . ASP A 1 449 ? -19.297 2.966 38.469 1.00 70.75 449 ASP A N 1
ATOM 3496 C CA . ASP A 1 449 ? -19.051 4.415 38.503 1.00 70.75 449 ASP A CA 1
ATOM 3497 C C . ASP A 1 449 ? -18.503 4.892 39.859 1.00 70.75 449 ASP A C 1
ATOM 3499 O O . ASP A 1 449 ? -18.238 6.080 40.044 1.00 70.75 449 ASP A O 1
ATOM 3503 N N . HIS A 1 450 ? -18.402 3.992 40.841 1.00 78.12 450 HIS A N 1
ATOM 3504 C CA . HIS A 1 450 ? -18.092 4.349 42.223 1.00 78.12 450 HIS A CA 1
ATOM 3505 C C . HIS A 1 450 ? -16.631 4.129 42.580 1.00 78.12 450 HIS A C 1
ATOM 3507 O O . HIS A 1 450 ? -16.040 5.009 43.201 1.00 78.12 450 HIS A O 1
ATOM 3513 N N . ILE A 1 451 ? -16.040 3.013 42.138 1.00 78.06 451 ILE A N 1
ATOM 3514 C CA . ILE A 1 451 ? -14.608 2.761 42.334 1.00 78.06 451 ILE A CA 1
ATOM 3515 C C . ILE A 1 451 ? -13.797 3.882 41.675 1.00 78.06 451 ILE A C 1
ATOM 3517 O O . ILE A 1 451 ? -12.933 4.461 42.323 1.00 78.06 451 ILE A O 1
ATOM 3521 N N . ASP A 1 452 ? -14.158 4.284 40.455 1.00 70.06 452 ASP A N 1
ATOM 3522 C CA . ASP A 1 452 ? -13.461 5.349 39.722 1.00 70.06 452 ASP A CA 1
ATOM 3523 C C . ASP A 1 452 ? -13.540 6.720 40.420 1.00 70.06 452 ASP A C 1
ATOM 3525 O O . ASP A 1 452 ? -12.646 7.546 40.267 1.00 70.06 452 ASP A O 1
ATOM 3529 N N . LYS A 1 453 ? -14.608 6.985 41.188 1.00 72.69 453 LYS A N 1
ATOM 3530 C CA . LYS A 1 453 ? -14.833 8.284 41.849 1.00 72.69 453 LYS A CA 1
ATOM 3531 C C . LYS A 1 453 ? -14.364 8.338 43.298 1.00 72.69 453 LYS A C 1
ATOM 3533 O O . LYS A 1 453 ? -14.087 9.427 43.784 1.00 72.69 453 LYS A O 1
ATOM 3538 N N . GLN A 1 454 ? -14.395 7.214 44.009 1.00 75.81 454 GLN A N 1
ATOM 3539 C CA . GLN A 1 454 ? -14.210 7.162 45.465 1.00 75.81 454 GLN A CA 1
ATOM 3540 C C . GLN A 1 454 ? -13.104 6.185 45.894 1.00 75.81 454 GLN A C 1
ATOM 3542 O O . GLN A 1 454 ? -12.729 6.161 47.059 1.00 75.81 454 GLN A O 1
ATOM 3547 N N . GLY A 1 455 ? -12.564 5.379 44.973 1.00 75.56 455 GLY A N 1
ATOM 3548 C CA . GLY A 1 455 ? -11.410 4.507 45.215 1.00 75.56 455 GLY A CA 1
ATOM 3549 C C . GLY A 1 455 ? -11.700 3.209 45.975 1.00 75.56 455 GLY A C 1
ATOM 3550 O O . GLY A 1 455 ? -10.775 2.444 46.226 1.00 75.56 455 GLY A O 1
ATOM 3551 N N . HIS A 1 456 ? -12.954 2.922 46.331 1.00 79.44 456 HIS A N 1
ATOM 3552 C CA . HIS A 1 456 ? -13.326 1.732 47.109 1.00 79.44 456 HIS A CA 1
ATOM 3553 C C . HIS A 1 456 ? -14.617 1.061 46.591 1.00 79.44 456 HIS A C 1
ATOM 3555 O O . HIS A 1 456 ? -15.491 1.749 46.046 1.00 79.44 456 HIS A O 1
ATOM 3561 N N . PRO A 1 457 ? -14.768 -0.270 46.756 1.00 75.88 457 PRO A N 1
ATOM 3562 C CA . PRO A 1 457 ? -15.901 -1.020 46.217 1.00 75.88 457 PRO A CA 1
ATOM 3563 C C . PRO A 1 457 ? -17.171 -0.877 47.066 1.00 75.88 457 PRO A C 1
ATOM 3565 O O . PRO A 1 457 ? -17.142 -0.565 48.259 1.00 75.88 457 PRO A O 1
ATOM 3568 N N . PHE A 1 458 ? -18.316 -1.163 46.453 1.00 81.12 458 PHE A N 1
ATOM 3569 C CA . PHE A 1 458 ? -19.534 -1.483 47.188 1.00 81.12 458 PHE A CA 1
ATOM 3570 C C . PHE A 1 458 ? -19.392 -2.868 47.841 1.00 81.12 458 PHE A C 1
ATOM 3572 O O . PHE A 1 458 ? -18.846 -3.784 47.246 1.00 81.12 458 PHE A O 1
ATOM 3579 N N . LEU A 1 459 ? -19.921 -3.073 49.042 1.00 78.56 459 LEU A N 1
ATOM 3580 C CA . LEU A 1 459 ? -19.958 -4.383 49.701 1.00 78.56 459 LEU A CA 1
ATOM 3581 C C . LEU A 1 459 ? -21.408 -4.808 49.947 1.00 78.56 459 LEU A C 1
ATOM 3583 O O . LEU A 1 459 ? -22.330 -3.994 49.827 1.00 78.56 459 LEU A O 1
ATOM 3587 N N . ALA A 1 460 ? -21.634 -6.092 50.237 1.00 71.88 460 ALA A N 1
ATOM 3588 C CA . ALA A 1 460 ? -22.925 -6.536 50.765 1.00 71.88 460 ALA A CA 1
ATOM 3589 C C . ALA A 1 460 ? -23.216 -5.760 52.052 1.00 71.88 460 ALA A C 1
ATOM 3591 O O . ALA A 1 460 ? -22.330 -5.620 52.887 1.00 71.88 460 ALA A O 1
ATOM 3592 N N . ASP A 1 461 ? -24.420 -5.202 52.171 1.00 73.62 461 ASP A N 1
ATOM 3593 C CA . ASP A 1 461 ? -24.828 -4.443 53.353 1.00 73.62 461 ASP A CA 1
ATOM 3594 C C . ASP A 1 461 ? -25.114 -5.425 54.504 1.00 73.62 461 ASP A C 1
ATOM 3596 O O . ASP A 1 461 ? -26.143 -6.105 54.441 1.00 73.62 461 ASP A O 1
ATOM 3600 N N . PRO A 1 462 ? -24.248 -5.523 55.534 1.00 71.62 462 PRO A N 1
ATOM 3601 C CA . PRO A 1 462 ? -24.409 -6.503 56.610 1.00 71.62 462 PRO A CA 1
ATOM 3602 C C . PRO A 1 462 ? -25.648 -6.223 57.471 1.00 71.62 462 PRO A C 1
ATOM 3604 O O . PRO A 1 462 ? -26.186 -7.132 58.089 1.00 71.62 462 PRO A O 1
ATOM 3607 N N . ASN A 1 463 ? -26.146 -4.983 57.460 1.00 70.69 463 ASN A N 1
ATOM 3608 C CA . ASN A 1 463 ? -27.283 -4.547 58.268 1.00 70.69 463 ASN A CA 1
ATOM 3609 C C . ASN A 1 463 ? -28.606 -4.550 57.485 1.00 70.69 463 ASN A C 1
ATOM 3611 O O . ASN A 1 463 ? -29.622 -4.049 57.971 1.00 70.69 463 ASN A O 1
ATOM 3615 N N . SER A 1 464 ? -28.622 -5.059 56.247 1.00 70.44 464 SER A N 1
ATOM 3616 C CA . SER A 1 464 ? -29.840 -5.124 55.442 1.00 70.44 464 SER A CA 1
ATOM 3617 C C . SER A 1 464 ? -30.452 -6.526 55.469 1.00 70.44 464 SER A C 1
ATOM 3619 O O . SER A 1 464 ? -29.785 -7.470 55.060 1.00 70.44 464 SER A O 1
ATOM 3621 N N . PRO A 1 465 ? -31.767 -6.671 55.718 1.00 69.19 465 PRO A N 1
ATOM 3622 C CA . PRO A 1 465 ? -32.475 -7.955 55.600 1.00 69.19 465 PRO A CA 1
ATOM 3623 C C . PRO A 1 465 ? -32.580 -8.483 54.152 1.00 69.19 465 PRO A C 1
ATOM 3625 O O . PRO A 1 465 ? -33.266 -9.458 53.878 1.00 69.19 465 PRO A O 1
ATOM 3628 N N . ASN A 1 466 ? -31.918 -7.827 53.193 1.00 74.12 466 ASN A N 1
ATOM 3629 C CA . ASN A 1 466 ? -31.896 -8.211 51.786 1.00 74.12 466 ASN A CA 1
ATOM 3630 C C . ASN A 1 466 ? -30.438 -8.474 51.379 1.00 74.12 466 ASN A C 1
ATOM 3632 O O . ASN A 1 466 ? -29.702 -7.500 51.185 1.00 74.12 466 ASN A O 1
ATOM 3636 N N . PRO A 1 467 ? -30.037 -9.741 51.165 1.00 69.25 467 PRO A N 1
ATOM 3637 C CA . PRO A 1 467 ? -28.647 -10.119 50.881 1.00 69.25 467 PRO A CA 1
ATOM 3638 C C . PRO A 1 467 ? -28.147 -9.615 49.516 1.00 69.25 467 PRO A C 1
ATOM 3640 O O . PRO A 1 467 ? -26.953 -9.623 49.222 1.00 69.25 467 PRO A O 1
ATOM 3643 N N . ARG A 1 468 ? -29.053 -9.137 48.652 1.00 69.69 468 ARG A N 1
ATOM 3644 C CA . ARG A 1 468 ? -28.709 -8.548 47.348 1.00 69.69 468 ARG A CA 1
ATOM 3645 C C . ARG A 1 468 ? -28.387 -7.058 47.441 1.00 69.69 468 ARG A C 1
ATOM 3647 O O . ARG A 1 468 ? -27.941 -6.479 46.448 1.00 69.69 468 ARG A O 1
ATOM 3654 N N . LYS A 1 469 ? -28.648 -6.413 48.582 1.00 74.94 469 LYS A N 1
ATOM 3655 C CA . LYS A 1 469 ? -28.413 -4.980 48.753 1.00 74.94 469 LYS A CA 1
ATOM 3656 C C . LYS A 1 469 ? -26.923 -4.725 48.941 1.00 74.94 469 LYS A C 1
ATOM 3658 O O . LYS A 1 469 ? -26.290 -5.279 49.833 1.00 74.94 469 LYS A O 1
ATOM 3663 N N . ARG A 1 470 ? -26.374 -3.866 48.086 1.00 75.50 470 ARG A N 1
ATOM 3664 C CA . ARG A 1 470 ? -24.969 -3.461 48.122 1.00 75.50 470 ARG A CA 1
ATOM 3665 C C . ARG A 1 470 ? -24.877 -2.003 48.571 1.00 75.50 470 ARG A C 1
ATOM 3667 O O . ARG A 1 470 ? -25.642 -1.169 48.080 1.00 75.50 470 ARG A O 1
ATOM 3674 N N . ARG A 1 471 ? -23.960 -1.684 49.488 1.00 75.12 471 ARG A N 1
ATOM 3675 C CA . ARG A 1 471 ? -23.641 -0.311 49.919 1.00 75.12 471 ARG A CA 1
ATOM 3676 C C . ARG A 1 471 ? -22.137 -0.097 49.996 1.00 75.12 471 ARG A C 1
ATOM 3678 O O . ARG A 1 471 ? -21.389 -1.017 50.291 1.00 75.12 471 ARG A O 1
ATOM 3685 N N . CYS A 1 472 ? -21.701 1.134 49.774 1.00 81.31 472 CYS A N 1
ATOM 3686 C CA . CYS A 1 472 ? -20.359 1.530 50.154 1.00 81.31 472 CYS A CA 1
ATOM 3687 C C . CYS A 1 472 ? -20.347 1.822 51.658 1.00 81.31 472 CYS A C 1
ATOM 3689 O O . CYS A 1 472 ? -20.931 2.815 52.099 1.00 81.31 472 CYS A O 1
ATOM 3691 N N . LEU A 1 473 ? -19.720 0.940 52.437 1.00 79.56 473 LEU A N 1
ATOM 3692 C CA . LEU A 1 473 ? -19.629 1.084 53.891 1.00 79.56 473 LEU A CA 1
ATOM 3693 C C . LEU A 1 473 ? -18.713 2.248 54.283 1.00 79.56 473 LEU A C 1
ATOM 3695 O O . LEU A 1 473 ? -19.034 2.976 55.215 1.00 79.56 473 LEU A O 1
ATOM 3699 N N . THR A 1 474 ? -17.657 2.504 53.508 1.00 77.50 474 THR A N 1
ATOM 3700 C CA . THR A 1 474 ? -16.729 3.624 53.723 1.00 77.50 474 THR A CA 1
ATOM 3701 C C . THR A 1 474 ? -17.426 4.979 53.590 1.00 77.50 474 THR A C 1
ATOM 3703 O O . THR A 1 474 ? -17.373 5.801 54.501 1.00 77.50 474 THR A O 1
ATOM 3706 N N . CYS A 1 475 ? -18.182 5.202 52.508 1.00 75.44 475 CYS A N 1
ATOM 3707 C CA . CYS A 1 475 ? -18.986 6.418 52.355 1.00 75.44 475 CYS A CA 1
ATOM 3708 C C . CYS A 1 475 ? -20.122 6.519 53.380 1.00 75.44 475 CYS A C 1
ATOM 3710 O O . CYS A 1 475 ? -20.564 7.623 53.689 1.00 75.44 475 CYS A O 1
ATOM 3712 N N . LEU A 1 476 ? -20.655 5.388 53.852 1.00 73.12 476 LEU A N 1
ATOM 3713 C CA . LEU A 1 476 ? -21.707 5.383 54.865 1.00 73.12 476 LEU A CA 1
ATOM 3714 C C . LEU A 1 476 ? -21.154 5.802 56.231 1.00 73.12 476 LEU A C 1
ATOM 3716 O O . LEU A 1 476 ? -21.777 6.630 56.885 1.00 73.12 476 LEU A O 1
ATOM 3720 N N . ALA A 1 477 ? -19.986 5.284 56.614 1.00 69.38 477 ALA A N 1
ATOM 3721 C CA . ALA A 1 477 ? -19.294 5.640 57.850 1.00 69.38 477 ALA A CA 1
ATOM 3722 C C . ALA A 1 477 ? -18.826 7.106 57.857 1.00 69.38 477 ALA A C 1
ATOM 3724 O O . ALA A 1 477 ? -18.858 7.758 58.892 1.00 69.38 477 ALA A O 1
ATOM 3725 N N . ALA A 1 478 ? -18.463 7.654 56.693 1.00 66.50 478 ALA A N 1
ATOM 3726 C CA . ALA A 1 478 ? -18.044 9.050 56.551 1.00 66.50 478 ALA A CA 1
ATOM 3727 C C . ALA A 1 478 ? -19.196 10.078 56.614 1.00 66.50 478 ALA A C 1
ATOM 3729 O O . ALA A 1 478 ? -18.952 11.284 56.546 1.00 66.50 478 ALA A O 1
ATOM 3730 N N . ARG A 1 479 ? -20.465 9.650 56.701 1.00 63.12 479 ARG A N 1
ATOM 3731 C CA . ARG A 1 479 ? -21.606 10.575 56.788 1.00 63.12 479 ARG A CA 1
ATOM 3732 C C . ARG A 1 479 ? -21.833 11.029 58.227 1.00 63.12 479 ARG A C 1
ATOM 3734 O O . ARG A 1 479 ? -22.338 10.264 59.038 1.00 63.12 479 ARG A O 1
ATOM 3741 N N . THR A 1 480 ? -21.584 12.306 58.500 1.00 55.72 480 THR A N 1
ATOM 3742 C CA . THR A 1 480 ? -22.071 12.967 59.716 1.00 55.72 480 THR A CA 1
ATOM 3743 C C . THR A 1 480 ? -23.593 13.125 59.661 1.00 55.72 480 THR A C 1
ATOM 3745 O O . THR A 1 480 ? -24.179 13.462 58.622 1.00 55.72 480 THR A O 1
ATOM 3748 N N . GLU A 1 481 ? -24.278 12.837 60.768 1.00 59.78 481 GLU A N 1
ATOM 3749 C CA . GLU A 1 481 ? -25.726 12.992 60.841 1.00 59.78 481 GLU A CA 1
ATOM 3750 C C . GLU A 1 481 ? -26.106 14.473 60.748 1.00 59.78 481 GLU A C 1
ATOM 3752 O O . GLU A 1 481 ? -25.880 15.257 61.662 1.00 59.78 481 GLU A O 1
ATOM 3757 N N . ARG A 1 482 ? -26.720 14.872 59.629 1.00 64.75 482 ARG A N 1
ATOM 3758 C CA . ARG A 1 482 ? -27.315 16.208 59.495 1.00 64.75 482 ARG A CA 1
ATOM 3759 C C . ARG A 1 482 ? -28.384 16.423 60.574 1.00 64.75 482 ARG A C 1
ATOM 3761 O O . ARG A 1 482 ? -29.414 15.752 60.539 1.00 64.75 482 ARG A O 1
ATOM 3768 N N . THR A 1 483 ? -28.146 17.369 61.479 1.00 72.25 483 THR A N 1
ATOM 3769 C CA . THR A 1 483 ? -29.100 17.817 62.513 1.00 72.25 483 THR A CA 1
ATOM 3770 C C . THR A 1 483 ? -30.100 18.846 61.975 1.00 72.25 483 THR A C 1
ATOM 3772 O O . THR A 1 483 ? -31.215 18.948 62.478 1.00 72.25 483 THR A O 1
ATOM 3775 N N . HIS A 1 484 ? -29.744 19.544 60.890 1.00 80.19 484 HIS A N 1
ATOM 3776 C CA . HIS A 1 484 ? -30.558 20.579 60.252 1.00 80.19 484 HIS A CA 1
ATOM 3777 C C . HIS A 1 484 ? -30.690 20.345 58.742 1.00 80.19 484 HIS A C 1
ATOM 3779 O O . HIS A 1 484 ? -29.841 19.712 58.100 1.00 80.19 484 HIS A O 1
ATOM 3785 N N . CYS A 1 485 ? -31.776 20.845 58.156 1.00 80.50 485 CYS A N 1
ATOM 3786 C CA . CYS A 1 485 ? -31.983 20.831 56.714 1.00 80.50 485 CYS A CA 1
ATOM 3787 C C . CYS A 1 485 ? -31.204 21.963 56.019 1.00 80.50 485 CYS A C 1
ATOM 3789 O O . CYS A 1 485 ? -30.636 22.837 56.665 1.00 80.50 485 CYS A O 1
ATOM 3791 N N . VAL A 1 486 ? -31.194 21.975 54.681 1.00 74.88 486 VAL A N 1
ATOM 3792 C CA . VAL A 1 486 ? -30.498 23.016 53.893 1.00 74.88 486 VAL A CA 1
ATOM 3793 C C . VAL A 1 486 ? -31.071 24.427 54.086 1.00 74.88 486 VAL A C 1
ATOM 3795 O O . VAL A 1 486 ? -30.387 25.396 53.792 1.00 74.88 486 VAL A O 1
ATOM 3798 N N . HIS A 1 487 ? -32.301 24.535 54.595 1.00 70.38 487 HIS A N 1
ATOM 3799 C CA . HIS A 1 487 ? -32.970 25.794 54.935 1.00 70.38 487 HIS A CA 1
ATOM 3800 C C . HIS A 1 487 ? -32.939 26.091 56.445 1.00 70.38 487 HIS A C 1
ATOM 3802 O O . HIS A 1 487 ? -33.724 26.897 56.922 1.00 70.38 487 HIS A O 1
ATOM 3808 N N . GLY A 1 488 ? -32.076 25.415 57.212 1.00 75.56 488 GLY A N 1
ATOM 3809 C CA . GLY A 1 488 ? -31.868 25.704 58.635 1.00 75.56 488 GLY A CA 1
ATOM 3810 C C . GLY A 1 488 ? -32.911 25.125 59.596 1.00 75.56 488 GLY A C 1
ATOM 3811 O O . GLY A 1 488 ? -32.776 25.308 60.796 1.00 75.56 488 GLY A O 1
ATOM 3812 N N . HIS A 1 489 ? -33.921 24.386 59.125 1.00 79.00 489 HIS A N 1
ATOM 3813 C CA . HIS A 1 489 ? -34.887 23.747 60.024 1.00 79.00 489 HIS A CA 1
ATOM 3814 C C . HIS A 1 489 ? -34.287 22.527 60.732 1.00 79.00 489 HIS A C 1
ATOM 3816 O O . HIS A 1 489 ? -33.730 21.640 60.074 1.00 79.00 489 HIS A O 1
ATOM 3822 N N . GLU A 1 490 ? -34.494 22.431 62.043 1.00 80.31 490 GLU A N 1
ATOM 3823 C CA . GLU A 1 490 ? -34.144 21.251 62.834 1.00 80.31 490 GLU A CA 1
ATOM 3824 C C . GLU A 1 490 ? -34.886 20.004 62.336 1.00 80.31 490 GLU A C 1
ATOM 3826 O O . GLU A 1 490 ? -36.113 19.992 62.165 1.00 80.31 490 GLU A O 1
ATOM 3831 N N . LEU A 1 491 ? -34.132 18.929 62.098 1.00 78.19 491 LEU A N 1
ATOM 3832 C CA . LEU A 1 491 ? -34.659 17.639 61.656 1.00 78.19 491 LEU A CA 1
ATOM 3833 C C . LEU A 1 491 ? -35.068 16.786 62.863 1.00 78.19 491 LEU A C 1
ATOM 3835 O O . LEU A 1 491 ? -34.443 15.775 63.179 1.00 78.19 491 LEU A O 1
ATOM 3839 N N . THR A 1 492 ? -36.153 17.188 63.523 1.00 78.81 492 THR A N 1
ATOM 3840 C CA . THR A 1 492 ? -36.799 16.422 64.602 1.00 78.81 492 THR A CA 1
ATOM 3841 C C . THR A 1 492 ? -37.713 15.324 64.042 1.00 78.81 492 THR A C 1
ATOM 3843 O O . THR A 1 492 ? -38.066 15.347 62.859 1.00 78.81 492 THR A O 1
ATOM 3846 N N . LEU A 1 493 ? -38.158 14.372 64.874 1.00 70.19 493 LEU A N 1
ATOM 3847 C CA . LEU A 1 493 ? -39.140 13.346 64.470 1.00 70.19 493 LEU A CA 1
ATOM 3848 C C . LEU A 1 493 ? -40.449 13.959 63.941 1.00 70.19 493 LEU A C 1
ATOM 3850 O O . LEU A 1 493 ? -41.058 13.423 63.018 1.00 70.19 493 LEU A O 1
ATOM 3854 N N . ALA A 1 494 ? -40.857 15.111 64.479 1.00 68.69 494 ALA A N 1
ATOM 3855 C CA . ALA A 1 494 ? -42.050 15.829 64.036 1.00 68.69 494 ALA A CA 1
ATOM 3856 C C . ALA A 1 494 ? -41.856 16.543 62.683 1.00 68.69 494 ALA A C 1
ATOM 3858 O O . ALA A 1 494 ? -42.818 16.692 61.923 1.00 68.69 494 ALA A O 1
ATOM 3859 N N . ASN A 1 495 ? -40.619 16.952 62.371 1.00 74.44 495 ASN A N 1
ATOM 3860 C CA . ASN A 1 495 ? -40.265 17.763 61.203 1.00 74.44 495 ASN A CA 1
ATOM 3861 C C . ASN A 1 495 ? -39.496 16.990 60.109 1.00 74.44 495 ASN A C 1
ATOM 3863 O O . ASN A 1 495 ? -38.989 17.584 59.153 1.00 74.44 495 ASN A O 1
ATOM 3867 N N . THR A 1 496 ? -39.420 15.661 60.220 1.00 81.00 496 THR A N 1
ATOM 3868 C CA . THR A 1 496 ? -38.666 14.806 59.294 1.00 81.00 496 THR A CA 1
ATOM 3869 C C . THR A 1 496 ? -39.538 13.713 58.693 1.00 81.00 496 THR A C 1
ATOM 3871 O O . THR A 1 496 ? -40.164 12.933 59.402 1.00 81.00 496 THR A O 1
ATOM 3874 N N . VAL A 1 497 ? -39.521 13.598 57.365 1.00 79.25 497 VAL A N 1
ATOM 3875 C CA . VAL A 1 497 ? -40.114 12.472 56.632 1.00 79.25 497 VAL A CA 1
ATOM 3876 C C . VAL A 1 497 ? -39.000 11.616 56.049 1.00 79.25 497 VAL A C 1
ATOM 3878 O O . VAL A 1 497 ? -38.189 12.100 55.259 1.00 79.25 497 VAL A O 1
ATOM 3881 N N . VAL A 1 498 ? -38.962 10.334 56.413 1.00 76.62 498 VAL A N 1
ATOM 3882 C CA . VAL A 1 498 ? -37.970 9.386 55.892 1.00 76.62 498 VAL A CA 1
ATOM 3883 C C . VAL A 1 498 ? -38.523 8.682 54.654 1.00 76.62 498 VAL A C 1
ATOM 3885 O O . VAL A 1 498 ? -39.571 8.041 54.698 1.00 76.62 498 VAL A O 1
ATOM 3888 N N . THR A 1 499 ? -37.828 8.794 53.522 1.00 72.88 499 THR A N 1
ATOM 3889 C CA . THR A 1 499 ? -38.223 8.105 52.282 1.00 72.88 499 THR A CA 1
ATOM 3890 C C . THR A 1 499 ? -37.885 6.611 52.330 1.00 72.88 499 THR A C 1
ATOM 3892 O O . THR A 1 499 ? -37.008 6.187 53.080 1.00 72.88 499 THR A O 1
ATOM 3895 N N . ARG A 1 500 ? -38.470 5.794 51.435 1.00 56.59 500 ARG A N 1
ATOM 3896 C CA . ARG A 1 500 ? -38.100 4.365 51.263 1.00 56.59 500 ARG A CA 1
ATOM 3897 C C . ARG A 1 500 ? -36.607 4.133 50.970 1.00 56.59 500 ARG A C 1
ATOM 3899 O O . ARG A 1 500 ? -36.111 3.025 51.136 1.00 56.59 500 ARG A O 1
ATOM 3906 N N . ARG A 1 501 ? -35.885 5.163 50.515 1.00 52.59 501 ARG A N 1
ATOM 3907 C CA . ARG A 1 501 ? -34.432 5.129 50.274 1.00 52.59 501 ARG A CA 1
ATOM 3908 C C . ARG A 1 501 ? -33.611 5.550 51.505 1.00 52.59 501 ARG A C 1
ATOM 3910 O O . ARG A 1 501 ? -32.388 5.619 51.411 1.00 52.59 501 ARG A O 1
ATOM 3917 N N . GLY A 1 502 ? -34.262 5.818 52.640 1.00 61.50 502 GLY A N 1
ATOM 3918 C CA . GLY A 1 502 ? -33.641 6.241 53.898 1.00 61.50 502 GLY A CA 1
ATOM 3919 C C . GLY A 1 502 ? -33.211 7.710 53.924 1.00 61.50 502 GLY A C 1
ATOM 3920 O O . GLY A 1 502 ? -32.339 8.072 54.706 1.00 61.50 502 GLY A O 1
ATOM 3921 N N . GLN A 1 503 ? -33.755 8.558 53.046 1.00 71.19 503 GLN A N 1
ATOM 3922 C CA . GLN A 1 503 ? -33.425 9.990 53.028 1.00 71.19 503 GLN A CA 1
ATOM 3923 C C . GLN A 1 503 ? -34.365 10.760 53.959 1.00 71.19 503 GLN A C 1
ATOM 3925 O O . GLN A 1 503 ? -35.577 10.583 53.863 1.00 71.19 503 GLN A O 1
ATOM 3930 N N . ARG A 1 504 ? -33.802 11.608 54.830 1.00 74.88 504 ARG A N 1
ATOM 3931 C CA . ARG A 1 504 ? -34.532 12.522 55.722 1.00 74.88 504 ARG A CA 1
ATOM 3932 C C . ARG A 1 504 ? -34.901 13.801 54.967 1.00 74.88 504 ARG A C 1
ATOM 3934 O O . ARG A 1 504 ? -34.012 14.567 54.600 1.00 74.88 504 ARG A O 1
ATOM 3941 N N . ASN A 1 505 ? -36.191 14.027 54.747 1.00 80.81 505 AS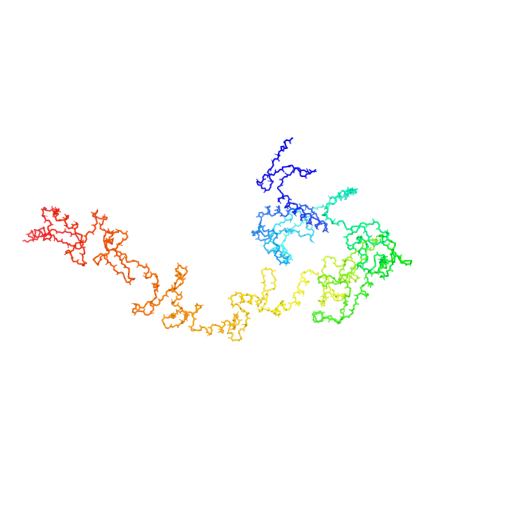N A N 1
ATOM 3942 C CA . ASN A 1 505 ? -36.722 15.240 54.129 1.00 80.81 505 ASN A CA 1
ATOM 3943 C C . ASN A 1 505 ? -37.329 16.152 55.197 1.00 80.81 505 ASN A C 1
ATOM 3945 O O . ASN A 1 505 ? -38.056 15.675 56.066 1.00 80.81 505 ASN A O 1
ATOM 3949 N N . CYS A 1 506 ? -37.069 17.456 55.105 1.00 84.69 506 CYS A N 1
ATOM 3950 C CA . CYS A 1 506 ? -37.648 18.441 56.013 1.00 84.69 506 CYS A CA 1
ATOM 3951 C C . CYS A 1 506 ? -39.110 18.714 55.654 1.00 84.69 506 CYS A C 1
ATOM 3953 O O . CYS A 1 506 ? -39.416 19.139 54.537 1.00 84.69 506 CYS A O 1
ATOM 3955 N N . LEU A 1 507 ? -40.004 18.478 56.607 1.00 82.69 507 LEU A N 1
ATOM 3956 C CA . LEU A 1 507 ? -41.434 18.657 56.423 1.00 82.69 507 LEU A CA 1
ATOM 3957 C C . LEU A 1 507 ? -41.831 20.141 56.401 1.00 82.69 507 LEU A C 1
ATOM 3959 O O . LEU A 1 507 ? -42.648 20.524 55.568 1.00 82.69 507 LEU A O 1
ATOM 3963 N N . ALA A 1 508 ? -41.220 20.981 57.240 1.00 82.06 508 ALA A N 1
ATOM 3964 C CA . ALA A 1 508 ? -41.423 22.431 57.224 1.00 82.06 508 ALA A CA 1
ATOM 3965 C C . ALA A 1 508 ? -41.121 23.021 55.839 1.00 82.06 508 ALA A C 1
ATOM 3967 O O . ALA A 1 508 ? -41.940 23.753 55.299 1.00 82.06 508 ALA A O 1
ATOM 3968 N N . CYS A 1 509 ? -40.030 22.599 55.182 1.00 82.50 509 CYS A N 1
ATOM 3969 C CA . CYS A 1 509 ? -39.745 23.003 53.799 1.00 82.50 509 CYS A CA 1
ATOM 3970 C C . CYS A 1 509 ? -40.860 22.602 52.822 1.00 82.50 509 CYS A C 1
ATOM 3972 O O . CYS A 1 509 ? -41.205 23.371 51.929 1.00 82.50 509 CYS A O 1
ATOM 3974 N N . GLN A 1 510 ? -41.425 21.399 52.972 1.00 85.06 510 GLN A N 1
ATOM 3975 C CA . GLN A 1 510 ? -42.509 20.929 52.105 1.00 85.06 510 GLN A CA 1
ATOM 3976 C C . GLN A 1 510 ? -43.809 21.712 52.320 1.00 85.06 510 GLN A C 1
ATOM 3978 O O . GLN A 1 510 ? -44.529 21.968 51.356 1.00 85.06 510 GLN A O 1
ATOM 3983 N N . LEU A 1 511 ? -44.113 22.084 53.565 1.00 84.88 511 LEU A N 1
ATOM 3984 C CA . LEU A 1 511 ? -45.300 22.865 53.912 1.00 84.88 511 LEU A CA 1
ATOM 3985 C C . LEU A 1 511 ? -45.142 24.329 53.473 1.00 84.88 511 LEU A C 1
ATOM 3987 O O . LEU A 1 511 ? -46.026 24.854 52.794 1.00 84.88 511 LEU A O 1
ATOM 3991 N N . ASN A 1 512 ? -43.986 24.943 53.744 1.00 83.50 512 ASN A N 1
ATOM 3992 C CA . ASN A 1 512 ? -43.662 26.318 53.342 1.00 83.50 512 ASN A CA 1
ATOM 3993 C C . ASN A 1 512 ? -43.723 26.507 51.824 1.00 83.50 512 ASN A C 1
ATOM 3995 O O . ASN A 1 512 ? -44.216 27.532 51.364 1.00 83.50 512 ASN A O 1
ATOM 3999 N N . ALA A 1 513 ? -43.345 25.494 51.035 1.00 82.31 513 ALA A N 1
ATOM 4000 C CA . ALA A 1 513 ? -43.390 25.563 49.572 1.00 82.31 513 ALA A CA 1
ATOM 4001 C C . ALA A 1 513 ? -44.776 25.918 48.997 1.00 82.31 513 ALA A C 1
ATOM 4003 O O . ALA A 1 513 ? -44.860 26.483 47.910 1.00 82.31 513 ALA A O 1
ATOM 4004 N N . ARG A 1 514 ? -45.866 25.582 49.701 1.00 79.12 514 ARG A N 1
ATOM 4005 C CA . ARG A 1 514 ? -47.236 25.965 49.314 1.00 79.12 514 ARG A CA 1
ATOM 4006 C C . ARG A 1 514 ? -47.829 27.052 50.204 1.00 79.12 514 ARG A C 1
ATOM 4008 O O . ARG A 1 514 ? -48.757 27.726 49.778 1.00 79.12 514 ARG A O 1
ATOM 4015 N N . HIS A 1 515 ? -47.339 27.184 51.431 1.00 82.56 515 HIS A N 1
ATOM 4016 C CA . HIS A 1 515 ? -47.941 28.037 52.446 1.00 82.56 515 HIS A CA 1
ATOM 4017 C C . HIS A 1 515 ? -47.431 29.476 52.416 1.00 82.56 515 HIS A C 1
ATOM 4019 O O . HIS A 1 515 ? -48.238 30.400 52.334 1.00 82.56 515 HIS A O 1
ATOM 4025 N N . THR A 1 516 ? -46.110 29.661 52.419 1.00 83.44 516 THR A N 1
ATOM 4026 C CA . THR A 1 516 ? -45.478 30.984 52.460 1.00 83.44 516 THR A CA 1
ATOM 4027 C C . THR A 1 516 ? -45.906 31.874 51.281 1.00 83.44 516 THR A C 1
ATOM 4029 O O . THR A 1 516 ? -46.218 33.036 51.524 1.00 83.44 516 THR A O 1
ATOM 4032 N N . PRO A 1 517 ? -46.056 31.372 50.032 1.00 81.88 517 PRO A N 1
ATOM 4033 C CA . PRO A 1 517 ? -46.562 32.189 48.922 1.00 81.88 517 PRO A CA 1
ATOM 4034 C C . PRO A 1 517 ? -48.008 32.682 49.087 1.00 81.88 517 PRO A C 1
ATOM 4036 O O . PRO A 1 517 ? -48.389 33.658 48.453 1.00 81.88 517 PRO A O 1
ATOM 4039 N N . VAL A 1 518 ? -48.827 31.990 49.886 1.00 77.19 518 VAL A N 1
ATOM 4040 C CA . VAL A 1 518 ? -50.261 32.290 50.048 1.00 77.19 518 VAL A CA 1
ATOM 4041 C C . VAL A 1 518 ? -50.516 33.174 51.268 1.00 77.19 518 VAL A C 1
ATOM 4043 O O . VAL A 1 518 ? -51.372 34.050 51.211 1.00 77.19 518 VAL A O 1
ATOM 4046 N N . HIS A 1 519 ? -49.788 32.943 52.363 1.00 78.62 519 HIS A N 1
ATOM 4047 C CA . HIS A 1 519 ? -50.018 33.608 53.650 1.00 78.62 519 HIS A CA 1
ATOM 4048 C C . HIS A 1 519 ? -48.918 34.604 54.044 1.00 78.62 519 HIS A C 1
ATOM 4050 O O . HIS A 1 519 ? -49.085 35.342 55.006 1.00 78.62 519 HIS A O 1
ATOM 4056 N N . GLY A 1 520 ? -47.797 34.651 53.317 1.00 80.50 520 GLY A N 1
ATOM 4057 C CA . GLY A 1 520 ? -46.710 35.606 53.563 1.00 80.50 520 GLY A CA 1
ATOM 4058 C C . GLY A 1 520 ? -45.844 35.309 54.794 1.00 80.50 520 GLY A C 1
ATOM 4059 O O . GLY A 1 520 ? -44.929 36.076 55.077 1.00 80.50 520 GLY A O 1
ATOM 4060 N N . HIS A 1 521 ? -46.089 34.205 55.505 1.00 83.75 521 HIS A N 1
ATOM 4061 C CA . HIS A 1 521 ? -45.318 33.781 56.674 1.00 83.75 521 HIS A CA 1
ATOM 4062 C C . HIS A 1 521 ? -44.985 32.281 56.620 1.00 83.75 521 HIS A C 1
ATOM 4064 O O . HIS A 1 521 ? -45.600 31.506 55.881 1.00 83.75 521 HIS A O 1
ATOM 4070 N N . ASP A 1 522 ? -44.019 31.854 57.435 1.00 81.25 522 ASP A N 1
ATOM 4071 C CA . ASP A 1 522 ? -43.625 30.449 57.521 1.00 81.25 522 ASP A CA 1
ATOM 4072 C C . ASP A 1 522 ? -44.673 29.590 58.240 1.00 81.25 522 ASP A C 1
ATOM 4074 O O . ASP A 1 522 ? -45.382 30.031 59.150 1.00 81.25 522 ASP A O 1
ATOM 4078 N N . PHE A 1 523 ? -44.777 28.330 57.818 1.00 83.25 523 PHE A N 1
ATOM 4079 C CA . PHE A 1 523 ? -45.677 27.346 58.398 1.00 83.25 523 PHE A CA 1
ATOM 4080 C C . PHE A 1 523 ? -45.114 26.853 59.734 1.00 83.25 523 PHE A C 1
ATOM 4082 O O . PHE A 1 523 ? -44.286 25.940 59.788 1.00 83.25 523 PHE A O 1
ATOM 4089 N N . VAL A 1 524 ? -45.623 27.406 60.832 1.00 82.38 524 VAL A N 1
ATOM 4090 C CA . VAL A 1 524 ? -45.375 26.879 62.181 1.00 82.38 524 VAL A CA 1
ATOM 4091 C C . VAL A 1 524 ? -46.358 25.743 62.460 1.00 82.38 524 VAL A C 1
ATOM 4093 O O . VAL A 1 524 ? -47.568 25.962 62.452 1.00 82.38 524 VAL A O 1
ATOM 4096 N N . ILE A 1 525 ? -45.866 24.518 62.670 1.00 78.06 525 ILE A N 1
ATOM 4097 C CA . ILE A 1 525 ? -46.720 23.347 62.931 1.00 78.06 525 ILE A CA 1
ATOM 4098 C C . ILE A 1 525 ? -47.387 23.505 64.303 1.00 78.06 525 ILE A C 1
ATOM 4100 O O . ILE A 1 525 ? -46.694 23.582 65.311 1.00 78.06 525 ILE A O 1
ATOM 4104 N N . ASP A 1 526 ? -48.722 23.511 64.340 1.00 76.31 526 ASP A N 1
ATOM 4105 C CA . ASP A 1 526 ? -49.491 23.504 65.592 1.00 76.31 526 ASP A CA 1
ATOM 4106 C C . ASP A 1 526 ? -49.280 22.167 66.339 1.00 76.31 526 ASP A C 1
ATOM 4108 O O . ASP A 1 526 ? -49.689 21.119 65.820 1.00 76.31 526 ASP A O 1
ATOM 4112 N N . PRO A 1 527 ? -48.663 22.168 67.540 1.00 69.12 527 PRO A N 1
ATOM 4113 C CA . PRO A 1 527 ? -48.394 20.949 68.303 1.00 69.12 527 PRO A CA 1
ATOM 4114 C C . PRO A 1 527 ? -49.668 20.309 68.874 1.00 69.12 527 PRO A C 1
ATOM 4116 O O . PRO A 1 527 ? -49.649 19.136 69.238 1.00 69.12 527 PRO A O 1
ATOM 4119 N N . THR A 1 528 ? -50.777 21.052 68.931 1.00 70.12 528 THR A N 1
ATOM 4120 C CA . THR A 1 528 ? -52.071 20.580 69.451 1.00 70.12 528 THR A CA 1
ATOM 4121 C C . THR A 1 528 ? -52.968 19.969 68.367 1.00 70.12 528 THR A C 1
ATOM 4123 O O . THR A 1 528 ? -54.027 19.416 68.663 1.00 70.12 528 THR A O 1
ATOM 4126 N N . GLY A 1 529 ? -52.563 20.057 67.094 1.00 63.94 529 GLY A N 1
ATOM 4127 C CA . GLY A 1 529 ? -53.341 19.580 65.952 1.00 63.94 529 GLY A CA 1
ATOM 4128 C C . GLY A 1 529 ? -53.151 18.086 65.636 1.00 63.94 529 GLY A C 1
ATOM 4129 O O . GLY A 1 529 ? -52.089 17.518 65.889 1.00 63.94 529 GLY A O 1
ATOM 4130 N N . PRO A 1 530 ? -54.142 17.425 65.004 1.00 62.00 530 PRO A N 1
ATOM 4131 C CA . PRO A 1 530 ? -54.009 16.032 64.587 1.00 62.00 530 PRO A CA 1
ATOM 4132 C C . PRO A 1 530 ? -52.922 15.870 63.514 1.00 62.00 530 PRO A C 1
ATOM 4134 O O . PRO A 1 530 ? -52.881 16.603 62.521 1.00 62.00 530 PRO A O 1
ATOM 4137 N N . THR A 1 531 ? -52.083 14.842 63.661 1.00 60.75 531 THR A N 1
ATOM 4138 C CA . THR A 1 531 ? -50.953 14.545 62.754 1.00 60.75 531 THR A CA 1
ATOM 4139 C C . THR A 1 531 ? -51.377 14.286 61.304 1.00 60.75 531 THR A C 1
ATOM 4141 O O . THR A 1 531 ? -50.581 14.465 60.380 1.00 60.75 531 THR A O 1
ATOM 4144 N N . THR A 1 532 ? -52.641 13.912 61.091 1.00 59.62 532 THR A N 1
ATOM 4145 C CA . THR A 1 532 ? -53.243 13.607 59.785 1.00 59.62 532 THR A CA 1
ATOM 4146 C C . THR A 1 532 ? -53.578 14.848 58.954 1.00 59.62 532 THR A C 1
ATOM 4148 O O . THR A 1 532 ? -53.590 14.770 57.726 1.00 59.62 532 THR A O 1
ATOM 4151 N N . LYS A 1 533 ? -53.821 16.006 59.586 1.00 62.94 533 LYS A N 1
ATOM 4152 C CA . LYS A 1 533 ? -54.060 17.299 58.921 1.00 62.94 533 LYS A CA 1
ATOM 4153 C C . LYS A 1 533 ? -53.370 18.405 59.713 1.00 62.94 533 LYS A C 1
ATOM 4155 O O . LYS A 1 533 ? -54.004 19.102 60.504 1.00 62.94 533 LYS A O 1
ATOM 4160 N N . ARG A 1 534 ? -52.063 18.549 59.484 1.00 72.88 534 ARG A N 1
ATOM 4161 C CA . ARG A 1 534 ? -51.238 19.580 60.126 1.00 72.88 534 ARG A CA 1
ATOM 4162 C C . ARG A 1 534 ? -51.788 20.969 59.805 1.00 72.88 534 ARG A C 1
ATOM 4164 O O . ARG A 1 534 ? -52.052 21.276 58.643 1.00 72.88 534 ARG A O 1
ATOM 4171 N N . ARG A 1 535 ? -51.963 21.789 60.840 1.00 77.25 535 ARG A N 1
ATOM 4172 C CA . ARG A 1 535 ? -52.435 23.176 60.745 1.00 77.25 535 ARG A CA 1
ATOM 4173 C C . ARG A 1 535 ? -51.286 24.126 61.053 1.00 77.25 535 ARG A C 1
ATOM 4175 O O . ARG A 1 535 ? -50.389 23.764 61.814 1.00 77.25 535 ARG A O 1
ATOM 4182 N N . CYS A 1 536 ? -51.319 25.310 60.448 1.00 81.50 536 CYS A N 1
ATOM 4183 C CA . CYS A 1 536 ? -50.383 26.367 60.798 1.00 81.50 536 CYS A CA 1
ATOM 4184 C C . CYS A 1 536 ? -50.888 27.097 62.046 1.00 81.50 536 CYS A C 1
ATOM 4186 O O . CYS A 1 536 ? -52.018 27.589 62.053 1.00 81.50 536 CYS A O 1
ATOM 4188 N N . LEU A 1 537 ? -50.048 27.164 63.078 1.00 83.62 537 LEU A N 1
ATOM 4189 C CA . LEU A 1 537 ? -50.329 27.850 64.334 1.00 83.62 537 LEU A CA 1
ATOM 4190 C C . LEU A 1 537 ? -50.519 29.362 64.118 1.00 83.62 537 LEU A C 1
ATOM 4192 O O . LEU A 1 537 ? -51.461 29.943 64.648 1.00 83.62 537 LEU A O 1
ATOM 4196 N N . THR A 1 538 ? -49.689 29.978 63.272 1.00 82.50 538 THR A N 1
ATOM 4197 C CA . THR A 1 538 ? -49.770 31.410 62.939 1.00 82.50 538 THR A CA 1
ATOM 4198 C C . THR A 1 538 ? -51.105 31.761 62.282 1.00 82.50 538 THR A C 1
ATOM 4200 O O . THR A 1 538 ? -51.822 32.623 62.782 1.00 82.50 538 THR A O 1
ATOM 4203 N N . CYS A 1 539 ? -51.526 31.014 61.252 1.00 80.56 539 CYS A N 1
ATOM 4204 C CA . CYS A 1 539 ? -52.834 31.237 60.622 1.00 80.56 539 CYS A CA 1
ATOM 4205 C C . CYS A 1 539 ? -54.010 31.020 61.580 1.00 80.56 539 CYS A C 1
ATOM 4207 O O . CYS A 1 539 ? -55.062 31.634 61.415 1.00 80.56 539 CYS A O 1
ATOM 4209 N N . ARG A 1 540 ? -53.872 30.111 62.552 1.00 80.50 540 ARG A N 1
ATOM 4210 C CA . ARG A 1 540 ? -54.907 29.881 63.562 1.00 80.50 540 ARG A CA 1
ATOM 4211 C C . ARG A 1 540 ? -55.062 31.107 64.464 1.00 80.50 540 ARG A C 1
ATOM 4213 O O . ARG A 1 540 ? -56.185 31.571 64.631 1.00 80.50 540 ARG A O 1
ATOM 4220 N N . TYR A 1 541 ? -53.960 31.660 64.969 1.00 79.25 541 TYR A N 1
ATOM 4221 C CA . TYR A 1 541 ? -53.998 32.876 65.786 1.00 79.25 541 TYR A CA 1
ATOM 4222 C C . TYR A 1 541 ? -54.513 34.095 65.014 1.00 79.25 541 TYR A C 1
ATOM 4224 O O . TYR A 1 541 ? -55.272 34.893 65.560 1.00 79.25 541 TYR A O 1
ATOM 4232 N N . GLU A 1 542 ? -54.155 34.235 63.735 1.00 73.62 542 GLU A N 1
ATOM 4233 C CA . GLU A 1 542 ? -54.697 35.297 62.878 1.00 73.62 542 GLU A CA 1
ATOM 4234 C C . GLU A 1 542 ? -56.213 35.164 62.681 1.00 73.62 542 GLU A C 1
ATOM 4236 O O . GLU A 1 542 ? -56.938 36.157 62.765 1.00 73.62 542 GLU A O 1
ATOM 4241 N N . ALA A 1 543 ? -56.709 33.940 62.475 1.00 67.75 543 ALA A N 1
ATOM 4242 C CA . ALA A 1 543 ? -58.140 33.674 62.348 1.00 67.75 543 ALA A CA 1
ATOM 4243 C C . ALA A 1 543 ? -58.916 33.932 63.655 1.00 67.75 543 ALA A C 1
ATOM 4245 O O . ALA A 1 543 ? -60.071 34.349 63.598 1.00 67.75 543 ALA A O 1
ATOM 4246 N N . GLU A 1 544 ? -58.291 33.704 64.814 1.00 68.06 544 GLU A N 1
ATOM 4247 C CA . GLU A 1 544 ? -58.860 34.013 66.133 1.00 68.06 544 GLU A CA 1
ATOM 4248 C C . GLU A 1 544 ? -58.881 35.531 66.409 1.00 68.06 544 GLU A C 1
ATOM 4250 O O . GLU A 1 544 ? -59.847 36.032 66.982 1.00 68.06 544 GLU A O 1
ATOM 4255 N N . ARG A 1 545 ? -57.863 36.285 65.961 1.00 69.31 545 ARG A N 1
ATOM 4256 C CA . ARG A 1 545 ? -57.788 37.751 66.138 1.00 69.31 545 ARG A CA 1
ATOM 4257 C C . ARG A 1 545 ? -58.714 38.547 65.223 1.00 69.31 545 ARG A C 1
ATOM 4259 O O . ARG A 1 545 ? -59.094 39.654 65.591 1.00 69.31 545 ARG A O 1
ATOM 4266 N N . ASN A 1 546 ? -59.047 38.031 64.040 1.00 65.00 546 ASN A N 1
ATOM 4267 C CA . ASN A 1 546 ? -59.851 38.755 63.054 1.00 65.00 546 ASN A CA 1
ATOM 4268 C C . ASN A 1 546 ? -61.024 37.882 62.563 1.00 65.00 546 ASN A C 1
ATOM 4270 O O . ASN A 1 546 ? -60.973 37.315 61.462 1.00 65.00 546 ASN A O 1
ATOM 4274 N N . PRO A 1 547 ? -62.073 37.702 63.393 1.00 63.66 547 PRO A N 1
ATOM 4275 C CA . PRO A 1 547 ? -63.174 36.807 63.074 1.00 63.66 547 PRO A CA 1
ATOM 4276 C C . PRO A 1 547 ? -63.929 37.311 61.843 1.00 63.66 547 PRO A C 1
ATOM 4278 O O . PRO A 1 547 ? -64.446 38.427 61.803 1.00 63.66 547 PRO A O 1
ATOM 4281 N N . ARG A 1 548 ? -64.004 36.466 60.811 1.00 66.12 548 ARG A N 1
ATOM 4282 C CA . ARG A 1 548 ? -64.722 36.792 59.574 1.00 66.12 548 ARG A CA 1
ATOM 4283 C C . ARG A 1 548 ? -66.202 37.029 59.873 1.00 66.12 548 ARG A C 1
ATOM 4285 O O . ARG A 1 548 ? -66.808 36.296 60.646 1.00 66.12 548 ARG A O 1
ATOM 4292 N N . VAL A 1 549 ? -66.809 38.008 59.215 1.00 72.00 549 VAL A N 1
ATOM 4293 C CA . VAL A 1 549 ? -68.256 38.252 59.269 1.00 72.00 549 VAL A CA 1
ATOM 4294 C C . VAL A 1 549 ? -68.856 37.812 57.935 1.00 72.00 549 VAL A C 1
ATOM 4296 O O . VAL A 1 549 ? -68.249 38.015 56.882 1.00 72.00 549 VAL A O 1
ATOM 4299 N N . CYS A 1 550 ? -70.008 37.143 57.945 1.00 73.44 550 CYS A N 1
ATOM 4300 C CA . CYS A 1 550 ? -70.681 36.780 56.698 1.00 73.44 550 CYS A CA 1
ATOM 4301 C C . CYS A 1 550 ? -71.341 38.007 56.041 1.00 73.44 550 CYS A C 1
ATOM 4303 O O . CYS A 1 550 ? -71.539 39.030 56.687 1.00 73.44 550 CYS A O 1
ATOM 4305 N N . LEU A 1 551 ? -71.762 37.884 54.775 1.00 69.50 551 LEU A N 1
ATOM 4306 C CA . LEU A 1 551 ? -72.474 38.944 54.032 1.00 69.50 551 LEU A CA 1
ATOM 4307 C C . LEU A 1 551 ? -73.737 39.479 54.735 1.00 69.50 551 LEU A C 1
ATOM 4309 O O . LEU A 1 551 ? -74.175 40.582 54.439 1.00 69.50 551 LEU A O 1
ATOM 4313 N N . HIS A 1 552 ? -74.317 38.707 55.657 1.00 69.88 552 HIS A N 1
ATOM 4314 C CA . HIS A 1 552 ? -75.484 39.100 56.452 1.00 69.88 552 HIS A CA 1
ATOM 4315 C C . HIS A 1 552 ? -75.119 39.557 57.877 1.00 69.88 552 HIS A C 1
ATOM 4317 O O . HIS A 1 552 ? -75.977 39.566 58.751 1.00 69.88 552 HIS A O 1
ATOM 4323 N N . GLY A 1 553 ? -73.852 39.889 58.143 1.00 73.25 553 GLY A N 1
ATOM 4324 C CA . GLY A 1 553 ? -73.425 40.482 59.415 1.00 73.25 553 GLY A CA 1
ATOM 4325 C C . GLY A 1 553 ? -73.193 39.498 60.570 1.00 73.25 553 GLY A C 1
ATOM 4326 O O . GLY A 1 553 ? -72.857 39.926 61.669 1.00 73.25 553 GLY A O 1
ATOM 4327 N N . HIS A 1 554 ? -73.327 38.183 60.366 1.00 78.69 554 HIS A N 1
ATOM 4328 C CA . HIS A 1 554 ? -73.084 37.205 61.435 1.00 78.69 554 HIS A CA 1
ATOM 4329 C C . HIS A 1 554 ? -71.598 36.863 61.584 1.00 78.69 554 HIS A C 1
ATOM 4331 O O . HIS A 1 554 ? -70.930 36.556 60.592 1.00 78.69 554 HIS A O 1
ATOM 4337 N N . LEU A 1 555 ? -71.114 36.806 62.827 1.00 76.38 555 LEU A N 1
ATOM 4338 C CA . LEU A 1 555 ? -69.771 36.327 63.162 1.00 76.38 555 LEU A CA 1
ATOM 4339 C C . LEU A 1 555 ? -69.589 34.858 62.744 1.00 76.38 555 LEU A C 1
ATOM 4341 O O . LEU A 1 555 ? -70.364 33.977 63.130 1.00 76.38 555 LEU A O 1
ATOM 4345 N N . MET A 1 556 ? -68.550 34.594 61.956 1.00 68.00 556 MET A N 1
ATOM 4346 C CA . MET A 1 556 ? -68.171 33.272 61.459 1.00 68.00 556 MET A CA 1
ATOM 4347 C C . MET A 1 556 ? -67.219 32.600 62.452 1.00 68.00 556 MET A C 1
ATOM 4349 O O . MET A 1 556 ? -66.015 32.511 62.222 1.00 68.00 556 MET A O 1
ATOM 4353 N N . THR A 1 557 ? -67.765 32.115 63.568 1.00 71.88 557 THR A N 1
ATOM 4354 C CA . THR A 1 557 ? -67.027 31.254 64.510 1.00 71.88 557 THR A CA 1
ATOM 4355 C C . THR A 1 557 ? -66.943 29.814 63.976 1.00 71.88 557 THR A C 1
ATOM 4357 O O . THR A 1 557 ? -67.719 29.459 63.077 1.00 71.88 557 THR A O 1
ATOM 4360 N N . PRO A 1 558 ? -66.052 28.944 64.491 1.00 66.56 558 PRO A N 1
ATOM 4361 C CA . PRO A 1 558 ? -66.017 27.526 64.110 1.00 66.56 558 PRO A CA 1
ATOM 4362 C C . PRO A 1 558 ? -67.375 26.814 64.265 1.00 66.56 558 PRO A C 1
ATOM 4364 O O . PRO A 1 558 ? -67.729 25.956 63.454 1.00 66.56 558 PRO A O 1
ATOM 4367 N N . GLU A 1 559 ? -68.175 27.214 65.253 1.00 68.31 559 GLU A N 1
ATOM 4368 C CA . GLU A 1 559 ? -69.509 26.680 65.548 1.00 68.31 559 GLU A CA 1
ATOM 4369 C C . GLU A 1 559 ? -70.577 27.231 64.593 1.00 68.31 559 GLU A C 1
ATOM 4371 O O . GLU A 1 559 ? -71.536 26.520 64.274 1.00 68.31 559 GLU A O 1
ATOM 4376 N N . ASN A 1 560 ? -70.407 28.464 64.100 1.00 71.38 560 ASN A N 1
ATOM 4377 C CA . ASN A 1 560 ? -71.326 29.137 63.174 1.00 71.38 560 ASN A CA 1
ATOM 4378 C C . ASN A 1 560 ? -70.902 29.038 61.691 1.00 71.38 560 ASN A C 1
ATOM 4380 O O . ASN A 1 560 ? -71.591 29.540 60.799 1.00 71.38 560 ASN A O 1
ATOM 4384 N N . THR A 1 561 ? -69.799 28.343 61.405 1.00 73.38 561 THR A N 1
ATOM 4385 C CA . THR A 1 561 ? -69.247 28.169 60.055 1.00 73.38 561 THR A CA 1
ATOM 4386 C C . THR A 1 561 ? -69.389 26.725 59.581 1.00 73.38 561 THR A C 1
ATOM 4388 O O . THR A 1 561 ? -69.072 25.763 60.281 1.00 73.38 561 THR A O 1
ATOM 4391 N N . TYR A 1 562 ? -69.868 26.544 58.353 1.00 73.62 562 TYR A N 1
ATOM 4392 C CA . TYR A 1 562 ? -69.986 25.248 57.693 1.00 73.62 562 TYR A CA 1
ATOM 4393 C C . TYR A 1 562 ? -69.149 25.228 56.409 1.00 73.62 562 TYR A C 1
ATOM 4395 O O . TYR A 1 562 ? -69.344 26.052 55.524 1.00 73.62 562 TYR A O 1
ATOM 4403 N N . ASN A 1 563 ? -68.202 24.293 56.299 1.00 67.19 563 ASN A N 1
ATOM 4404 C CA . ASN A 1 563 ? -67.294 24.183 55.153 1.00 67.19 563 ASN A CA 1
ATOM 4405 C C . ASN A 1 563 ? -67.784 23.121 54.157 1.00 67.19 563 ASN A C 1
ATOM 4407 O O . ASN A 1 563 ? -67.665 21.927 54.437 1.00 67.19 563 ASN A O 1
ATOM 4411 N N . ARG A 1 564 ? -68.280 23.521 52.975 1.00 60.03 564 ARG A N 1
ATOM 4412 C CA . ARG A 1 564 ? -68.581 22.575 51.883 1.00 60.03 564 ARG A CA 1
ATOM 4413 C C . ARG A 1 564 ? -67.355 22.391 50.995 1.00 60.03 564 ARG A C 1
ATOM 4415 O O . ARG A 1 564 ? -66.881 23.347 50.387 1.00 60.03 564 ARG A O 1
ATOM 4422 N N . ALA A 1 565 ? -66.925 21.140 50.822 1.00 48.75 565 ALA A N 1
ATOM 4423 C CA . ALA A 1 565 ? -65.716 20.752 50.082 1.00 48.75 565 ALA A CA 1
ATOM 4424 C C . ALA A 1 565 ? -65.611 21.274 48.627 1.00 48.75 565 ALA A C 1
ATOM 4426 O O . ALA A 1 565 ? -64.529 21.218 48.053 1.00 48.75 565 ALA A O 1
ATOM 4427 N N . ARG A 1 566 ? -66.701 21.772 48.019 1.00 46.53 566 ARG A N 1
ATOM 4428 C CA . ARG A 1 566 ? -66.718 22.321 46.646 1.00 46.53 566 ARG A CA 1
ATOM 4429 C C . ARG A 1 566 ? -67.359 23.710 46.488 1.00 46.53 566 ARG A C 1
ATOM 4431 O O . ARG A 1 566 ? -67.389 24.209 45.372 1.00 46.53 566 ARG A O 1
ATOM 4438 N N . ARG A 1 567 ? -67.910 24.323 47.547 1.00 48.59 567 ARG A N 1
ATOM 4439 C CA . ARG A 1 567 ? -68.658 25.603 47.444 1.00 48.59 567 ARG A CA 1
ATOM 4440 C C . ARG A 1 567 ? -68.230 26.690 48.442 1.00 48.59 567 ARG A C 1
ATOM 4442 O O . ARG A 1 567 ? -68.814 27.764 48.436 1.00 48.59 567 ARG A O 1
ATOM 4449 N N . GLY A 1 568 ? -67.199 26.441 49.251 1.00 61.03 568 GLY A N 1
ATOM 4450 C CA . GLY A 1 568 ? -66.674 27.413 50.217 1.00 61.03 568 GLY A CA 1
ATOM 4451 C C . GLY A 1 568 ? -67.354 27.362 51.593 1.00 61.03 568 GLY A C 1
ATOM 4452 O O . GLY A 1 568 ? -68.117 26.440 51.897 1.00 61.03 568 GLY A O 1
ATOM 4453 N N . THR A 1 569 ? -67.012 28.331 52.447 1.00 69.06 569 THR A N 1
ATOM 4454 C CA . THR A 1 569 ? -67.551 28.515 53.807 1.00 69.06 569 THR A CA 1
ATOM 4455 C C . THR A 1 569 ? -68.928 29.178 53.776 1.00 69.06 569 THR A C 1
ATOM 4457 O O . THR A 1 569 ? -69.051 30.311 53.317 1.00 69.06 569 THR A O 1
ATOM 4460 N N . GLU A 1 570 ? -69.943 28.523 54.338 1.00 74.94 570 GLU A N 1
ATOM 4461 C CA . GLU A 1 570 ? -71.300 29.051 54.525 1.00 74.94 570 GLU A CA 1
ATOM 4462 C C . GLU A 1 570 ? -71.582 29.341 56.013 1.00 74.94 570 GLU A C 1
ATOM 4464 O O . GLU A 1 570 ? -71.086 28.647 56.903 1.00 74.94 570 GLU A O 1
ATOM 4469 N N . CYS A 1 571 ? -72.401 30.360 56.297 1.00 79.69 571 CYS A N 1
ATOM 4470 C CA . CYS A 1 571 ? -72.835 30.703 57.657 1.00 79.69 571 CYS A CA 1
ATOM 4471 C C . CYS A 1 571 ? -74.036 29.841 58.076 1.00 79.69 571 CYS A C 1
ATOM 4473 O O . CYS A 1 571 ? -75.088 29.887 57.431 1.00 79.69 571 CYS A O 1
ATOM 4475 N N . ARG A 1 572 ? -73.911 29.086 59.175 1.00 80.88 572 ARG A N 1
ATOM 4476 C CA . ARG A 1 572 ? -74.986 28.215 59.681 1.00 80.88 572 ARG A CA 1
ATOM 4477 C C . ARG A 1 572 ? -76.210 29.016 60.123 1.00 80.88 572 ARG A C 1
ATOM 4479 O O . ARG A 1 572 ? -77.324 28.587 59.836 1.00 80.88 572 ARG A O 1
ATOM 4486 N N . GLN A 1 573 ? -76.020 30.186 60.736 1.00 80.00 573 GLN A N 1
ATOM 4487 C CA . GLN A 1 573 ? -77.113 31.103 61.084 1.00 80.00 573 GLN A CA 1
ATOM 4488 C C . GLN A 1 573 ? -77.918 31.522 59.841 1.00 80.00 573 GLN A C 1
ATOM 4490 O O . GLN A 1 573 ? -79.143 31.442 59.839 1.00 80.00 573 GLN A O 1
ATOM 4495 N N . CYS A 1 574 ? -77.242 31.877 58.740 1.00 79.88 574 CYS A N 1
ATOM 4496 C CA . CYS A 1 574 ? -77.912 32.228 57.482 1.00 79.88 574 CYS A CA 1
ATOM 4497 C C . CYS A 1 574 ? -78.711 31.057 56.903 1.00 79.88 574 CYS A C 1
ATOM 4499 O O . CYS A 1 574 ? -79.793 31.265 56.360 1.00 79.88 574 CYS A O 1
ATOM 4501 N N . ILE A 1 575 ? -78.195 29.830 57.017 1.00 79.12 575 ILE A N 1
ATOM 4502 C CA . ILE A 1 575 ? -78.906 28.628 56.568 1.00 79.12 575 ILE A CA 1
ATOM 4503 C C . ILE A 1 575 ? -80.169 28.417 57.409 1.00 79.12 575 ILE A C 1
ATOM 4505 O O . ILE A 1 575 ? -81.239 28.248 56.830 1.00 79.12 575 ILE A O 1
ATOM 4509 N N . ARG A 1 576 ? -80.071 28.510 58.746 1.00 79.44 576 ARG A N 1
ATOM 4510 C CA . ARG A 1 576 ? -81.230 28.389 59.649 1.00 79.44 576 ARG A CA 1
ATOM 4511 C C . ARG A 1 576 ? -82.298 29.443 59.357 1.00 79.44 576 ARG A C 1
ATOM 4513 O O . ARG A 1 576 ? -83.480 29.110 59.304 1.00 79.44 576 ARG A O 1
ATOM 4520 N N . ASN A 1 577 ? -81.884 30.688 59.119 1.00 79.50 577 ASN A N 1
ATOM 4521 C CA . ASN A 1 577 ? -82.799 31.780 58.787 1.00 79.50 577 ASN A CA 1
ATOM 4522 C C . ASN A 1 577 ? -83.507 31.530 57.443 1.00 79.50 577 ASN A C 1
ATOM 4524 O O . ASN A 1 577 ? -84.710 31.743 57.344 1.00 79.50 577 ASN A O 1
ATOM 4528 N N . ARG A 1 578 ? -82.808 30.992 56.430 1.00 76.00 578 ARG A N 1
ATOM 4529 C CA . ARG A 1 578 ? -83.422 30.620 55.138 1.00 76.00 578 ARG A CA 1
ATOM 4530 C C . ARG A 1 578 ? -84.401 29.456 55.249 1.00 76.00 578 ARG A C 1
ATOM 4532 O O . ARG A 1 578 ? -85.388 29.444 54.525 1.00 76.00 578 ARG A O 1
ATOM 4539 N N . THR A 1 579 ? -84.132 28.473 56.108 1.00 70.94 579 THR A N 1
ATOM 4540 C CA . THR A 1 579 ? -85.056 27.351 56.333 1.00 70.94 579 THR A CA 1
ATOM 4541 C C . THR A 1 579 ? -86.285 27.765 57.138 1.00 70.94 579 THR A C 1
ATOM 4543 O O . THR A 1 579 ? -87.363 27.271 56.846 1.00 70.94 579 THR A O 1
ATOM 4546 N N . ARG A 1 580 ? -86.153 28.710 58.083 1.00 68.88 580 ARG A N 1
ATOM 4547 C CA . ARG A 1 580 ? -87.291 29.292 58.819 1.00 68.88 580 ARG A CA 1
ATOM 4548 C C . ARG A 1 580 ? -88.172 30.213 57.972 1.00 68.88 580 ARG A C 1
ATOM 4550 O O . ARG A 1 580 ? -89.320 30.394 58.319 1.00 68.88 580 ARG A O 1
ATOM 4557 N N . ALA A 1 581 ? -87.646 30.794 56.895 1.00 61.19 581 ALA A N 1
ATOM 4558 C CA . ALA A 1 581 ? -88.419 31.624 55.965 1.00 61.19 581 ALA A CA 1
ATOM 4559 C C . ALA A 1 581 ? -89.120 30.818 54.848 1.00 61.19 581 ALA A C 1
ATOM 4561 O O . ALA A 1 581 ? -89.747 31.409 53.974 1.00 61.19 581 ALA A O 1
ATOM 4562 N N . LYS A 1 582 ? -88.948 29.487 54.816 1.00 57.81 582 LYS A N 1
ATOM 4563 C CA . LYS A 1 582 ? -89.490 28.580 53.785 1.00 57.81 582 LYS A CA 1
ATOM 4564 C C . LYS A 1 582 ? -90.509 27.561 54.315 1.00 57.81 582 LYS A C 1
ATOM 4566 O O . LYS A 1 582 ? -91.002 26.765 53.520 1.00 57.81 582 LYS A O 1
ATOM 4571 N N . GLY A 1 583 ? -90.781 27.564 55.615 1.00 50.50 583 GLY A N 1
ATOM 4572 C CA . GLY A 1 583 ? -91.896 26.868 56.259 1.00 50.50 583 GLY A CA 1
ATOM 4573 C C . GLY A 1 583 ? -92.706 27.891 57.030 1.00 50.50 583 GLY A C 1
ATOM 4574 O O . GLY A 1 583 ? -93.906 27.624 57.224 1.00 50.50 583 GLY A O 1
#

Sequence (583 aa):
MTVEREFARCLDCSKEIDARPSGRGPRRQRCTEHAAQRKKELIRARDAYNRAVSFGVPAELVIAREVFERDRWRCHICNRVVPKKLRGTRVLGGAYDPLAPVVDHVVPLSKGGPHTFENCKTAHWTCNARKHTASTPRSYVATVPAPGANPIAPRSVPQRISDSGPLIGRPRVNIGLCCVTGCGRGAVTRRMCQVHYHRARKYGDPLVTKCGCGCGSLIPVSVTFTGLYYLPGHGVQSVVRPPAQILREGVTPQAVSDYGRVRFSLVEDCLIWTGPTLTQGYGCTYVATPGRKRHGRSIQTHRLAYELHHGAGSAEGWTIDHLCGVRLCCNVTHLEAVTIAVNLARAAERVVACPRGHKYDEANTSYGLEGHRRCRQCNTDRYHVRVHGHEFVDDPTNPSEVRRRCLTCRLVRESRVDQCPRGHEYSVENKRVGVDGKRYCRQCAADRDHIDKQGHPFLADPNSPNPRKRRCLTCLAARTERTHCVHGHELTLANTVVTRRGQRNCLACQLNARHTPVHGHDFVIDPTGPTTKRRCLTCRYEAERNPRVCLHGHLMTPENTYNRARRGTECRQCIRNRTRAKG

Organism: NCBI:txid908250

InterPro domains:
  IPR002711 HNH endonuclease [PF01844] (102-133)
  IPR003615 HNH nuclease [PF13392] (301-343)
  IPR003615 HNH nuclease [SM00507] (62-129)
  IPR003615 HNH nuclease [SM00507] (295-344)
  IPR003615 HNH nuclease [cd00085] (65-132)
  IPR044925 His-Me finger superfamily [SSF54060] (254-346)

Secondary structure (DSSP, 8-state):
------EEE-TTSS-EEE-S-SSSSPPP-S-HHHHHHHHHHHHHHHHHHHHHHHTTS-B----HHHHHHHTTTB-TTT--B--GGGTT-B-TTSPBPTT-EEEEESS-GGGT--B-TTTEEEEEHHHHHHTTT----------PPPP--PPPPPPPPPPPPP-------PPPP---B-SSTT--SBP-BTTB-HHHHHHHHHHS-TTEEE-TTSS--EEE--TT--S----TT---------HHHHHHHTEEEEPPPHHHHHHH---SPEEEE-S-B-TTS-BEEEEEPTT-TT-EEEEEHHHHHHHHHH-TTTTTT-EEEETT--TTB--GGGEEEE-HHHHHHHHHHH--B-TTS-B-STTTEEE-TTS-EEEHHHHHHHHHHHHHSSPPPB-TT---SSS--BHHHHHHHHTTTTB-TTS-B--TTTEEE-TTSPEEEHHHHHHTTTHHHHSS--EE-TT-S-TT-EE-HHHHHT----SB-TTS-B--TTTEEE-TT--EEEHHHHHHHHHHHHHSS---B-TTS-TTS--BHHHHHHHHHS--B-TTS-B--TTTEEEETTTEEEEHHHHHHHHHT--